Protein AF-A0A6M1LEH1-F1 (afdb_monomer_lite)

Secondary structure (DSSP, 8-state):
-HHHHHTT-HHHHHHHHTTS-GGG--HHHHHHHHHHHHHTT-HHHHHHTHHHHHTT--HHHHHHHHHHHHHHHHHHHHTT-HHHHHHHHHHHHHHHHHH--GGGS-HHHHHHHHHHHHHTT--HHHHHHHHHHHHTT--HHHHHHHHHHHHTSPP-BTTB-HHHHHHHHHHHHHH-TT--HHHHHHHHHHHHHTT-HHHHHHHHTTPPTTSHHHHHHHHHHHHHHHHHHHHHHHHHHHHHS-HHHHHSPPEEEE--S--HHHHHHHHHHHHHH-GGGEEEEE-GGGGGG-SSEEEEGGGG-HHHHHHGGG----SSS-HHHHHHHHHHHHHHHHHHHHTT---EEEE-TTEEESS-HHHHHHHSPTT-SEE--TTEEEES-HHHHHHHHHHHHHHHTS-HHHHHHHHHHHHHHHHSSTTPPP-HHHHHHHHHHHH-SSEEPTTS---TEEE-S-TT--TTB-B--TTTSTTTTTTPPPB-EEEETTEEEEEBSSSS--EEEEEEEE--GGGGGGHHHHHHHHHTTSS--HHHHHTS-------SPPPP----PPPPPP-PPP---EEPPSS-HHHHHHHHHHHHHHHHHT-S---EEEEE--TT-EEETTSEEEEEEEEE--SSS-B-S--SSS--EEEEEEEEEEETTEEEEEE--EEEPPTT-B-TT-EEEEEEEEE-TTPPSEEEEEEEEEEETT-TTT---GGGS-EEEEEEE---

Structure (mmCIF, N/CA/C/O backbone):
data_AF-A0A6M1LEH1-F1
#
_entry.id   AF-A0A6M1LEH1-F1
#
loop_
_atom_site.group_PDB
_atom_site.id
_atom_site.type_symbol
_atom_site.label_atom_id
_atom_site.label_alt_id
_atom_site.label_comp_id
_atom_site.label_asym_id
_atom_site.label_entity_id
_atom_site.label_seq_id
_atom_site.pdbx_PDB_ins_code
_atom_site.Cartn_x
_atom_site.Cartn_y
_atom_site.Cartn_z
_atom_site.occupancy
_atom_site.B_iso_or_equiv
_atom_site.auth_seq_id
_atom_site.auth_comp_id
_atom_site.auth_asym_id
_atom_site.auth_atom_id
_atom_site.pdbx_PDB_model_num
ATOM 1 N N . MET A 1 1 ? 38.362 2.342 -25.370 1.00 89.19 1 MET A N 1
ATOM 2 C CA . MET A 1 1 ? 36.996 2.752 -25.769 1.00 89.19 1 MET A CA 1
ATOM 3 C C . MET A 1 1 ? 36.025 2.695 -24.591 1.00 89.19 1 MET A C 1
ATOM 5 O O . MET A 1 1 ? 35.647 3.751 -24.108 1.00 89.19 1 MET A O 1
ATOM 9 N N . ASP A 1 2 ? 35.704 1.516 -24.044 1.00 86.00 2 ASP A N 1
ATOM 10 C CA . ASP A 1 2 ? 34.722 1.380 -22.945 1.00 86.00 2 ASP A CA 1
ATOM 11 C C . ASP A 1 2 ? 35.085 2.175 -21.672 1.00 86.00 2 ASP A C 1
ATOM 13 O O . ASP A 1 2 ? 34.202 2.706 -21.002 1.00 86.00 2 ASP A O 1
ATOM 17 N N . ASN A 1 3 ? 36.378 2.333 -21.356 1.00 91.12 3 ASN A N 1
ATOM 18 C CA . ASN A 1 3 ? 36.826 3.222 -20.272 1.00 91.12 3 ASN A CA 1
ATOM 19 C C . ASN A 1 3 ? 36.488 4.696 -20.530 1.00 91.12 3 ASN A C 1
ATOM 21 O O . ASN A 1 3 ? 36.038 5.367 -19.611 1.00 91.12 3 ASN A O 1
ATOM 25 N N . LEU A 1 4 ? 36.649 5.182 -21.764 1.00 92.38 4 LEU A N 1
ATOM 26 C CA . LEU A 1 4 ? 36.344 6.572 -22.117 1.00 92.38 4 LEU A CA 1
ATOM 27 C C . LEU A 1 4 ? 34.839 6.841 -22.009 1.00 92.38 4 LEU A C 1
ATOM 29 O O . LEU A 1 4 ? 34.441 7.832 -21.409 1.00 92.38 4 LEU A O 1
ATOM 33 N N . ILE A 1 5 ? 33.997 5.914 -22.481 1.00 87.19 5 ILE A N 1
ATOM 34 C CA . ILE A 1 5 ? 32.537 6.004 -22.311 1.00 87.19 5 ILE A CA 1
ATOM 35 C C . ILE A 1 5 ? 32.165 6.021 -20.821 1.00 87.19 5 ILE A C 1
ATOM 37 O O . ILE A 1 5 ? 31.367 6.852 -20.398 1.00 87.19 5 ILE A O 1
ATOM 41 N N . ARG A 1 6 ? 32.757 5.134 -20.005 1.00 84.56 6 ARG A N 1
ATOM 42 C CA . ARG A 1 6 ? 32.500 5.089 -18.552 1.00 84.56 6 ARG A CA 1
ATOM 43 C C . ARG A 1 6 ? 32.953 6.348 -17.814 1.00 84.56 6 ARG A C 1
ATOM 45 O O . ARG A 1 6 ? 32.324 6.711 -16.830 1.00 84.56 6 ARG A O 1
ATOM 52 N N . GLN A 1 7 ? 34.014 6.996 -18.283 1.00 89.88 7 GLN A N 1
ATOM 53 C CA . GLN A 1 7 ? 34.528 8.248 -17.725 1.00 89.88 7 GLN A CA 1
ATOM 54 C C . GLN A 1 7 ? 33.783 9.491 -18.237 1.00 89.88 7 GLN A C 1
ATOM 56 O O . GLN A 1 7 ? 34.169 10.598 -17.884 1.00 89.88 7 GLN A O 1
ATOM 61 N N . GLY A 1 8 ? 32.754 9.339 -19.082 1.00 89.06 8 GLY A N 1
ATOM 62 C CA . GLY A 1 8 ? 32.050 10.482 -19.671 1.00 89.06 8 GLY A CA 1
ATOM 63 C C . GLY A 1 8 ? 32.901 11.259 -20.680 1.00 89.06 8 GLY A C 1
ATOM 64 O O . GLY A 1 8 ? 32.720 12.459 -20.843 1.00 89.06 8 GLY A O 1
ATOM 65 N N . ARG A 1 9 ? 33.829 10.583 -21.371 1.00 95.38 9 ARG A N 1
ATOM 66 C CA . ARG A 1 9 ? 34.757 11.165 -22.361 1.00 95.38 9 ARG A CA 1
ATOM 67 C C . ARG A 1 9 ? 34.503 10.635 -23.786 1.00 95.38 9 ARG A C 1
ATOM 69 O O . ARG A 1 9 ? 35.427 10.123 -24.421 1.00 95.38 9 ARG A O 1
ATOM 76 N N . PRO A 1 10 ? 33.265 10.699 -24.320 1.00 92.62 10 PRO A N 1
ATOM 77 C CA . PRO A 1 10 ? 32.945 10.158 -25.644 1.00 92.62 10 PRO A CA 1
ATOM 78 C C . PRO A 1 10 ? 33.640 10.904 -26.799 1.00 92.62 10 PRO A C 1
ATOM 80 O O . PRO A 1 10 ? 33.946 10.280 -27.809 1.00 92.62 10 PRO A O 1
ATOM 83 N N . ALA A 1 11 ? 33.961 12.196 -26.652 1.00 95.25 11 ALA A N 1
ATOM 84 C CA . ALA A 1 11 ? 34.650 12.975 -27.693 1.00 95.25 11 ALA A CA 1
ATOM 85 C C . ALA A 1 11 ? 36.060 12.435 -27.995 1.00 95.25 11 ALA A C 1
ATOM 87 O O . ALA A 1 11 ? 36.447 12.291 -29.151 1.00 95.25 11 ALA A O 1
ATOM 88 N N . GLU A 1 12 ? 36.803 12.045 -26.960 1.00 96.56 12 GLU A N 1
ATOM 89 C CA . GLU A 1 12 ? 38.140 11.462 -27.119 1.00 96.56 12 GLU A CA 1
ATOM 90 C C . GLU A 1 12 ? 38.103 10.082 -27.769 1.00 96.56 12 GLU A C 1
ATOM 92 O O . GLU A 1 12 ? 39.029 9.691 -28.473 1.00 96.56 12 GLU A O 1
ATOM 97 N N . LEU A 1 13 ? 37.015 9.339 -27.564 1.00 96.38 13 LEU A N 1
ATOM 98 C CA . LEU A 1 13 ? 36.803 8.089 -28.277 1.00 96.38 13 LEU A CA 1
ATOM 99 C C . LEU A 1 13 ? 36.640 8.351 -29.775 1.00 96.38 13 LEU A C 1
ATOM 101 O O . LEU A 1 13 ? 37.252 7.640 -30.569 1.00 96.38 13 LEU A O 1
ATOM 105 N N . LEU A 1 14 ? 35.857 9.362 -30.163 1.00 95.94 14 LEU A N 1
ATOM 106 C CA . LEU A 1 14 ? 35.667 9.707 -31.574 1.00 95.94 14 LEU A CA 1
ATOM 107 C C . LEU A 1 14 ? 36.968 10.167 -32.231 1.00 95.94 14 LEU A C 1
ATOM 109 O O . LEU A 1 14 ? 37.277 9.687 -33.317 1.00 95.94 14 LEU A O 1
ATOM 113 N N . ALA A 1 15 ? 37.792 10.950 -31.529 1.00 95.62 15 ALA A N 1
ATOM 114 C CA . ALA A 1 15 ? 39.118 11.350 -32.010 1.00 95.62 15 ALA A CA 1
ATOM 115 C C . ALA A 1 15 ? 40.048 10.156 -32.314 1.00 95.62 15 ALA A C 1
ATOM 117 O O . ALA A 1 15 ? 40.932 10.261 -33.159 1.00 95.62 15 ALA A O 1
ATOM 118 N N . ILE A 1 16 ? 39.843 9.009 -31.652 1.00 95.38 16 ILE A N 1
ATOM 119 C CA . ILE A 1 16 ? 40.591 7.769 -31.911 1.00 95.38 16 ILE A CA 1
ATOM 120 C C . ILE A 1 16 ? 39.985 6.975 -33.079 1.00 95.38 16 ILE A C 1
ATOM 122 O O . ILE A 1 16 ? 40.718 6.334 -33.828 1.00 95.38 16 ILE A O 1
ATOM 126 N N . VAL A 1 17 ? 38.656 6.968 -33.225 1.00 95.06 17 VAL A N 1
ATOM 127 C CA . VAL A 1 17 ? 37.953 6.093 -34.183 1.00 95.06 17 VAL A CA 1
ATOM 128 C C . VAL A 1 17 ? 37.771 6.722 -35.558 1.00 95.06 17 VAL A C 1
ATOM 130 O O . VAL A 1 17 ? 37.909 6.024 -36.560 1.00 95.06 17 VAL A O 1
ATOM 133 N N . GLU A 1 18 ? 37.435 8.009 -35.628 1.00 93.44 18 GLU A N 1
ATOM 134 C CA . GLU A 1 18 ? 37.151 8.710 -36.887 1.00 93.44 18 GLU A CA 1
ATOM 135 C C . GLU A 1 18 ? 38.331 8.700 -37.882 1.00 93.44 18 GLU A C 1
ATOM 137 O O . GLU A 1 18 ? 38.067 8.592 -39.080 1.00 93.44 18 GLU A O 1
ATOM 142 N N . PRO A 1 19 ? 39.611 8.715 -37.458 1.00 96.19 19 PRO A N 1
ATOM 143 C CA . PRO A 1 19 ? 40.737 8.575 -38.385 1.00 96.19 19 PRO A CA 1
ATOM 144 C C . PRO A 1 19 ? 40.945 7.152 -38.921 1.00 96.19 19 PRO A C 1
ATOM 146 O O . PRO A 1 19 ? 41.679 6.971 -39.891 1.00 96.19 19 PRO A O 1
ATOM 149 N N . LEU A 1 20 ? 40.348 6.126 -38.299 1.00 94.38 20 LEU A N 1
ATOM 150 C CA . LEU A 1 20 ? 40.529 4.746 -38.752 1.00 94.38 20 LEU A CA 1
ATOM 151 C C . LEU A 1 20 ? 39.856 4.548 -40.116 1.00 94.38 20 LEU A C 1
ATOM 153 O O . LEU A 1 20 ? 38.707 4.980 -40.279 1.00 94.38 20 LEU A O 1
ATOM 157 N N . PRO A 1 21 ? 40.499 3.848 -41.066 1.00 93.69 21 PRO A N 1
ATOM 158 C CA . PRO A 1 21 ? 39.869 3.518 -42.337 1.00 93.69 21 PRO A CA 1
ATOM 159 C C . PRO A 1 21 ? 38.676 2.573 -42.121 1.00 93.69 21 PRO A C 1
ATOM 161 O O . PRO A 1 21 ? 38.602 1.858 -41.114 1.00 93.69 21 PRO A O 1
ATOM 164 N N . ASN A 1 22 ? 37.706 2.583 -43.038 1.00 87.94 22 ASN A N 1
ATOM 165 C CA . ASN A 1 22 ? 36.414 1.913 -42.840 1.00 87.94 22 ASN A CA 1
ATOM 166 C C . ASN A 1 22 ? 36.548 0.403 -42.596 1.00 87.94 22 ASN A C 1
ATOM 168 O O . ASN A 1 22 ? 35.813 -0.147 -41.771 1.00 87.94 22 ASN A O 1
ATOM 172 N N . GLU A 1 23 ? 37.496 -0.247 -43.262 1.00 90.88 23 GLU A N 1
ATOM 173 C CA . GLU A 1 23 ? 37.842 -1.660 -43.120 1.00 90.88 23 GLU A CA 1
ATOM 174 C C . GLU A 1 23 ? 38.413 -2.007 -41.736 1.00 90.88 23 GLU A C 1
ATOM 176 O O . GLU A 1 23 ? 38.180 -3.105 -41.233 1.00 90.88 23 GLU A O 1
ATOM 181 N N . ALA A 1 24 ? 39.083 -1.061 -41.069 1.00 91.25 24 ALA A N 1
ATOM 182 C CA . ALA A 1 24 ? 39.613 -1.251 -39.719 1.00 91.25 24 ALA A CA 1
ATOM 183 C C . ALA A 1 24 ? 38.538 -1.074 -38.630 1.00 91.25 24 ALA A C 1
ATOM 185 O O . ALA A 1 24 ? 38.724 -1.493 -37.484 1.00 91.25 24 ALA A O 1
ATOM 186 N N . ARG A 1 25 ? 37.385 -0.477 -38.964 1.00 92.12 25 ARG A N 1
ATOM 187 C CA . ARG A 1 25 ? 36.270 -0.277 -38.027 1.00 92.12 25 ARG A CA 1
ATOM 188 C C . ARG A 1 25 ? 35.418 -1.535 -37.934 1.00 92.12 25 ARG A C 1
ATOM 190 O O . ARG A 1 25 ? 34.340 -1.625 -38.513 1.00 92.12 25 ARG A O 1
ATOM 197 N N . THR A 1 26 ? 35.882 -2.510 -37.165 1.00 92.50 26 THR A N 1
ATOM 198 C CA . THR A 1 26 ? 35.087 -3.704 -36.840 1.00 92.50 26 THR A CA 1
ATOM 199 C C . THR A 1 26 ? 33.748 -3.330 -36.177 1.00 92.50 26 THR A C 1
ATOM 201 O O . THR A 1 26 ? 33.594 -2.243 -35.612 1.00 92.50 26 THR A O 1
ATOM 204 N N . ARG A 1 27 ? 32.754 -4.230 -36.199 1.00 90.94 27 ARG A N 1
ATOM 205 C CA . ARG A 1 27 ? 31.431 -3.991 -35.586 1.00 90.94 27 ARG A CA 1
ATOM 206 C C . ARG A 1 27 ? 31.507 -3.553 -34.108 1.00 90.94 27 ARG A C 1
ATOM 208 O O . ARG A 1 27 ? 30.817 -2.595 -33.759 1.00 90.94 27 ARG A O 1
ATOM 215 N N . PRO A 1 28 ? 32.371 -4.132 -33.243 1.00 90.69 28 PRO A N 1
ATOM 216 C CA . PRO A 1 28 ? 32.569 -3.620 -31.887 1.00 90.69 28 PRO A CA 1
ATOM 217 C C . PRO A 1 28 ? 33.029 -2.158 -31.844 1.00 90.69 28 PRO A C 1
ATOM 219 O O . PRO A 1 28 ? 32.515 -1.398 -31.025 1.00 90.69 28 PRO A O 1
ATOM 222 N N . ILE A 1 29 ? 33.945 -1.752 -32.731 1.00 92.50 29 ILE A N 1
ATOM 223 C CA . ILE A 1 29 ? 34.431 -0.367 -32.826 1.00 92.50 29 ILE A CA 1
ATOM 224 C C . ILE A 1 29 ? 33.296 0.557 -33.278 1.00 92.50 29 ILE A C 1
ATOM 226 O O . ILE A 1 29 ? 33.052 1.572 -32.625 1.00 92.50 29 ILE A O 1
ATOM 230 N N . ARG A 1 30 ? 32.542 0.169 -34.317 1.00 92.94 30 ARG A N 1
ATOM 231 C CA . ARG A 1 30 ? 31.368 0.923 -34.796 1.00 92.94 30 ARG A CA 1
ATOM 232 C C . ARG A 1 30 ? 30.300 1.078 -33.716 1.00 92.94 30 ARG A C 1
ATOM 234 O O . ARG A 1 30 ? 29.719 2.149 -33.592 1.00 92.94 30 ARG A O 1
ATOM 241 N N . LEU A 1 31 ? 30.078 0.056 -32.884 1.00 91.00 31 LEU A N 1
ATOM 242 C CA . LEU A 1 31 ? 29.106 0.142 -31.791 1.00 91.00 31 LEU A CA 1
ATOM 243 C C . LEU A 1 31 ? 29.523 1.214 -30.787 1.00 91.00 31 LEU A C 1
ATOM 245 O O . LEU A 1 31 ? 28.707 2.033 -30.379 1.00 91.00 31 LEU A O 1
ATOM 249 N N . ARG A 1 32 ? 30.804 1.242 -30.407 1.00 93.75 32 ARG A N 1
ATOM 250 C CA . ARG A 1 32 ? 31.310 2.263 -29.484 1.00 93.75 32 ARG A CA 1
ATOM 251 C C . ARG A 1 32 ? 31.356 3.652 -30.118 1.00 93.75 32 ARG A C 1
ATOM 253 O O . ARG A 1 32 ? 31.160 4.624 -29.396 1.00 93.75 32 ARG A O 1
ATOM 260 N N . GLN A 1 33 ? 31.567 3.743 -31.431 1.00 93.50 33 GLN A N 1
ATOM 261 C CA . GLN A 1 33 ? 31.421 4.990 -32.181 1.00 93.50 33 GLN A CA 1
ATOM 262 C C . GLN A 1 33 ? 29.985 5.513 -32.079 1.00 93.50 33 GLN A C 1
ATOM 264 O O . GLN A 1 33 ? 29.786 6.645 -31.657 1.00 93.50 33 GLN A O 1
ATOM 269 N N . VAL A 1 34 ? 28.986 4.670 -32.355 1.00 91.56 34 VAL A N 1
ATOM 270 C CA . VAL A 1 34 ? 27.570 5.039 -32.224 1.00 91.56 34 VAL A CA 1
ATOM 271 C C . VAL A 1 34 ? 27.200 5.391 -30.787 1.00 91.56 34 VAL A C 1
ATOM 273 O O . VAL A 1 34 ? 26.551 6.408 -30.579 1.00 91.56 34 VAL A O 1
ATOM 276 N N . ILE A 1 35 ? 27.669 4.640 -29.783 1.00 88.44 35 ILE A N 1
ATOM 277 C CA . ILE A 1 35 ? 27.476 5.006 -28.368 1.00 88.44 35 ILE A CA 1
ATOM 278 C C . ILE A 1 35 ? 28.002 6.420 -28.097 1.00 88.44 35 ILE A C 1
ATOM 280 O O . ILE A 1 35 ? 27.311 7.225 -27.480 1.00 88.44 35 ILE A O 1
ATOM 284 N N . ALA A 1 36 ? 29.223 6.725 -28.538 1.00 90.50 36 ALA A N 1
ATOM 285 C CA . ALA A 1 36 ? 29.832 8.027 -28.306 1.00 90.50 36 ALA A CA 1
ATOM 286 C C . ALA A 1 36 ? 29.095 9.157 -29.041 1.00 90.50 36 ALA A C 1
ATOM 288 O O . ALA A 1 36 ? 28.881 10.208 -28.442 1.00 90.50 36 ALA A O 1
ATOM 289 N N . LEU A 1 37 ? 28.666 8.930 -30.287 1.00 92.88 37 LEU A N 1
ATOM 290 C CA . LEU A 1 37 ? 27.872 9.888 -31.064 1.00 92.88 37 LEU A CA 1
ATOM 291 C C . LEU A 1 37 ? 26.531 10.190 -30.387 1.00 92.88 37 LEU A C 1
ATOM 293 O O . LEU A 1 37 ? 26.182 11.357 -30.236 1.00 92.88 37 LEU A O 1
ATOM 297 N N . LEU A 1 38 ? 25.819 9.163 -29.914 1.00 89.44 38 LEU A N 1
ATOM 298 C CA . LEU A 1 38 ? 24.542 9.335 -29.214 1.00 89.44 38 LEU A CA 1
ATOM 299 C C . LEU A 1 38 ? 24.718 10.098 -27.896 1.00 89.44 38 LEU A C 1
ATOM 301 O O . LEU A 1 38 ? 23.983 11.040 -27.638 1.00 89.44 38 LEU A O 1
ATOM 305 N N . LEU A 1 39 ? 25.740 9.774 -27.097 1.00 85.75 39 LEU A N 1
ATOM 306 C CA . LEU A 1 39 ? 26.014 10.503 -25.849 1.00 85.75 39 LEU A CA 1
ATOM 307 C C . LEU A 1 39 ? 26.402 11.976 -26.077 1.00 85.75 39 LEU A C 1
ATOM 309 O O . LEU A 1 39 ? 26.243 12.791 -25.170 1.00 85.75 39 LEU A O 1
ATOM 313 N N . LEU A 1 40 ? 26.897 12.317 -27.270 1.00 90.25 40 LEU A N 1
ATOM 314 C CA . LEU A 1 40 ? 27.233 13.679 -27.699 1.00 90.25 40 LEU A CA 1
ATOM 315 C C . LEU A 1 40 ? 26.101 14.378 -28.472 1.00 90.25 40 LEU A C 1
ATOM 317 O O . LEU A 1 40 ? 26.344 15.446 -29.028 1.00 90.25 40 LEU A O 1
ATOM 321 N N . ALA A 1 41 ? 24.901 13.789 -28.540 1.00 91.69 41 ALA A N 1
ATOM 322 C CA . ALA A 1 41 ? 23.766 14.300 -29.316 1.00 91.69 41 ALA A CA 1
ATOM 323 C C . ALA A 1 41 ? 24.067 14.511 -30.821 1.00 91.69 41 ALA A C 1
ATOM 325 O O . ALA A 1 41 ? 23.564 15.429 -31.466 1.00 91.69 41 ALA A O 1
ATOM 326 N N . ARG A 1 42 ? 24.912 13.649 -31.408 1.00 95.38 42 ARG A N 1
ATOM 327 C CA . ARG A 1 42 ? 25.267 13.643 -32.843 1.00 95.38 42 ARG A CA 1
ATOM 328 C C . ARG A 1 42 ? 24.456 12.585 -33.603 1.00 95.38 42 ARG A C 1
ATOM 330 O O . ARG A 1 42 ? 25.017 11.710 -34.264 1.00 95.38 42 ARG A O 1
ATOM 337 N N . LEU A 1 43 ? 23.126 12.633 -33.486 1.00 92.81 43 LEU A N 1
ATOM 338 C CA . LEU A 1 43 ? 22.223 11.615 -34.042 1.00 92.81 43 LEU A CA 1
ATOM 339 C C . LEU A 1 43 ? 22.385 11.362 -35.560 1.00 92.81 43 LEU A C 1
ATOM 341 O O . LEU A 1 43 ? 22.499 10.190 -35.920 1.00 92.81 43 LEU A O 1
ATOM 345 N N . PRO A 1 44 ? 22.468 12.374 -36.450 1.00 96.69 44 PRO A N 1
ATOM 346 C CA . PRO A 1 44 ? 22.567 12.125 -37.897 1.00 96.69 44 PRO A CA 1
ATOM 347 C C . PRO A 1 44 ? 23.774 11.260 -38.286 1.00 96.69 44 PRO A C 1
ATOM 349 O O . PRO A 1 44 ? 23.723 10.438 -39.200 1.00 96.69 44 PRO A O 1
ATOM 352 N N . GLU A 1 45 ? 24.873 11.405 -37.551 1.00 95.50 45 GLU A N 1
ATOM 353 C CA . GLU A 1 45 ? 26.087 10.625 -37.775 1.00 95.50 45 GLU A CA 1
ATOM 354 C C . GLU A 1 45 ? 25.954 9.196 -37.248 1.00 95.50 45 GLU A C 1
ATOM 356 O O . GLU A 1 45 ? 26.468 8.255 -37.854 1.00 95.50 45 GLU A O 1
ATOM 361 N N . ALA A 1 46 ? 25.237 9.012 -36.136 1.00 93.94 46 ALA A N 1
ATOM 362 C CA . ALA A 1 46 ? 24.898 7.686 -35.638 1.00 93.94 46 ALA A CA 1
ATOM 363 C C . ALA A 1 46 ? 23.966 6.946 -36.616 1.00 93.94 46 ALA A C 1
ATOM 365 O O . ALA A 1 46 ? 24.147 5.748 -36.849 1.00 93.94 46 ALA A O 1
ATOM 366 N N . GLU A 1 47 ? 23.017 7.656 -37.234 1.00 93.12 47 GLU A N 1
ATOM 367 C CA . GLU A 1 47 ? 22.097 7.110 -38.237 1.00 93.12 47 GLU A CA 1
ATOM 368 C C . GLU A 1 47 ? 22.823 6.599 -39.481 1.00 93.12 47 GLU A C 1
ATOM 370 O O . GLU A 1 47 ? 22.538 5.486 -39.931 1.00 93.12 47 GLU A O 1
ATOM 375 N N . ALA A 1 48 ? 23.824 7.333 -39.974 1.00 94.44 48 ALA A N 1
ATOM 376 C CA . ALA A 1 48 ? 24.650 6.907 -41.108 1.00 94.44 48 ALA A CA 1
ATOM 377 C C . ALA A 1 48 ? 25.391 5.574 -40.856 1.00 94.44 48 ALA A C 1
ATOM 379 O O . ALA A 1 48 ? 25.736 4.847 -41.791 1.00 94.44 48 ALA A O 1
ATOM 380 N N . LEU A 1 49 ? 25.620 5.215 -39.588 1.00 93.19 49 LEU A N 1
ATOM 381 C CA . LEU A 1 49 ? 26.283 3.970 -39.190 1.00 93.19 49 LEU A CA 1
ATOM 382 C C . LEU A 1 49 ? 25.310 2.816 -38.908 1.00 93.19 49 LEU A C 1
ATOM 384 O O . LEU A 1 49 ? 25.763 1.691 -38.678 1.00 93.19 49 LEU A O 1
ATOM 388 N N . ARG A 1 50 ? 23.991 3.057 -38.934 1.00 93.31 50 ARG A N 1
ATOM 389 C CA . ARG A 1 50 ? 22.968 2.068 -38.559 1.00 93.31 50 ARG A CA 1
ATOM 390 C C . ARG A 1 50 ? 23.071 0.790 -39.387 1.00 93.31 50 ARG A C 1
ATOM 392 O O . ARG A 1 50 ? 23.169 -0.293 -38.820 1.00 93.31 50 ARG A O 1
ATOM 399 N N . GLU A 1 51 ? 23.083 0.896 -40.712 1.00 91.81 51 GLU A N 1
ATOM 400 C CA . GLU A 1 51 ? 23.100 -0.281 -41.591 1.00 91.81 51 GLU A CA 1
ATOM 401 C C . GLU A 1 51 ? 24.345 -1.150 -41.360 1.00 91.81 51 GLU A C 1
ATOM 403 O O . GLU A 1 51 ? 24.240 -2.364 -41.208 1.00 91.81 51 GLU A O 1
ATOM 408 N N . HIS A 1 52 ? 25.510 -0.520 -41.199 1.00 89.81 52 HIS A N 1
ATOM 409 C CA . HIS A 1 52 ? 26.781 -1.193 -40.923 1.00 89.81 52 HIS A CA 1
ATOM 410 C C . HIS A 1 52 ? 26.813 -1.929 -39.575 1.00 89.81 52 HIS A C 1
ATOM 412 O O . HIS A 1 52 ? 27.633 -2.832 -39.379 1.00 89.81 52 HIS A O 1
ATOM 418 N N . LEU A 1 53 ? 25.975 -1.515 -38.623 1.00 89.94 53 LEU A N 1
ATOM 419 C CA . LEU A 1 53 ? 25.845 -2.161 -37.320 1.00 89.94 53 LEU A CA 1
ATOM 420 C C . LEU A 1 53 ? 24.884 -3.340 -37.350 1.00 89.94 53 LEU A C 1
ATOM 422 O O . LEU A 1 53 ? 25.180 -4.370 -36.744 1.00 89.94 53 LEU A O 1
ATOM 426 N N . LEU A 1 54 ? 23.748 -3.167 -38.024 1.00 91.62 54 LEU A N 1
ATOM 427 C CA . LEU A 1 54 ? 22.642 -4.118 -37.989 1.00 91.62 54 LEU A CA 1
ATOM 428 C C . LEU A 1 54 ? 22.784 -5.218 -39.047 1.00 91.62 54 LEU A C 1
ATOM 430 O O . LEU A 1 54 ? 22.459 -6.371 -38.777 1.00 91.62 54 LEU A O 1
ATOM 434 N N . SER A 1 55 ? 23.291 -4.882 -40.235 1.00 91.69 55 SER A N 1
ATOM 435 C CA . SER A 1 55 ? 23.424 -5.829 -41.341 1.00 91.69 55 SER A CA 1
ATOM 436 C C . SER A 1 55 ? 24.479 -6.896 -41.051 1.00 91.69 55 SER A C 1
ATOM 438 O O . SER A 1 55 ? 25.569 -6.606 -40.541 1.00 91.69 55 SER A O 1
ATOM 440 N N . GLY A 1 56 ? 24.142 -8.150 -41.369 1.00 88.56 56 GLY A N 1
ATOM 441 C CA . GLY A 1 56 ? 25.023 -9.309 -41.220 1.00 88.56 56 GLY A CA 1
ATOM 442 C C . GLY A 1 56 ? 25.441 -9.609 -39.778 1.00 88.56 56 GLY A C 1
ATOM 443 O O . GLY A 1 56 ? 26.517 -10.176 -39.572 1.00 88.56 56 GLY A O 1
ATOM 444 N N . ALA A 1 57 ? 24.687 -9.151 -38.772 1.00 90.25 57 ALA A N 1
ATOM 445 C CA . ALA A 1 57 ? 24.919 -9.556 -37.389 1.00 90.25 57 ALA A CA 1
ATOM 446 C C . ALA A 1 57 ? 24.631 -11.056 -37.237 1.00 90.25 57 ALA A C 1
ATOM 448 O O . ALA A 1 57 ? 23.703 -11.591 -37.837 1.00 90.25 57 ALA A O 1
ATOM 449 N N . THR A 1 58 ? 25.431 -11.761 -36.450 1.00 90.88 58 THR A N 1
ATOM 450 C CA . THR A 1 58 ? 25.068 -13.105 -35.983 1.00 90.88 58 THR A CA 1
ATOM 451 C C . THR A 1 58 ? 24.057 -13.003 -34.839 1.00 90.88 58 THR A C 1
ATOM 453 O O . THR A 1 58 ? 23.920 -11.947 -34.218 1.00 90.88 58 THR A O 1
ATOM 456 N N . THR A 1 59 ? 23.361 -14.093 -34.512 1.00 84.50 59 THR A N 1
ATOM 457 C CA . THR A 1 59 ? 22.421 -14.131 -33.375 1.00 84.50 59 THR A CA 1
ATOM 458 C C . THR A 1 59 ? 23.089 -13.726 -32.054 1.00 84.50 59 THR A C 1
ATOM 460 O O . THR A 1 59 ? 22.554 -12.894 -31.321 1.00 84.50 59 THR A O 1
ATOM 463 N N . ASP A 1 60 ? 24.301 -14.219 -31.788 1.00 83.50 60 ASP A N 1
ATOM 464 C CA . ASP A 1 60 ? 25.063 -13.877 -30.578 1.00 83.50 60 ASP A CA 1
ATOM 465 C C . ASP A 1 60 ? 25.444 -12.390 -30.524 1.00 83.50 60 ASP A C 1
ATOM 467 O O . ASP A 1 60 ? 25.401 -11.750 -29.467 1.00 83.50 60 ASP A O 1
ATOM 471 N N . GLU A 1 61 ? 25.819 -11.810 -31.666 1.00 86.50 61 GLU A N 1
ATOM 472 C CA . GLU A 1 61 ? 26.108 -10.379 -31.761 1.00 86.50 61 GLU A CA 1
ATOM 473 C C . GLU A 1 61 ? 24.847 -9.543 -31.577 1.00 86.50 61 GLU A C 1
ATOM 475 O O . GLU A 1 61 ? 24.882 -8.561 -30.835 1.00 86.50 61 GLU A O 1
ATOM 480 N N . ALA A 1 62 ? 23.736 -9.943 -32.196 1.00 85.44 62 ALA A N 1
ATOM 481 C CA . ALA A 1 62 ? 22.448 -9.284 -32.047 1.00 85.44 62 ALA A CA 1
ATOM 482 C C . ALA A 1 62 ? 22.006 -9.264 -30.578 1.00 85.44 62 ALA A C 1
ATOM 484 O O . ALA A 1 62 ? 21.616 -8.209 -30.079 1.00 85.44 62 ALA A O 1
ATOM 485 N N . GLN A 1 63 ? 22.170 -10.368 -29.842 1.00 82.25 63 GLN A N 1
ATOM 486 C CA . GLN A 1 63 ? 21.850 -10.425 -28.415 1.00 82.25 63 GLN A CA 1
ATOM 487 C C . GLN A 1 63 ? 22.664 -9.403 -27.605 1.00 82.25 63 GLN A C 1
ATOM 489 O O . GLN A 1 63 ? 22.112 -8.666 -26.783 1.00 82.25 63 GLN A O 1
ATOM 494 N N . ARG A 1 64 ? 23.979 -9.315 -27.846 1.00 83.31 64 ARG A N 1
ATOM 495 C CA . ARG A 1 64 ? 24.852 -8.337 -27.168 1.00 83.31 64 ARG A CA 1
ATOM 496 C C . ARG A 1 64 ? 24.491 -6.901 -27.542 1.00 83.31 64 ARG A C 1
ATOM 498 O O . ARG A 1 64 ? 24.449 -6.035 -26.671 1.00 83.31 64 ARG A O 1
ATOM 505 N N . LEU A 1 65 ? 24.222 -6.657 -28.822 1.00 85.19 65 LEU A N 1
ATOM 506 C CA . LEU A 1 65 ? 23.860 -5.343 -29.344 1.00 85.19 65 LEU A CA 1
ATOM 507 C C . LEU A 1 65 ? 22.535 -4.847 -28.766 1.00 85.19 65 LEU A C 1
ATOM 509 O O . LEU A 1 65 ? 22.465 -3.690 -28.370 1.00 85.19 65 LEU A O 1
ATOM 513 N N . VAL A 1 66 ? 21.517 -5.704 -28.647 1.00 83.19 66 VAL A N 1
ATOM 514 C CA . VAL A 1 66 ? 20.228 -5.346 -28.029 1.00 83.19 66 VAL A CA 1
ATOM 515 C C . VAL A 1 66 ? 20.428 -4.858 -26.592 1.00 83.19 66 VAL A C 1
ATOM 517 O O . VAL A 1 66 ? 19.914 -3.800 -26.230 1.00 83.19 66 VAL A O 1
ATOM 520 N N . ILE A 1 67 ? 21.226 -5.573 -25.789 1.00 81.75 67 ILE A N 1
ATOM 521 C CA . ILE A 1 67 ? 21.520 -5.183 -24.399 1.00 81.75 67 ILE A CA 1
ATOM 522 C C . ILE A 1 67 ? 22.215 -3.819 -24.348 1.00 81.75 67 ILE A C 1
ATOM 524 O O . ILE A 1 67 ? 21.854 -2.968 -23.531 1.00 81.75 67 ILE A O 1
ATOM 528 N N . GLU A 1 68 ? 23.212 -3.598 -25.205 1.00 83.94 68 GLU A N 1
ATOM 529 C CA . GLU A 1 68 ? 23.934 -2.326 -25.252 1.00 83.94 68 GLU A CA 1
ATOM 530 C C . GLU A 1 68 ? 23.032 -1.180 -25.720 1.00 83.94 68 GLU A C 1
ATOM 532 O O . GLU A 1 68 ? 22.990 -0.139 -25.067 1.00 83.94 68 GLU A O 1
ATOM 537 N N . PHE A 1 69 ? 22.228 -1.378 -26.766 1.00 85.44 69 PHE A N 1
ATOM 538 C CA . PHE A 1 69 ? 21.275 -0.375 -27.234 1.00 85.44 69 PHE A CA 1
ATOM 539 C C . PHE A 1 69 ? 20.234 -0.003 -26.175 1.00 85.44 69 PHE A C 1
ATOM 541 O O . PHE A 1 69 ? 19.939 1.179 -26.012 1.00 85.44 69 PHE A O 1
ATOM 548 N N . TRP A 1 70 ? 19.750 -0.951 -25.371 1.00 79.62 70 TRP A N 1
ATOM 549 C CA . TRP A 1 70 ? 18.881 -0.634 -24.232 1.00 79.62 70 TRP A CA 1
ATOM 550 C C . TRP A 1 70 ? 19.574 0.180 -23.144 1.00 79.62 70 TRP A C 1
ATOM 552 O O . TRP A 1 70 ? 18.992 1.128 -22.610 1.00 79.62 70 TRP A O 1
ATOM 562 N N . ARG A 1 71 ? 20.833 -0.139 -22.825 1.00 80.94 71 ARG A N 1
ATOM 563 C CA . ARG A 1 71 ? 21.624 0.649 -21.867 1.00 80.94 71 ARG A CA 1
ATOM 564 C C . ARG A 1 71 ? 21.827 2.080 -22.356 1.00 80.94 71 ARG A C 1
ATOM 566 O O . ARG A 1 71 ? 21.737 3.004 -21.549 1.00 80.94 71 ARG A O 1
ATOM 573 N N . ILE A 1 72 ? 22.088 2.260 -23.651 1.00 82.06 72 ILE A N 1
ATOM 574 C CA . ILE A 1 72 ? 22.229 3.582 -24.271 1.00 82.06 72 ILE A CA 1
ATOM 575 C C . ILE A 1 72 ? 20.901 4.325 -24.226 1.00 82.06 72 ILE A C 1
ATOM 577 O O . ILE A 1 72 ? 20.875 5.447 -23.733 1.00 82.06 72 ILE A O 1
ATOM 581 N N . ALA A 1 73 ? 19.806 3.686 -24.652 1.00 75.38 73 ALA A N 1
ATOM 582 C CA . ALA A 1 73 ? 18.479 4.290 -24.645 1.00 75.38 73 ALA A CA 1
ATOM 583 C C . ALA A 1 73 ? 18.125 4.836 -23.257 1.00 75.38 73 ALA A C 1
ATOM 585 O O . ALA A 1 73 ? 17.699 5.979 -23.129 1.00 75.38 73 ALA A O 1
ATOM 586 N N . ARG A 1 74 ? 18.418 4.063 -22.203 1.00 73.12 74 ARG A N 1
ATOM 587 C CA . ARG A 1 74 ? 18.234 4.489 -20.810 1.00 73.12 74 ARG A CA 1
ATOM 588 C C . ARG A 1 74 ? 19.085 5.694 -20.426 1.00 73.12 74 ARG A C 1
ATOM 590 O O . ARG A 1 74 ? 18.600 6.577 -19.726 1.00 73.12 74 ARG A O 1
ATOM 597 N N . ARG A 1 75 ? 20.360 5.706 -20.819 1.00 80.69 75 ARG A N 1
ATOM 598 C CA . ARG A 1 75 ? 21.278 6.812 -20.506 1.00 80.69 75 ARG A CA 1
ATOM 599 C C . ARG A 1 75 ? 20.866 8.092 -21.221 1.00 80.69 75 ARG A C 1
ATOM 601 O O . ARG A 1 75 ? 20.804 9.121 -20.566 1.00 80.69 75 ARG A O 1
ATOM 608 N N . CYS A 1 76 ? 20.546 8.006 -22.510 1.00 79.38 76 CYS A N 1
ATOM 609 C CA . CYS A 1 76 ? 20.055 9.134 -23.295 1.00 79.38 76 CYS A CA 1
ATOM 610 C C . CYS A 1 76 ? 18.726 9.655 -22.729 1.00 79.38 76 CYS A C 1
ATOM 612 O O . CYS A 1 76 ? 18.608 10.847 -22.485 1.00 79.38 76 CYS A O 1
ATOM 614 N N . ALA A 1 77 ? 17.776 8.773 -22.396 1.00 68.06 77 ALA A N 1
ATOM 615 C CA . ALA A 1 77 ? 16.519 9.168 -21.754 1.00 68.06 77 ALA A CA 1
ATOM 616 C C . ALA A 1 77 ? 16.745 9.878 -20.408 1.00 68.06 77 ALA A C 1
ATOM 618 O O . ALA A 1 77 ? 16.150 10.916 -20.148 1.00 68.06 77 ALA A O 1
ATOM 619 N N . GLY A 1 78 ? 17.650 9.362 -19.568 1.00 69.06 78 GLY A N 1
ATOM 620 C CA . GLY A 1 78 ? 18.012 10.003 -18.300 1.00 69.06 78 GLY A CA 1
ATOM 621 C C . GLY A 1 78 ? 18.764 11.332 -18.445 1.00 69.06 78 GLY A C 1
ATOM 622 O O . GLY A 1 78 ? 18.884 12.056 -17.463 1.00 69.06 78 GLY A O 1
ATOM 623 N N . ALA A 1 79 ? 19.269 11.641 -19.641 1.00 77.94 79 ALA A N 1
ATOM 624 C CA . ALA A 1 79 ? 19.944 12.890 -19.986 1.00 77.94 79 ALA A CA 1
ATOM 625 C C . ALA A 1 79 ? 19.074 13.814 -20.863 1.00 77.94 79 ALA A C 1
ATOM 627 O O . ALA A 1 79 ? 19.608 14.746 -21.455 1.00 77.94 79 ALA A O 1
ATOM 628 N N . ASP A 1 80 ? 17.769 13.537 -20.976 1.00 76.31 80 ASP A N 1
ATOM 629 C CA . ASP A 1 80 ? 16.809 14.280 -21.810 1.00 76.31 80 ASP A CA 1
ATOM 630 C C . ASP A 1 80 ? 17.133 14.284 -23.327 1.00 76.31 80 ASP A C 1
ATOM 632 O O . ASP A 1 80 ? 16.707 15.137 -24.100 1.00 76.31 80 ASP A O 1
ATOM 636 N N . GLN A 1 81 ? 17.879 13.278 -23.795 1.00 81.56 81 GLN A N 1
ATOM 637 C CA . GLN A 1 81 ? 18.234 13.055 -25.205 1.00 81.56 81 GLN A CA 1
ATOM 638 C C . GLN A 1 81 ? 17.218 12.115 -25.875 1.00 81.56 81 GLN A C 1
ATOM 640 O O . GLN A 1 81 ? 17.474 10.937 -26.156 1.00 81.56 81 GLN A O 1
ATOM 645 N N . VAL A 1 82 ? 15.997 12.616 -26.062 1.00 74.25 82 VAL A N 1
ATOM 646 C CA . VAL A 1 82 ? 14.824 11.818 -26.463 1.00 74.25 82 VAL A CA 1
ATOM 647 C C . VAL A 1 82 ? 14.939 11.237 -27.884 1.00 74.25 82 VAL A C 1
ATOM 649 O O . VAL A 1 82 ? 14.384 10.169 -28.178 1.00 74.25 82 VAL A O 1
ATOM 652 N N . ALA A 1 83 ? 15.621 11.918 -28.808 1.00 80.00 83 ALA A N 1
ATOM 653 C CA . ALA A 1 83 ? 15.786 11.446 -30.186 1.00 80.00 83 ALA A CA 1
ATOM 654 C C . ALA A 1 83 ? 16.781 10.275 -30.259 1.00 80.00 83 ALA A C 1
ATOM 656 O O . ALA A 1 83 ? 16.492 9.238 -30.859 1.00 80.00 83 ALA A O 1
ATOM 657 N N . GLU A 1 84 ? 17.893 10.395 -29.545 1.00 86.88 84 GLU A N 1
ATOM 658 C CA . GLU A 1 84 ? 18.959 9.407 -29.418 1.00 86.88 84 GLU A CA 1
ATOM 659 C C . GLU A 1 84 ? 18.474 8.150 -28.696 1.00 86.88 84 GLU A C 1
ATOM 661 O O . GLU A 1 84 ? 18.767 7.028 -29.120 1.00 86.88 84 GLU A O 1
ATOM 666 N N . ALA A 1 85 ? 17.672 8.329 -27.640 1.00 74.00 85 ALA A N 1
ATOM 667 C CA . ALA A 1 85 ? 17.042 7.220 -26.938 1.00 74.00 85 ALA A CA 1
ATOM 668 C C . ALA A 1 85 ? 16.151 6.389 -27.876 1.00 74.00 85 ALA A C 1
ATOM 670 O O . ALA A 1 85 ? 16.235 5.159 -27.889 1.00 74.00 85 ALA A O 1
ATOM 671 N N . ALA A 1 86 ? 15.354 7.059 -28.715 1.00 73.62 86 ALA A N 1
ATOM 672 C CA . ALA A 1 86 ? 14.487 6.398 -29.688 1.00 73.62 86 ALA A CA 1
ATOM 673 C C . ALA A 1 86 ? 15.270 5.687 -30.795 1.00 73.62 86 ALA A C 1
ATOM 675 O O . ALA A 1 86 ? 14.910 4.575 -31.180 1.00 73.62 86 ALA A O 1
ATOM 676 N N . PHE A 1 87 ? 16.359 6.288 -31.277 1.00 85.50 87 PHE A N 1
ATOM 677 C CA . PHE A 1 87 ? 17.248 5.641 -32.238 1.00 85.50 87 PHE A CA 1
ATOM 678 C C . PHE A 1 87 ? 17.834 4.339 -31.677 1.00 85.50 87 PHE A C 1
ATOM 680 O O . PHE A 1 87 ? 17.778 3.293 -32.333 1.00 85.50 87 PHE A O 1
ATOM 687 N N . ALA A 1 88 ? 18.351 4.379 -30.445 1.00 83.56 88 ALA A N 1
ATOM 688 C CA . ALA A 1 88 ? 18.912 3.204 -29.789 1.00 83.56 88 ALA A CA 1
ATOM 689 C C . ALA A 1 88 ? 17.844 2.112 -29.586 1.00 83.56 88 ALA A C 1
ATOM 691 O O . ALA A 1 88 ? 18.071 0.954 -29.945 1.00 83.56 88 ALA A O 1
ATOM 692 N N . ALA A 1 89 ? 16.649 2.479 -29.109 1.00 74.00 89 ALA A N 1
ATOM 693 C CA . ALA A 1 89 ? 15.523 1.554 -28.974 1.00 74.00 89 ALA A CA 1
ATOM 694 C C . ALA A 1 89 ? 15.105 0.938 -30.326 1.00 74.00 89 ALA A C 1
ATOM 696 O O . ALA A 1 89 ? 14.908 -0.274 -30.422 1.00 74.00 89 ALA A O 1
ATOM 697 N N . GLY A 1 90 ? 15.050 1.734 -31.397 1.00 77.19 90 GLY A N 1
ATOM 698 C CA . GLY A 1 90 ? 14.744 1.260 -32.750 1.00 77.19 90 GLY A CA 1
ATOM 699 C C . GLY A 1 90 ? 15.784 0.278 -33.303 1.00 77.19 90 GLY A C 1
ATOM 700 O O . GLY A 1 90 ? 15.424 -0.711 -33.950 1.00 77.19 90 GLY A O 1
ATOM 701 N N . CYS A 1 91 ? 17.071 0.490 -33.010 1.00 84.06 91 CYS A N 1
ATOM 702 C CA . CYS A 1 91 ? 18.133 -0.460 -33.356 1.00 84.06 91 CYS A CA 1
ATOM 703 C C . CYS A 1 91 ? 17.963 -1.792 -32.613 1.00 84.06 91 CYS A C 1
ATOM 705 O O . CYS A 1 91 ? 18.015 -2.850 -33.244 1.00 84.06 91 CYS A O 1
ATOM 707 N N . ALA A 1 92 ? 17.679 -1.749 -31.306 1.00 82.31 92 ALA A N 1
ATOM 708 C CA . ALA A 1 92 ? 17.362 -2.946 -30.527 1.00 82.31 92 ALA A CA 1
ATOM 709 C C . ALA A 1 92 ? 16.140 -3.688 -31.098 1.00 82.31 92 ALA A C 1
ATOM 711 O O . ALA A 1 92 ? 16.193 -4.902 -31.276 1.00 82.31 92 ALA A O 1
ATOM 712 N N . ALA A 1 93 ? 15.073 -2.966 -31.462 1.00 74.31 93 ALA A N 1
ATOM 713 C CA . ALA A 1 93 ? 13.872 -3.539 -32.080 1.00 74.31 93 ALA A CA 1
ATOM 714 C C . ALA A 1 93 ? 14.190 -4.301 -33.367 1.00 74.31 93 ALA A C 1
ATOM 716 O O . ALA A 1 93 ? 13.735 -5.426 -33.562 1.00 74.31 93 ALA A O 1
ATOM 717 N N . THR A 1 94 ? 15.002 -3.681 -34.226 1.00 81.94 94 THR A N 1
ATOM 718 C CA . THR A 1 94 ? 15.383 -4.244 -35.525 1.00 81.94 94 THR A CA 1
ATOM 719 C C . THR A 1 94 ? 16.134 -5.566 -35.338 1.00 81.94 94 THR A C 1
ATOM 721 O O . THR A 1 94 ? 15.832 -6.550 -36.008 1.00 81.94 94 THR A O 1
ATOM 724 N N . LEU A 1 95 ? 17.065 -5.621 -34.379 1.00 84.06 95 LEU A N 1
ATOM 725 C CA . LEU A 1 95 ? 17.835 -6.831 -34.069 1.00 84.06 95 LEU A CA 1
ATOM 726 C C . LEU A 1 95 ? 16.974 -7.938 -33.457 1.00 84.06 95 LEU A C 1
ATOM 728 O O . LEU A 1 95 ? 17.120 -9.101 -33.826 1.00 84.06 95 LEU A O 1
ATOM 732 N N . LEU A 1 96 ? 16.060 -7.583 -32.549 1.00 77.69 96 LEU A N 1
ATOM 733 C CA . LEU A 1 96 ? 15.112 -8.529 -31.951 1.00 77.69 96 LEU A CA 1
ATOM 734 C C . LEU A 1 96 ? 14.218 -9.175 -33.013 1.00 77.69 96 LEU A C 1
ATOM 736 O O . LEU A 1 96 ? 13.956 -10.376 -32.950 1.00 77.69 96 LEU A O 1
ATOM 740 N N . HIS A 1 97 ? 13.782 -8.386 -33.998 1.00 74.94 97 HIS A N 1
ATOM 741 C CA . HIS A 1 97 ? 12.971 -8.877 -35.105 1.00 74.94 97 HIS A CA 1
ATOM 742 C C . HIS A 1 97 ? 13.772 -9.797 -36.038 1.00 74.94 97 HIS A C 1
ATOM 744 O O . HIS A 1 97 ? 13.275 -10.855 -36.414 1.00 74.94 97 HIS A O 1
ATOM 750 N N . GLY A 1 98 ? 15.015 -9.428 -36.368 1.00 82.12 98 GLY A N 1
ATOM 751 C CA . GLY A 1 98 ? 15.837 -10.151 -37.343 1.00 82.12 98 GLY A CA 1
ATOM 752 C C . GLY A 1 98 ? 16.519 -11.432 -36.844 1.00 82.12 98 GLY A C 1
ATOM 753 O O . GLY A 1 98 ? 16.821 -12.292 -37.665 1.00 82.12 98 GLY A O 1
ATOM 754 N N . HIS A 1 99 ? 16.778 -11.578 -35.537 1.00 80.44 99 HIS A N 1
ATOM 755 C CA . HIS A 1 99 ? 17.679 -12.632 -35.027 1.00 80.44 99 HIS A CA 1
ATOM 756 C C . HIS A 1 99 ? 17.073 -13.611 -34.016 1.00 80.44 99 HIS A C 1
ATOM 758 O O . HIS A 1 99 ? 17.799 -14.445 -33.487 1.00 80.44 99 HIS A O 1
ATOM 764 N N . ASP A 1 100 ? 15.775 -13.513 -33.728 1.00 72.25 100 ASP A N 1
ATOM 765 C CA . ASP A 1 100 ? 15.088 -14.342 -32.725 1.00 72.25 100 ASP A CA 1
ATOM 766 C C . ASP A 1 100 ? 15.855 -14.495 -31.390 1.00 72.25 100 ASP A C 1
ATOM 768 O O . ASP A 1 100 ? 15.993 -15.570 -30.820 1.00 72.25 100 ASP A O 1
ATOM 772 N N . VAL A 1 101 ? 16.394 -13.386 -30.882 1.00 74.31 101 VAL A N 1
ATOM 773 C CA . VAL A 1 101 ? 17.261 -13.367 -29.686 1.00 74.31 101 VAL A CA 1
ATOM 774 C C . VAL A 1 101 ? 16.491 -13.352 -28.362 1.00 74.31 101 VAL A C 1
ATOM 776 O O . VAL A 1 101 ? 17.091 -13.438 -27.296 1.00 74.31 101 VAL A O 1
ATOM 779 N N . LEU A 1 102 ? 15.162 -13.232 -28.400 1.00 65.56 102 LEU A N 1
ATOM 780 C CA . LEU A 1 102 ? 14.321 -13.131 -27.203 1.00 65.56 102 LEU A CA 1
ATOM 781 C C . LEU A 1 102 ? 14.445 -14.323 -26.229 1.00 65.56 102 LEU A C 1
ATOM 783 O O . LEU A 1 102 ? 14.540 -14.059 -25.029 1.00 65.56 102 LEU A O 1
ATOM 787 N N . PRO A 1 103 ? 14.508 -15.595 -26.678 1.00 56.44 103 PRO A N 1
ATOM 788 C CA . PRO A 1 103 ? 14.596 -16.749 -25.777 1.00 56.44 103 PRO A CA 1
ATOM 789 C C . PRO A 1 103 ? 15.880 -16.810 -24.935 1.00 56.44 103 PRO A C 1
ATOM 791 O O . PRO A 1 103 ? 15.901 -17.477 -23.904 1.00 56.44 103 PRO A O 1
ATOM 794 N N . SER A 1 104 ? 16.956 -16.132 -25.353 1.00 65.94 104 SER A N 1
ATOM 795 C CA . SER A 1 104 ? 18.257 -16.161 -24.670 1.00 65.94 104 SER A CA 1
ATOM 796 C C . SER A 1 104 ? 18.508 -14.949 -23.763 1.00 65.94 104 SER A C 1
ATOM 798 O O . SER A 1 104 ? 19.535 -14.882 -23.078 1.00 65.94 104 SER A O 1
ATOM 800 N N . MET A 1 105 ? 17.594 -13.973 -23.727 1.00 67.88 105 MET A N 1
ATOM 801 C CA . MET A 1 105 ? 17.723 -12.791 -22.872 1.00 67.88 105 MET A CA 1
ATOM 802 C C . MET A 1 105 ? 17.188 -13.056 -21.465 1.00 67.88 105 MET A C 1
ATOM 804 O O . MET A 1 105 ? 16.112 -13.612 -21.285 1.00 67.88 105 MET A O 1
ATOM 808 N N . SER A 1 106 ? 17.910 -12.594 -20.440 1.00 71.69 106 SER A N 1
ATOM 809 C CA . SER A 1 106 ? 17.396 -12.650 -19.070 1.00 71.69 106 SER A CA 1
ATOM 810 C C . SER A 1 106 ? 16.271 -11.632 -18.856 1.00 71.69 106 SER A C 1
ATOM 812 O O . SER A 1 106 ? 16.359 -10.493 -19.327 1.00 71.69 106 SER A O 1
ATOM 814 N N . ASP A 1 107 ? 15.267 -12.010 -18.053 1.00 62.31 107 ASP A N 1
ATOM 815 C CA . ASP A 1 107 ? 14.151 -11.145 -17.636 1.00 62.31 107 ASP A CA 1
ATOM 816 C C . ASP A 1 107 ? 14.622 -9.750 -17.206 1.00 62.31 107 ASP A C 1
ATOM 818 O O . ASP A 1 107 ? 14.025 -8.735 -17.548 1.00 62.31 107 ASP A O 1
ATOM 822 N N . ARG A 1 108 ? 15.736 -9.681 -16.470 1.00 66.12 108 ARG A N 1
ATOM 823 C CA . ARG A 1 108 ? 16.288 -8.423 -15.958 1.00 66.12 108 ARG A CA 1
ATOM 824 C C . ARG A 1 108 ? 16.655 -7.442 -17.074 1.00 66.12 108 ARG A C 1
ATOM 826 O O . ARG A 1 108 ? 16.331 -6.265 -16.961 1.00 66.12 108 ARG A O 1
ATOM 833 N N . HIS A 1 109 ? 17.319 -7.905 -18.132 1.00 67.19 109 HIS A N 1
ATOM 834 C CA . HIS A 1 109 ? 17.740 -7.026 -19.225 1.00 67.19 109 HIS A CA 1
ATOM 835 C C . HIS A 1 109 ? 16.549 -6.542 -20.057 1.00 67.19 109 HIS A C 1
ATOM 837 O O . HIS A 1 109 ? 16.508 -5.370 -20.426 1.00 67.19 109 HIS A O 1
ATOM 843 N N . LEU A 1 110 ? 15.568 -7.418 -20.289 1.00 66.94 110 LEU A N 1
ATOM 844 C CA . LEU A 1 110 ? 14.298 -7.069 -20.929 1.00 66.94 110 LEU A CA 1
ATOM 845 C C . LEU A 1 110 ? 13.530 -6.008 -20.125 1.00 66.94 110 LEU A C 1
ATOM 847 O O . LEU A 1 110 ? 13.087 -5.008 -20.686 1.00 66.94 110 LEU A O 1
ATOM 851 N N . LEU A 1 111 ? 13.427 -6.189 -18.805 1.00 65.62 111 LEU A N 1
ATOM 852 C CA . LEU A 1 111 ? 12.793 -5.227 -17.899 1.00 65.62 111 LEU A CA 1
ATOM 853 C C . LEU A 1 111 ? 13.497 -3.865 -17.925 1.00 65.62 111 LEU A C 1
ATOM 855 O O . LEU A 1 111 ? 12.829 -2.842 -18.052 1.00 65.62 111 LEU A O 1
ATOM 859 N N . ASP A 1 112 ? 14.830 -3.846 -17.844 1.00 64.69 112 ASP A N 1
ATOM 860 C CA . ASP A 1 112 ? 15.622 -2.611 -17.872 1.00 64.69 112 ASP A CA 1
ATOM 861 C C . ASP A 1 112 ? 15.438 -1.830 -19.189 1.00 64.69 112 ASP A C 1
ATOM 863 O O . ASP A 1 112 ? 15.346 -0.601 -19.160 1.00 64.69 112 ASP A O 1
ATOM 867 N N . GLY A 1 113 ? 15.362 -2.524 -20.332 1.00 66.56 113 GLY A N 1
ATOM 868 C CA . GLY A 1 113 ? 15.150 -1.909 -21.648 1.00 66.56 113 GLY A CA 1
ATOM 869 C C . GLY A 1 113 ? 13.736 -1.365 -21.848 1.00 66.56 113 GLY A C 1
ATOM 870 O O . GLY A 1 113 ? 13.562 -0.253 -22.344 1.00 66.56 113 GLY A O 1
ATOM 871 N N . LEU A 1 114 ? 12.721 -2.109 -21.405 1.00 70.44 114 LEU A N 1
ATOM 872 C CA . LEU A 1 114 ? 11.329 -1.663 -21.469 1.00 70.44 114 LEU A CA 1
ATOM 873 C C . LEU A 1 114 ? 11.052 -0.484 -20.520 1.00 70.44 114 LEU A C 1
ATOM 875 O O . LEU A 1 114 ? 10.334 0.445 -20.885 1.00 70.44 114 LEU A O 1
ATOM 879 N N . LEU A 1 115 ? 11.642 -0.496 -19.318 1.00 65.88 115 LEU A N 1
ATOM 880 C CA . LEU A 1 115 ? 11.559 0.618 -18.368 1.00 65.88 115 LEU A CA 1
ATOM 881 C C . LEU A 1 115 ? 12.220 1.879 -18.929 1.00 65.88 115 LEU A C 1
ATOM 883 O O . LEU A 1 115 ? 11.679 2.968 -18.776 1.00 65.88 115 LEU A O 1
ATOM 887 N N . ALA A 1 116 ? 13.366 1.738 -19.596 1.00 65.12 116 ALA A N 1
ATOM 888 C CA . ALA A 1 116 ? 14.056 2.854 -20.233 1.00 65.12 116 ALA A CA 1
ATOM 889 C C . ALA A 1 116 ? 13.209 3.528 -21.320 1.00 65.12 116 ALA A C 1
ATOM 891 O O . ALA A 1 116 ? 13.133 4.753 -21.360 1.00 65.12 116 ALA A O 1
ATOM 892 N N . ASP A 1 117 ? 12.540 2.739 -22.164 1.00 69.12 117 ASP A N 1
ATOM 893 C CA . ASP A 1 117 ? 11.653 3.274 -23.198 1.00 69.12 117 ASP A CA 1
ATOM 894 C C . ASP A 1 117 ? 10.413 3.957 -22.607 1.00 69.12 117 ASP A C 1
ATOM 896 O O . ASP A 1 117 ? 10.060 5.063 -23.023 1.00 69.12 117 ASP A O 1
ATOM 900 N N . ALA A 1 118 ? 9.804 3.349 -21.584 1.00 66.38 118 ALA A N 1
ATOM 901 C CA . ALA A 1 118 ? 8.685 3.939 -20.854 1.00 66.38 118 ALA A CA 1
ATOM 902 C C . ALA A 1 118 ? 9.061 5.281 -20.204 1.00 66.38 118 ALA A C 1
ATOM 904 O O . ALA A 1 118 ? 8.262 6.216 -20.200 1.00 66.38 118 ALA A O 1
ATOM 905 N N . VAL A 1 119 ? 10.289 5.383 -19.684 1.00 60.88 119 VAL A N 1
ATOM 906 C CA . VAL A 1 119 ? 10.839 6.603 -19.077 1.00 60.88 119 VAL A CA 1
ATOM 907 C C . VAL A 1 119 ? 11.279 7.627 -20.133 1.00 60.88 119 VAL A C 1
ATOM 909 O O . VAL A 1 119 ? 11.355 8.802 -19.832 1.00 60.88 119 VAL A O 1
ATOM 912 N N . SER A 1 120 ? 11.507 7.251 -21.391 1.00 62.19 120 SER A N 1
ATOM 913 C CA . SER A 1 120 ? 11.894 8.210 -22.444 1.00 62.19 120 SER A CA 1
ATOM 914 C C . SER A 1 120 ? 10.737 9.061 -23.000 1.00 62.19 120 SER A C 1
ATOM 916 O O . SER A 1 120 ? 10.930 9.831 -23.938 1.00 62.19 120 SER A O 1
ATOM 918 N N . GLY A 1 121 ? 9.513 8.887 -22.484 1.00 56.38 121 GLY A N 1
ATOM 919 C CA . GLY A 1 121 ? 8.328 9.642 -22.909 1.00 56.38 121 GLY A CA 1
ATOM 920 C C . GLY A 1 121 ? 7.687 9.172 -24.222 1.00 56.38 121 GLY A C 1
ATOM 921 O O . GLY A 1 121 ? 6.586 9.608 -24.551 1.00 56.38 121 GLY A O 1
ATOM 922 N N . LYS A 1 122 ? 8.326 8.259 -24.967 1.00 64.44 122 LYS A N 1
ATOM 923 C CA . LYS A 1 122 ? 7.797 7.746 -26.243 1.00 64.44 122 LYS A CA 1
ATOM 924 C C . LYS A 1 122 ? 6.952 6.483 -26.076 1.00 64.44 122 LYS A C 1
ATOM 926 O O . LYS A 1 122 ? 5.888 6.401 -26.686 1.00 64.44 122 LYS A O 1
ATOM 931 N N . GLY A 1 123 ? 7.391 5.512 -25.267 1.00 64.00 123 GLY A N 1
ATOM 932 C CA . GLY A 1 123 ? 6.643 4.290 -24.914 1.00 64.00 123 GLY A CA 1
ATOM 933 C C . GLY A 1 123 ? 6.250 3.358 -26.078 1.00 64.00 123 GLY A C 1
ATOM 934 O O . GLY A 1 123 ? 5.656 2.302 -25.852 1.00 64.00 123 GLY A O 1
ATOM 935 N N . GLU A 1 124 ? 6.532 3.731 -27.330 1.00 64.31 124 GLU A N 1
ATOM 936 C CA . GLU A 1 124 ? 6.124 2.993 -28.530 1.00 64.31 124 GLU A CA 1
ATOM 937 C C . GLU A 1 124 ? 6.850 1.662 -28.674 1.00 64.31 124 GLU A C 1
ATOM 939 O O . GLU A 1 124 ? 6.271 0.676 -29.147 1.00 64.31 124 GLU A O 1
ATOM 944 N N . PHE A 1 125 ? 8.112 1.627 -28.254 1.00 64.81 125 PHE A N 1
ATOM 945 C CA . PHE A 1 125 ? 8.923 0.426 -28.296 1.00 64.81 125 PHE A CA 1
ATOM 946 C C . PHE A 1 125 ? 8.454 -0.560 -27.224 1.00 64.81 125 PHE A C 1
ATOM 948 O O . PHE A 1 125 ? 8.294 -1.739 -27.530 1.00 64.81 125 PHE A O 1
ATOM 955 N N . ALA A 1 126 ? 8.102 -0.095 -26.024 1.00 69.69 126 ALA A N 1
ATOM 956 C CA . ALA A 1 126 ? 7.535 -0.935 -24.979 1.00 69.69 126 ALA A CA 1
ATOM 957 C C . ALA A 1 126 ? 6.194 -1.550 -25.408 1.00 69.69 126 ALA A C 1
ATOM 959 O O . ALA A 1 126 ? 6.014 -2.757 -25.269 1.00 69.69 126 ALA A O 1
ATOM 960 N N . VAL A 1 127 ? 5.285 -0.774 -26.014 1.00 69.88 127 VAL A N 1
ATOM 961 C CA . VAL A 1 127 ? 4.022 -1.306 -26.569 1.00 69.88 127 VAL A CA 1
ATOM 962 C C . VAL A 1 127 ? 4.294 -2.393 -27.618 1.00 69.88 127 VAL A C 1
ATOM 964 O O . VAL A 1 127 ? 3.692 -3.465 -27.572 1.00 69.88 127 VAL A O 1
ATOM 967 N N . SER A 1 128 ? 5.223 -2.146 -28.541 1.00 66.12 128 SER A N 1
ATOM 968 C CA . SER A 1 128 ? 5.496 -3.054 -29.664 1.00 66.12 128 SER A CA 1
ATOM 969 C C . SER A 1 128 ? 6.222 -4.333 -29.230 1.00 66.12 128 SER A C 1
ATOM 971 O O . SER A 1 128 ? 5.886 -5.426 -29.681 1.00 66.12 128 SER A O 1
ATOM 973 N N . ILE A 1 129 ? 7.191 -4.215 -28.322 1.00 68.25 129 ILE A N 1
ATOM 974 C CA . ILE A 1 129 ? 7.978 -5.341 -27.803 1.00 68.25 129 ILE A CA 1
ATOM 975 C C . ILE A 1 129 ? 7.129 -6.227 -26.917 1.00 68.25 129 ILE A C 1
ATOM 977 O O . ILE A 1 129 ? 7.225 -7.442 -27.036 1.00 68.25 129 ILE A O 1
ATOM 981 N N . LEU A 1 130 ? 6.271 -5.649 -26.073 1.00 69.69 130 LEU A N 1
ATOM 982 C CA . LEU A 1 130 ? 5.334 -6.446 -25.290 1.00 69.69 130 LEU A CA 1
ATOM 983 C C . LEU A 1 130 ? 4.447 -7.266 -26.220 1.00 69.69 130 LEU A C 1
ATOM 985 O O . LEU A 1 130 ? 4.381 -8.469 -26.034 1.00 69.69 130 LEU A O 1
ATOM 989 N N . GLY A 1 131 ? 3.887 -6.674 -27.278 1.00 66.31 131 GLY A N 1
ATOM 990 C CA . GLY A 1 131 ? 3.163 -7.421 -28.311 1.00 66.31 131 GLY A CA 1
ATOM 991 C C . GLY A 1 131 ? 3.946 -8.602 -28.897 1.00 66.31 131 GLY A C 1
ATOM 992 O O . GLY A 1 131 ? 3.435 -9.714 -28.963 1.00 66.31 131 GLY A O 1
ATOM 993 N N . MET A 1 132 ? 5.212 -8.386 -29.262 1.00 65.25 132 MET A N 1
ATOM 994 C CA . MET A 1 132 ? 6.075 -9.440 -29.819 1.00 65.25 132 MET A CA 1
ATOM 995 C C . MET A 1 132 ? 6.466 -10.522 -28.798 1.00 65.25 132 MET A C 1
ATOM 997 O O . MET A 1 132 ? 6.588 -11.690 -29.157 1.00 65.25 132 MET A O 1
ATOM 1001 N N . LEU A 1 133 ? 6.667 -10.159 -27.528 1.00 65.00 133 LEU A N 1
ATOM 1002 C CA . LEU A 1 133 ? 6.967 -11.111 -26.452 1.00 65.00 133 LEU A CA 1
ATOM 1003 C C . LEU A 1 133 ? 5.783 -12.058 -26.203 1.00 65.00 133 LEU A C 1
ATOM 1005 O O . LEU A 1 133 ? 5.982 -13.235 -25.910 1.00 65.00 133 LEU A O 1
ATOM 1009 N N . LEU A 1 134 ? 4.554 -11.556 -26.338 1.00 62.88 134 LEU A N 1
ATOM 1010 C CA . LEU A 1 134 ? 3.330 -12.344 -26.163 1.00 62.88 134 LEU A CA 1
ATOM 1011 C C . LEU A 1 134 ? 3.105 -13.332 -27.299 1.00 62.88 134 LEU A C 1
ATOM 1013 O O . LEU A 1 134 ? 2.800 -14.491 -27.025 1.00 62.88 134 LEU A O 1
ATOM 1017 N N . ASP A 1 135 ? 3.286 -12.883 -28.543 1.00 62.53 135 ASP A N 1
ATOM 1018 C CA . ASP A 1 135 ? 3.174 -13.722 -29.743 1.00 62.53 135 ASP A CA 1
ATOM 1019 C C . ASP A 1 135 ? 4.125 -14.930 -29.667 1.00 62.53 135 ASP A C 1
ATOM 1021 O O . ASP A 1 135 ? 3.805 -16.039 -30.085 1.00 62.53 135 ASP A O 1
ATOM 1025 N N . ARG A 1 136 ? 5.273 -14.741 -29.006 1.00 62.19 136 ARG A N 1
ATOM 1026 C CA . ARG A 1 136 ? 6.293 -15.774 -28.785 1.00 62.19 136 ARG A CA 1
ATOM 1027 C C . ARG A 1 136 ? 6.115 -16.589 -27.501 1.00 62.19 136 ARG A C 1
ATOM 1029 O O . ARG A 1 136 ? 6.987 -17.385 -27.162 1.00 62.19 136 ARG A O 1
ATOM 1036 N N . GLY A 1 137 ? 5.010 -16.410 -26.777 1.00 55.81 137 GLY A N 1
ATOM 1037 C CA . GLY A 1 137 ? 4.662 -17.239 -25.621 1.00 55.81 137 GLY A CA 1
ATOM 1038 C C . GLY A 1 137 ? 5.478 -16.974 -24.351 1.00 55.81 137 GLY A C 1
ATOM 1039 O O . GLY A 1 137 ? 5.574 -17.862 -23.503 1.00 55.81 137 GLY A O 1
ATOM 1040 N N . VAL A 1 138 ? 6.056 -15.777 -24.186 1.00 63.03 138 VAL A N 1
ATOM 1041 C CA . VAL A 1 138 ? 6.759 -15.400 -22.946 1.00 63.03 138 VAL A CA 1
ATOM 1042 C C . VAL A 1 138 ? 5.810 -15.471 -21.742 1.00 63.03 138 VAL A C 1
ATOM 1044 O O . VAL A 1 138 ? 4.652 -15.051 -21.804 1.00 63.03 138 VAL A O 1
ATOM 1047 N N . ASP A 1 139 ? 6.314 -16.014 -20.629 1.00 57.97 139 ASP A N 1
ATOM 1048 C CA . ASP A 1 139 ? 5.528 -16.323 -19.435 1.00 57.97 139 ASP A CA 1
ATOM 1049 C C . ASP A 1 139 ? 4.811 -15.083 -18.862 1.00 57.97 139 ASP A C 1
ATOM 1051 O O . ASP A 1 139 ? 5.384 -14.007 -18.671 1.00 57.97 139 ASP A O 1
ATOM 1055 N N . ARG A 1 140 ? 3.531 -15.255 -18.515 1.00 55.69 140 ARG A N 1
ATOM 1056 C CA . ARG A 1 140 ? 2.653 -14.223 -17.937 1.00 55.69 140 ARG A CA 1
ATOM 1057 C C . ARG A 1 140 ? 3.240 -13.551 -16.684 1.00 55.69 140 ARG A C 1
ATOM 1059 O O . ARG A 1 140 ? 2.937 -12.389 -16.405 1.00 55.69 140 ARG A O 1
ATOM 1066 N N . SER A 1 141 ? 4.066 -14.257 -15.919 1.00 52.78 141 SER A N 1
ATOM 1067 C CA . SER A 1 141 ? 4.755 -13.752 -14.730 1.00 52.78 141 SER A CA 1
ATOM 1068 C C . SER A 1 141 ? 5.812 -12.690 -15.046 1.00 52.78 141 SER A C 1
ATOM 1070 O O . SER A 1 141 ? 5.990 -11.777 -14.237 1.00 52.78 141 SER A O 1
ATOM 1072 N N . PHE A 1 142 ? 6.457 -12.739 -16.218 1.00 63.97 142 PHE A N 1
ATOM 1073 C CA . PHE A 1 142 ? 7.367 -11.688 -16.687 1.00 63.97 142 PHE A CA 1
ATOM 1074 C C . PHE A 1 142 ? 6.609 -10.369 -16.865 1.00 63.97 142 PHE A C 1
ATOM 1076 O O . PHE A 1 142 ? 6.997 -9.333 -16.322 1.00 63.97 142 PHE A O 1
ATOM 1083 N N . PHE A 1 143 ? 5.467 -10.429 -17.552 1.00 64.19 143 PHE A N 1
ATOM 1084 C CA . PHE A 1 143 ? 4.626 -9.264 -17.815 1.00 64.19 143 PHE A CA 1
ATOM 1085 C C . PHE A 1 143 ? 4.099 -8.626 -16.523 1.00 64.19 143 PHE A C 1
ATOM 1087 O O . PHE A 1 143 ? 4.107 -7.408 -16.358 1.00 64.19 143 PHE A O 1
ATOM 1094 N N . ILE A 1 144 ? 3.690 -9.463 -15.570 1.00 56.91 144 ILE A N 1
ATOM 1095 C CA . ILE A 1 144 ? 3.264 -9.032 -14.237 1.00 56.91 144 ILE A CA 1
ATOM 1096 C C . ILE A 1 144 ? 4.387 -8.283 -13.508 1.00 56.91 144 ILE A C 1
ATOM 1098 O O . ILE A 1 144 ? 4.142 -7.207 -12.960 1.00 56.91 144 ILE A O 1
ATOM 1102 N N . LYS A 1 145 ? 5.617 -8.818 -13.511 1.00 59.56 145 LYS A N 1
ATOM 1103 C CA . LYS A 1 145 ? 6.781 -8.155 -12.896 1.00 59.56 145 LYS A CA 1
ATOM 1104 C C . LYS A 1 145 ? 7.079 -6.818 -13.578 1.00 59.56 145 LYS A C 1
ATOM 1106 O O . LYS A 1 145 ? 7.337 -5.832 -12.889 1.00 59.56 145 LYS A O 1
ATOM 1111 N N . PHE A 1 146 ? 6.990 -6.774 -14.907 1.00 68.00 146 PHE A N 1
ATOM 1112 C CA . PHE A 1 146 ? 7.192 -5.560 -15.694 1.00 68.00 146 PHE A CA 1
ATOM 1113 C C . PHE A 1 146 ? 6.183 -4.466 -15.339 1.00 68.00 146 PHE A C 1
ATOM 1115 O O . PHE A 1 146 ? 6.567 -3.384 -14.895 1.00 68.00 146 PHE A O 1
ATOM 1122 N N . VAL A 1 147 ? 4.890 -4.767 -15.426 1.00 64.12 147 VAL A N 1
ATOM 1123 C CA . VAL A 1 147 ? 3.819 -3.829 -15.070 1.00 64.12 147 VAL A CA 1
ATOM 1124 C C . VAL A 1 147 ? 3.906 -3.395 -13.608 1.00 64.12 147 VAL A C 1
ATOM 1126 O O . VAL A 1 147 ? 3.747 -2.212 -13.306 1.00 64.12 147 VAL A O 1
ATOM 1129 N N . GLY A 1 148 ? 4.203 -4.327 -12.699 1.00 57.81 148 GLY A N 1
ATOM 1130 C CA . GLY A 1 148 ? 4.401 -4.022 -11.283 1.00 57.81 148 GLY A CA 1
ATOM 1131 C C . GLY A 1 148 ? 5.532 -3.015 -11.055 1.00 57.81 148 GLY A C 1
ATOM 1132 O O . GLY A 1 148 ? 5.375 -2.084 -10.266 1.00 57.81 148 GLY A O 1
ATOM 1133 N N . SER A 1 149 ? 6.637 -3.140 -11.799 1.00 61.91 149 SER A N 1
ATOM 1134 C CA . SER A 1 149 ? 7.757 -2.192 -11.729 1.00 61.91 149 SER A CA 1
ATOM 1135 C C . SER A 1 149 ? 7.411 -0.797 -12.271 1.00 61.91 149 SER A C 1
ATOM 1137 O O . SER A 1 149 ? 7.901 0.203 -11.746 1.00 61.91 149 SER A O 1
ATOM 1139 N N . LEU A 1 150 ? 6.507 -0.707 -13.253 1.00 61.72 150 LEU A N 1
ATOM 1140 C CA . LEU A 1 150 ? 6.014 0.566 -13.789 1.00 61.72 150 LEU A CA 1
ATOM 1141 C C . LEU A 1 150 ? 5.034 1.273 -12.843 1.00 61.72 150 LEU A C 1
ATOM 1143 O O . LEU A 1 150 ? 5.041 2.498 -12.768 1.00 61.72 150 LEU A O 1
ATOM 1147 N N . GLY A 1 151 ? 4.192 0.520 -12.125 1.00 53.28 151 GLY A N 1
ATOM 1148 C CA . GLY A 1 151 ? 3.153 1.074 -11.247 1.00 53.28 151 GLY A CA 1
ATOM 1149 C C . GLY A 1 151 ? 3.656 1.609 -9.901 1.00 53.28 151 GLY A C 1
ATOM 1150 O O . GLY A 1 151 ? 2.995 2.462 -9.310 1.00 53.28 151 GLY A O 1
ATOM 1151 N N . GLY A 1 152 ? 4.807 1.120 -9.422 1.00 46.84 152 GLY A N 1
ATOM 1152 C CA . GLY A 1 152 ? 5.415 1.518 -8.145 1.00 46.84 152 GLY A CA 1
ATOM 1153 C C . GLY A 1 152 ? 6.529 2.569 -8.242 1.00 46.84 152 GLY A C 1
ATOM 1154 O O . GLY A 1 152 ? 7.119 2.913 -7.219 1.00 46.84 152 GLY A O 1
ATOM 1155 N N . SER A 1 153 ? 6.857 3.053 -9.443 1.00 45.25 153 SER A N 1
ATOM 1156 C CA . SER A 1 153 ? 7.904 4.066 -9.639 1.00 45.25 153 SER A CA 1
ATOM 1157 C C . SER A 1 153 ? 7.385 5.480 -9.345 1.00 45.25 153 SER A C 1
ATOM 1159 O O . SER A 1 153 ? 6.191 5.759 -9.477 1.00 45.25 153 SER A O 1
ATOM 1161 N N . ARG A 1 154 ? 8.280 6.369 -8.882 1.00 50.50 154 ARG A N 1
ATOM 1162 C CA . ARG A 1 154 ? 7.950 7.778 -8.601 1.00 50.50 154 ARG A CA 1
ATOM 1163 C C . ARG A 1 154 ? 7.441 8.453 -9.891 1.00 50.50 154 ARG A C 1
ATOM 1165 O O . ARG A 1 154 ? 7.754 7.982 -10.985 1.00 50.50 154 ARG A O 1
ATOM 1172 N N . PRO A 1 155 ? 6.684 9.558 -9.806 1.00 51.91 155 PRO A N 1
ATOM 1173 C CA . PRO A 1 155 ? 6.478 10.414 -10.969 1.00 51.91 155 PRO A CA 1
ATOM 1174 C C . PRO A 1 155 ? 7.855 10.857 -11.490 1.00 51.91 155 PRO A C 1
ATOM 1176 O O . PRO A 1 155 ? 8.629 11.446 -10.738 1.00 51.91 155 PRO A O 1
ATOM 1179 N N . HIS A 1 156 ? 8.195 10.499 -12.728 1.00 56.66 156 HIS A N 1
ATOM 1180 C CA . HIS A 1 156 ? 9.521 10.752 -13.318 1.00 56.66 156 HIS A CA 1
ATOM 1181 C C . HIS A 1 156 ? 9.452 11.631 -14.575 1.00 56.66 156 HIS A C 1
ATOM 1183 O O . HIS A 1 156 ? 10.481 12.158 -14.979 1.00 56.66 156 HIS A O 1
ATOM 1189 N N . LEU A 1 157 ? 8.267 11.796 -15.176 1.00 50.00 157 LEU A N 1
ATOM 1190 C CA . LEU A 1 157 ? 8.069 12.495 -16.450 1.00 50.00 157 LEU A CA 1
ATOM 1191 C C . LEU A 1 157 ? 6.963 13.533 -16.313 1.00 50.00 157 LEU A C 1
ATOM 1193 O O . LEU A 1 157 ? 5.789 13.172 -16.365 1.00 50.00 157 LEU A O 1
ATOM 1197 N N . ASP A 1 158 ? 7.321 14.792 -16.066 1.00 60.94 158 ASP A N 1
ATOM 1198 C CA . ASP A 1 158 ? 6.362 15.900 -15.914 1.00 60.94 158 ASP A CA 1
ATOM 1199 C C . ASP A 1 158 ? 5.236 15.600 -14.903 1.00 60.94 158 ASP A C 1
ATOM 1201 O O . ASP A 1 158 ? 4.068 15.940 -15.094 1.00 60.94 158 ASP A O 1
ATOM 1205 N N . GLY A 1 159 ? 5.565 14.874 -13.829 1.00 59.16 159 GLY A N 1
ATOM 1206 C CA . GLY A 1 159 ? 4.597 14.466 -12.807 1.00 59.16 159 GLY A CA 1
ATOM 1207 C C . GLY A 1 159 ? 3.722 13.253 -13.163 1.00 59.16 159 GLY A C 1
ATOM 1208 O O . GLY A 1 159 ? 2.858 12.886 -12.364 1.00 59.16 159 GLY A O 1
ATOM 1209 N N . LYS A 1 160 ? 3.950 12.579 -14.298 1.00 58.84 160 LYS A N 1
ATOM 1210 C CA . LYS A 1 160 ? 3.302 11.304 -14.657 1.00 58.84 160 LYS A CA 1
ATOM 1211 C C . LYS A 1 160 ? 4.162 10.093 -14.283 1.00 58.84 160 LYS A C 1
ATOM 1213 O O . LYS A 1 160 ? 5.398 10.143 -14.297 1.00 58.84 160 LYS A O 1
ATOM 1218 N N . ARG A 1 161 ? 3.506 8.971 -13.966 1.00 65.00 161 ARG A N 1
ATOM 1219 C CA . ARG A 1 161 ? 4.180 7.672 -13.798 1.00 65.00 161 ARG A CA 1
ATOM 1220 C C . ARG A 1 161 ? 4.466 7.056 -15.173 1.00 65.00 161 ARG A C 1
ATOM 1222 O O . ARG A 1 161 ? 3.665 7.248 -16.089 1.00 65.00 161 ARG A O 1
ATOM 1229 N N . PRO A 1 162 ? 5.516 6.232 -15.316 1.00 69.50 162 PRO A N 1
ATOM 1230 C CA . PRO A 1 162 ? 5.790 5.504 -16.557 1.00 69.50 162 PRO A CA 1
ATOM 1231 C C . PRO A 1 162 ? 4.588 4.703 -17.086 1.00 69.50 162 PRO A C 1
ATOM 1233 O O . PRO A 1 162 ? 4.328 4.705 -18.286 1.00 69.50 162 PRO A O 1
ATOM 1236 N N . LEU A 1 163 ? 3.798 4.076 -16.200 1.00 77.44 163 LEU A N 1
ATOM 1237 C CA . LEU A 1 163 ? 2.585 3.356 -16.606 1.00 77.44 163 LEU A CA 1
ATOM 1238 C C . LEU A 1 163 ? 1.520 4.280 -17.218 1.00 77.44 163 LEU A C 1
ATOM 1240 O O . LEU A 1 163 ? 0.845 3.871 -18.157 1.00 77.44 163 LEU A O 1
ATOM 1244 N N . ASP A 1 164 ? 1.377 5.509 -16.717 1.00 74.88 164 ASP A N 1
ATOM 1245 C CA . ASP A 1 164 ? 0.391 6.469 -17.227 1.00 74.88 164 ASP A CA 1
ATOM 1246 C C . ASP A 1 164 ? 0.794 6.971 -18.620 1.00 74.88 164 ASP A C 1
ATOM 1248 O O . ASP A 1 164 ? -0.038 7.032 -19.521 1.00 74.88 164 ASP A O 1
ATOM 1252 N N . VAL A 1 165 ? 2.088 7.237 -18.829 1.00 77.12 165 VAL A N 1
ATOM 1253 C CA . VAL A 1 165 ? 2.645 7.600 -20.145 1.00 77.12 165 VAL A CA 1
ATOM 1254 C C . VAL A 1 165 ? 2.427 6.475 -21.158 1.00 77.12 165 VAL A C 1
ATOM 1256 O O . VAL A 1 165 ? 1.966 6.708 -22.277 1.00 77.12 165 VAL A O 1
ATOM 1259 N N . MET A 1 166 ? 2.686 5.230 -20.753 1.00 79.94 166 MET A N 1
ATOM 1260 C CA . MET A 1 166 ? 2.418 4.068 -21.599 1.00 79.94 166 MET A CA 1
ATOM 1261 C C . MET A 1 166 ? 0.921 3.885 -21.870 1.00 79.94 166 MET A C 1
ATOM 1263 O O . MET A 1 166 ? 0.551 3.540 -22.990 1.00 79.94 166 MET A O 1
ATOM 1267 N N . ALA A 1 167 ? 0.055 4.136 -20.884 1.00 83.12 167 ALA A N 1
ATOM 1268 C CA . ALA A 1 167 ? -1.392 4.079 -21.059 1.00 83.12 167 ALA A CA 1
ATOM 1269 C C . ALA A 1 167 ? -1.878 5.124 -22.068 1.00 83.12 167 ALA A C 1
ATOM 1271 O O . ALA A 1 167 ? -2.637 4.776 -22.971 1.00 83.12 167 ALA A O 1
ATOM 1272 N N . ASP A 1 168 ? -1.400 6.368 -21.974 1.00 83.75 168 ASP A N 1
ATOM 1273 C CA . ASP A 1 168 ? -1.704 7.436 -22.933 1.00 83.75 168 ASP A CA 1
ATOM 1274 C C . ASP A 1 168 ? -1.326 7.008 -24.362 1.00 83.75 168 ASP A C 1
ATOM 1276 O O . ASP A 1 168 ? -2.126 7.147 -25.292 1.00 83.75 168 ASP A O 1
ATOM 1280 N N . ARG A 1 169 ? -0.151 6.389 -24.543 1.00 83.12 169 ARG A N 1
ATOM 1281 C CA . ARG A 1 169 ? 0.277 5.885 -25.857 1.00 83.12 169 ARG A CA 1
ATOM 1282 C C . ARG A 1 169 ? -0.536 4.683 -26.326 1.00 83.12 169 ARG A C 1
ATOM 1284 O O . ARG A 1 169 ? -0.905 4.609 -27.495 1.00 83.12 169 ARG A O 1
ATOM 1291 N N . ALA A 1 170 ? -0.868 3.764 -25.431 1.00 85.12 170 ALA A N 1
ATOM 1292 C CA . ALA A 1 170 ? -1.714 2.626 -25.758 1.00 85.12 170 ALA A CA 1
ATOM 1293 C C . ALA A 1 170 ? -3.141 3.064 -26.149 1.00 85.12 170 ALA A C 1
ATOM 1295 O O . ALA A 1 170 ? -3.742 2.448 -27.029 1.00 85.12 170 ALA A O 1
ATOM 1296 N N . ARG A 1 171 ? -3.661 4.170 -25.588 1.00 89.38 171 ARG A N 1
ATOM 1297 C CA . ARG A 1 171 ? -4.911 4.800 -26.060 1.00 89.38 171 ARG A CA 1
ATOM 1298 C C . ARG A 1 171 ? -4.770 5.391 -27.461 1.00 89.38 171 ARG A C 1
ATOM 1300 O O . ARG A 1 171 ? -5.725 5.322 -28.227 1.00 89.38 171 ARG A O 1
ATOM 1307 N N . ALA A 1 172 ? -3.606 5.934 -27.818 1.00 87.75 172 ALA A N 1
ATOM 1308 C CA . ALA A 1 172 ? -3.360 6.377 -29.191 1.00 87.75 172 ALA A CA 1
ATOM 1309 C C . ALA A 1 172 ? -3.415 5.190 -30.169 1.00 87.75 172 ALA A C 1
ATOM 1311 O O . ALA A 1 172 ? -4.139 5.254 -31.157 1.00 87.75 172 ALA A O 1
ATOM 1312 N N . VAL A 1 173 ? -2.785 4.059 -29.825 1.00 82.19 173 VAL A N 1
ATOM 1313 C CA . VAL A 1 173 ? -2.897 2.810 -30.608 1.00 82.19 173 VAL A CA 1
ATOM 1314 C C . VAL A 1 173 ? -4.351 2.325 -30.690 1.00 82.19 173 VAL A C 1
ATOM 1316 O O . VAL A 1 173 ? -4.782 1.852 -31.735 1.00 82.19 173 VAL A O 1
ATOM 1319 N N . ALA A 1 174 ? -5.141 2.498 -29.625 1.00 80.06 174 ALA A N 1
ATOM 1320 C CA . ALA A 1 174 ? -6.575 2.188 -29.616 1.00 80.06 174 ALA A CA 1
ATOM 1321 C C . ALA A 1 174 ? -7.410 3.001 -30.616 1.00 80.06 174 ALA A C 1
ATOM 1323 O O . ALA A 1 174 ? -8.538 2.616 -30.938 1.00 80.06 174 ALA A O 1
ATOM 1324 N N . ALA A 1 175 ? -6.906 4.162 -31.032 1.00 85.00 175 ALA A N 1
ATOM 1325 C CA . ALA A 1 175 ? -7.562 5.049 -31.979 1.00 85.00 175 ALA A CA 1
ATOM 1326 C C . ALA A 1 175 ? -7.132 4.789 -33.433 1.00 85.00 175 ALA A C 1
ATOM 1328 O O . ALA A 1 175 ? -7.787 5.301 -34.335 1.00 85.00 175 ALA A O 1
ATOM 1329 N N . GLU A 1 176 ? -6.086 3.988 -33.665 1.00 86.69 176 GLU A N 1
ATOM 1330 C CA . GLU A 1 176 ? -5.570 3.632 -34.990 1.00 86.69 176 GLU A CA 1
ATOM 1331 C C . GLU A 1 176 ? -6.276 2.366 -35.536 1.00 86.69 176 GLU A C 1
ATOM 1333 O O . GLU A 1 176 ? -6.022 1.260 -35.044 1.00 86.69 176 GLU A O 1
ATOM 1338 N N . PRO A 1 177 ? -7.141 2.469 -36.567 1.00 82.62 177 PRO A N 1
ATOM 1339 C CA . PRO A 1 177 ? -7.874 1.315 -37.103 1.00 82.62 177 PRO A CA 1
ATOM 1340 C C . PRO A 1 177 ? -6.942 0.237 -37.671 1.00 82.62 177 PRO A C 1
ATOM 1342 O O . PRO A 1 177 ? -7.165 -0.956 -37.452 1.00 82.62 177 PRO A O 1
ATOM 1345 N N . ASP A 1 178 ? -5.851 0.671 -38.302 1.00 84.94 178 ASP A N 1
ATOM 1346 C CA . ASP A 1 178 ? -4.923 -0.172 -39.063 1.00 84.94 178 ASP A CA 1
ATOM 1347 C C . ASP A 1 178 ? -3.644 -0.524 -38.287 1.00 84.94 178 ASP A C 1
ATOM 1349 O O . ASP A 1 178 ? -2.669 -1.006 -38.867 1.00 84.94 178 ASP A O 1
ATOM 1353 N N . ALA A 1 179 ? -3.616 -0.303 -36.965 1.00 79.62 179 ALA A N 1
ATOM 1354 C CA . ALA A 1 179 ? -2.454 -0.673 -36.163 1.00 79.62 179 ALA A CA 1
ATOM 1355 C C . ALA A 1 179 ? -2.160 -2.190 -36.277 1.00 79.62 179 ALA A C 1
ATOM 1357 O O . ALA A 1 179 ? -3.093 -3.000 -36.183 1.00 79.62 179 ALA A O 1
ATOM 1358 N N . PRO A 1 180 ? -0.882 -2.599 -36.428 1.00 79.81 180 PRO A N 1
ATOM 1359 C CA . PRO A 1 180 ? -0.503 -4.008 -36.514 1.00 79.81 180 PRO A CA 1
ATOM 1360 C C . PRO A 1 180 ? -0.999 -4.825 -35.315 1.00 79.81 180 PRO A C 1
ATOM 1362 O O . PRO A 1 180 ? -0.995 -4.326 -34.186 1.00 79.81 180 PRO A O 1
ATOM 1365 N N . SER A 1 181 ? -1.353 -6.099 -35.538 1.00 77.31 181 SER A N 1
ATOM 1366 C CA . SER A 1 181 ? -1.920 -6.982 -34.500 1.00 77.31 181 SER A CA 1
ATOM 1367 C C . SER A 1 181 ? -1.070 -7.005 -33.227 1.00 77.31 181 SER A C 1
ATOM 1369 O O . SER A 1 181 ? -1.585 -6.734 -32.149 1.00 77.31 181 SER A O 1
ATOM 1371 N N . ALA A 1 182 ? 0.249 -7.189 -33.346 1.00 72.75 182 ALA A N 1
ATOM 1372 C CA . ALA A 1 182 ? 1.160 -7.182 -32.197 1.00 72.75 182 ALA A CA 1
ATOM 1373 C C . ALA A 1 182 ? 1.110 -5.862 -31.400 1.00 72.75 182 ALA A C 1
ATOM 1375 O O . ALA A 1 182 ? 1.092 -5.869 -30.170 1.00 72.75 182 ALA A O 1
ATOM 1376 N N . ARG A 1 183 ? 1.019 -4.711 -32.082 1.00 77.94 183 ARG A N 1
ATOM 1377 C CA . ARG A 1 183 ? 0.925 -3.396 -31.424 1.00 77.94 183 ARG A CA 1
ATOM 1378 C C . ARG A 1 183 ? -0.404 -3.252 -30.681 1.00 77.94 183 ARG A C 1
ATOM 1380 O O . ARG A 1 183 ? -0.417 -2.735 -29.564 1.00 77.94 183 ARG A O 1
ATOM 1387 N N . LYS A 1 184 ? -1.500 -3.760 -31.256 1.00 82.44 184 LYS A N 1
ATOM 1388 C CA . LYS A 1 184 ? -2.807 -3.844 -30.585 1.00 82.44 184 LYS A CA 1
ATOM 1389 C C . LYS A 1 184 ? -2.754 -4.770 -29.367 1.00 82.44 184 LYS A C 1
ATOM 1391 O O . LYS A 1 184 ? -3.279 -4.403 -28.320 1.00 82.44 184 LYS A O 1
ATOM 1396 N N . GLU A 1 185 ? -2.066 -5.910 -29.438 1.00 81.75 185 GLU A N 1
ATOM 1397 C CA . GLU A 1 185 ? -1.932 -6.806 -28.282 1.00 81.75 185 GLU A CA 1
ATOM 1398 C C . GLU A 1 185 ? -1.169 -6.164 -27.121 1.00 81.75 185 GLU A C 1
ATOM 1400 O O . GLU A 1 185 ? -1.637 -6.182 -25.978 1.00 81.75 185 GLU A O 1
ATOM 1405 N N . GLY A 1 186 ? -0.031 -5.532 -27.417 1.00 81.69 186 GLY A N 1
ATOM 1406 C CA . GLY A 1 186 ? 0.739 -4.792 -26.423 1.00 81.69 186 GLY A CA 1
ATOM 1407 C C . GLY A 1 186 ? -0.052 -3.628 -25.823 1.00 81.69 186 GLY A C 1
ATOM 1408 O O . GLY A 1 186 ? -0.057 -3.445 -24.605 1.00 81.69 186 GLY A O 1
ATOM 1409 N N . ALA A 1 187 ? -0.785 -2.879 -26.652 1.00 85.44 187 ALA A N 1
ATOM 1410 C CA . ALA A 1 187 ? -1.620 -1.773 -26.194 1.00 85.44 187 ALA A CA 1
ATOM 1411 C C . ALA A 1 187 ? -2.785 -2.253 -25.314 1.00 85.44 187 ALA A C 1
ATOM 1413 O O . ALA A 1 187 ? -3.009 -1.687 -24.245 1.00 85.44 187 ALA A O 1
ATOM 1414 N N . ALA A 1 188 ? -3.480 -3.329 -25.697 1.00 85.38 188 ALA A N 1
ATOM 1415 C CA . ALA A 1 188 ? -4.541 -3.924 -24.887 1.00 85.38 188 ALA A CA 1
ATOM 1416 C C . ALA A 1 188 ? -4.023 -4.333 -23.501 1.00 85.38 188 ALA A C 1
ATOM 1418 O O . ALA A 1 188 ? -4.668 -4.061 -22.488 1.00 85.38 188 ALA A O 1
ATOM 1419 N N . LEU A 1 189 ? -2.830 -4.928 -23.440 1.00 81.81 189 LEU A N 1
ATOM 1420 C CA . LEU A 1 189 ? -2.199 -5.316 -22.184 1.00 81.81 189 LEU A CA 1
ATOM 1421 C C . LEU A 1 189 ? -1.779 -4.133 -21.310 1.00 81.81 189 LEU A C 1
ATOM 1423 O O . LEU A 1 189 ? -1.986 -4.173 -20.098 1.00 81.81 189 LEU A O 1
ATOM 1427 N N . ILE A 1 190 ? -1.203 -3.088 -21.901 1.00 82.94 190 ILE A N 1
ATOM 1428 C CA . ILE A 1 190 ? -0.818 -1.869 -21.178 1.00 82.94 190 ILE A CA 1
ATOM 1429 C C . ILE A 1 190 ? -2.054 -1.158 -20.631 1.00 82.94 190 ILE A C 1
ATOM 1431 O O . ILE A 1 190 ? -2.065 -0.764 -19.469 1.00 82.94 190 ILE A O 1
ATOM 1435 N N . LEU A 1 191 ? -3.118 -1.040 -21.427 1.00 83.81 191 LEU A N 1
ATOM 1436 C CA . LEU A 1 191 ? -4.383 -0.455 -20.977 1.00 83.81 191 LEU A CA 1
ATOM 1437 C C . LEU A 1 191 ? -5.006 -1.295 -19.866 1.00 83.81 191 LEU A C 1
ATOM 1439 O O . LEU A 1 191 ? -5.450 -0.761 -18.854 1.00 83.81 191 LEU A O 1
ATOM 1443 N N . TYR A 1 192 ? -4.967 -2.619 -20.000 1.00 80.38 192 TYR A N 1
ATOM 1444 C CA . TYR A 1 192 ? -5.430 -3.530 -18.962 1.00 80.38 192 TYR A CA 1
ATOM 1445 C C . TYR A 1 192 ? -4.611 -3.403 -17.664 1.00 80.38 192 TYR A C 1
ATOM 1447 O O . TYR A 1 192 ? -5.174 -3.446 -16.566 1.00 80.38 192 TYR A O 1
ATOM 1455 N N . ALA A 1 193 ? -3.294 -3.224 -17.774 1.00 75.75 193 ALA A N 1
ATOM 1456 C CA . ALA A 1 193 ? -2.373 -2.976 -16.667 1.00 75.75 193 ALA A CA 1
ATOM 1457 C C . ALA A 1 193 ? -2.621 -1.622 -15.986 1.00 75.75 193 ALA A C 1
ATOM 1459 O O . ALA A 1 193 ? -2.667 -1.546 -14.758 1.00 75.75 193 ALA A O 1
ATOM 1460 N N . ALA A 1 194 ? -2.860 -0.582 -16.783 1.00 73.19 194 ALA A N 1
ATOM 1461 C CA . ALA A 1 194 ? -3.257 0.753 -16.346 1.00 73.19 194 ALA A CA 1
ATOM 1462 C C . ALA A 1 194 ? -4.717 0.831 -15.863 1.00 73.19 194 ALA A C 1
ATOM 1464 O O . ALA A 1 194 ? -5.180 1.891 -15.457 1.00 73.19 194 ALA A O 1
ATOM 1465 N N . GLN A 1 195 ? -5.431 -0.299 -15.870 1.00 72.12 195 GLN A N 1
ATOM 1466 C CA . GLN A 1 195 ? -6.819 -0.444 -15.432 1.00 72.12 195 GLN A CA 1
ATOM 1467 C C . GLN A 1 195 ? -7.861 0.289 -16.294 1.00 72.12 195 GLN A C 1
ATOM 1469 O O . GLN A 1 195 ? -8.996 0.500 -15.867 1.00 72.12 195 GLN A O 1
ATOM 1474 N N . ASP A 1 196 ? -7.519 0.601 -17.540 1.00 78.38 196 ASP A N 1
ATOM 1475 C CA . ASP A 1 196 ? -8.415 1.172 -18.540 1.00 78.38 196 ASP A CA 1
ATOM 1476 C C . ASP A 1 196 ? -9.108 0.057 -19.348 1.00 78.38 196 ASP A C 1
ATOM 1478 O O . ASP A 1 196 ? -8.812 -0.185 -20.519 1.00 78.38 196 ASP A O 1
ATOM 1482 N N . PHE A 1 197 ? -10.014 -0.687 -18.699 1.00 79.88 197 PHE A N 1
ATOM 1483 C CA . PHE A 1 197 ? -10.654 -1.869 -19.307 1.00 79.88 197 PHE A CA 1
ATOM 1484 C C . PHE A 1 197 ? -11.513 -1.549 -20.523 1.00 79.88 197 PHE A C 1
ATOM 1486 O O . PHE A 1 197 ? -11.647 -2.398 -21.400 1.00 79.88 197 PHE A O 1
ATOM 1493 N N . GLN A 1 198 ? -12.100 -0.352 -20.583 1.00 82.31 198 GLN A N 1
ATOM 1494 C CA . GLN A 1 198 ? -12.915 0.040 -21.729 1.00 82.31 198 GLN A CA 1
ATOM 1495 C C . GLN A 1 198 ? -12.049 0.214 -22.971 1.00 82.31 198 GLN A C 1
ATOM 1497 O O . GLN A 1 198 ? -12.368 -0.361 -24.013 1.00 82.31 198 GLN A O 1
ATOM 1502 N N . ASN A 1 199 ? -10.929 0.934 -22.860 1.00 84.06 199 ASN A N 1
ATOM 1503 C CA . ASN A 1 199 ? -10.013 1.051 -23.986 1.00 84.06 199 ASN A CA 1
ATOM 1504 C C . ASN A 1 199 ? -9.294 -0.276 -24.254 1.00 84.06 199 ASN A C 1
ATOM 1506 O O . ASN A 1 199 ? -9.169 -0.642 -25.415 1.00 84.06 199 ASN A O 1
ATOM 1510 N N . ALA A 1 200 ? -8.910 -1.050 -23.231 1.00 85.19 200 ALA A N 1
ATOM 1511 C CA . ALA A 1 200 ? -8.322 -2.379 -23.428 1.00 85.19 200 ALA A CA 1
ATOM 1512 C C . ALA A 1 200 ? -9.248 -3.300 -24.242 1.00 85.19 200 ALA A C 1
ATOM 1514 O O . ALA A 1 200 ? -8.796 -3.941 -25.188 1.00 85.19 200 ALA A O 1
ATOM 1515 N N . LEU A 1 201 ? -10.549 -3.315 -23.921 1.00 87.12 201 LEU A N 1
ATOM 1516 C CA . LEU A 1 201 ? -11.563 -4.056 -24.673 1.00 87.12 201 LEU A CA 1
ATOM 1517 C C . LEU A 1 201 ? -11.689 -3.530 -26.108 1.00 87.12 201 LEU A C 1
ATOM 1519 O O . LEU A 1 201 ? -11.728 -4.324 -27.044 1.00 87.12 201 LEU A O 1
ATOM 1523 N N . LYS A 1 202 ? -11.707 -2.203 -26.290 1.00 88.38 202 LYS A N 1
ATOM 1524 C CA . LYS A 1 202 ? -11.755 -1.571 -27.616 1.00 88.38 202 LYS A CA 1
ATOM 1525 C C . LYS A 1 202 ? -10.567 -1.992 -28.487 1.00 88.38 202 LYS A C 1
ATOM 1527 O O . LYS A 1 202 ? -10.779 -2.357 -29.636 1.00 88.38 202 LYS A O 1
ATOM 1532 N N . VAL A 1 203 ? -9.348 -1.995 -27.942 1.00 87.38 203 VAL A N 1
ATOM 1533 C CA . VAL A 1 203 ? -8.134 -2.407 -28.676 1.00 87.38 203 VAL A CA 1
ATOM 1534 C C . VAL A 1 203 ? -8.124 -3.897 -28.970 1.00 87.38 203 VAL A C 1
ATOM 1536 O O . VAL A 1 203 ? -7.706 -4.314 -30.045 1.00 87.38 203 VAL A O 1
ATOM 1539 N N . ALA A 1 204 ? -8.579 -4.701 -28.014 1.00 86.38 204 ALA A N 1
ATOM 1540 C CA . ALA A 1 204 ? -8.585 -6.147 -28.147 1.00 86.38 204 ALA A CA 1
ATOM 1541 C C . ALA A 1 204 ? -9.740 -6.681 -29.015 1.00 86.38 204 ALA A C 1
ATOM 1543 O O . ALA A 1 204 ? -9.760 -7.865 -29.354 1.00 86.38 204 ALA A O 1
ATOM 1544 N N . THR A 1 205 ? -10.700 -5.832 -29.391 1.00 83.06 205 THR A N 1
ATOM 1545 C CA . THR A 1 205 ? -11.789 -6.207 -30.297 1.00 83.06 205 THR A CA 1
ATOM 1546 C C . THR A 1 205 ? -11.214 -6.499 -31.685 1.00 83.06 205 THR A C 1
ATOM 1548 O O . THR A 1 205 ? -10.594 -5.638 -32.302 1.00 83.06 205 THR A O 1
ATOM 1551 N N . GLY A 1 206 ? -11.415 -7.726 -32.174 1.00 75.06 206 GLY A N 1
ATOM 1552 C CA . GLY A 1 206 ? -10.829 -8.210 -33.431 1.00 75.06 206 GLY A CA 1
ATOM 1553 C C . GLY A 1 206 ? -9.477 -8.914 -33.277 1.00 75.06 206 GLY A C 1
ATOM 1554 O O . GLY A 1 206 ? -8.894 -9.309 -34.283 1.00 75.06 206 GLY A O 1
ATOM 1555 N N . ALA A 1 207 ? -8.982 -9.101 -32.046 1.00 79.38 207 ALA A N 1
ATOM 1556 C CA . ALA A 1 207 ? -7.807 -9.931 -31.803 1.00 79.38 207 ALA A CA 1
ATOM 1557 C C . ALA A 1 207 ? -8.059 -11.403 -32.198 1.00 79.38 207 ALA A C 1
ATOM 1559 O O . ALA A 1 207 ? -9.183 -11.894 -32.028 1.00 79.38 207 ALA A O 1
ATOM 1560 N N . PRO A 1 208 ? -7.030 -12.130 -32.676 1.00 75.69 208 PRO A N 1
ATOM 1561 C CA . PRO A 1 208 ? -7.154 -13.544 -33.007 1.00 75.69 208 PRO A CA 1
ATOM 1562 C C . PRO A 1 208 ? -7.659 -14.368 -31.807 1.00 75.69 208 PRO A C 1
ATOM 1564 O O . PRO A 1 208 ? -7.185 -14.169 -30.680 1.00 75.69 208 PRO A O 1
ATOM 1567 N N . PRO A 1 209 ? -8.590 -15.319 -32.012 1.00 80.88 209 PRO A N 1
ATOM 1568 C CA . PRO A 1 209 ? -9.021 -16.232 -30.959 1.00 80.88 209 PRO A CA 1
ATOM 1569 C C . PRO A 1 209 ? -7.832 -16.953 -30.309 1.00 80.88 209 PRO A C 1
ATOM 1571 O O . PRO A 1 209 ? -6.946 -17.451 -30.996 1.00 80.88 209 PRO A O 1
ATOM 1574 N N . GLY A 1 210 ? -7.810 -17.014 -28.975 1.00 78.25 210 GLY A N 1
ATOM 1575 C CA . GLY A 1 210 ? -6.742 -17.668 -28.204 1.00 78.25 210 GLY A CA 1
ATOM 1576 C C . GLY A 1 210 ? -5.528 -16.786 -27.879 1.00 78.25 210 GLY A C 1
ATOM 1577 O O . GLY A 1 210 ? -4.792 -17.118 -26.942 1.00 78.25 210 GLY A O 1
ATOM 1578 N N . GLY A 1 211 ? -5.370 -15.645 -28.561 1.00 75.38 211 GLY A N 1
ATOM 1579 C CA . GLY A 1 211 ? -4.334 -14.649 -28.278 1.00 75.38 211 GLY A CA 1
ATOM 1580 C C . GLY A 1 211 ? -4.494 -13.987 -26.905 1.00 75.38 211 GLY A C 1
ATOM 1581 O O . GLY A 1 211 ? -5.557 -14.032 -26.272 1.00 75.38 211 GLY A O 1
ATOM 1582 N N . ILE A 1 212 ? -3.431 -13.348 -26.411 1.00 73.62 212 ILE A N 1
ATOM 1583 C CA . ILE A 1 212 ? -3.463 -12.702 -25.090 1.00 73.62 212 ILE A CA 1
ATOM 1584 C C . ILE A 1 212 ? -4.407 -11.502 -25.096 1.00 73.62 212 ILE A C 1
ATOM 1586 O O . ILE A 1 212 ? -5.135 -11.319 -24.123 1.00 73.62 212 ILE A O 1
ATOM 1590 N N . ALA A 1 213 ? -4.492 -10.758 -26.199 1.00 78.88 213 ALA A N 1
ATOM 1591 C CA . ALA A 1 213 ? -5.486 -9.703 -26.354 1.00 78.88 213 ALA A CA 1
ATOM 1592 C C . ALA A 1 213 ? -6.923 -10.237 -26.234 1.00 78.88 213 ALA A C 1
ATOM 1594 O O . ALA A 1 213 ? -7.723 -9.642 -25.521 1.00 78.88 213 ALA A O 1
ATOM 1595 N N . ALA A 1 214 ? -7.243 -11.398 -26.815 1.00 81.00 214 ALA A N 1
ATOM 1596 C CA . ALA A 1 214 ? -8.564 -12.013 -26.662 1.00 81.00 214 ALA A CA 1
ATOM 1597 C C . ALA A 1 214 ? -8.856 -12.409 -25.200 1.00 81.00 214 ALA A C 1
ATOM 1599 O O . ALA A 1 214 ? -9.944 -12.145 -24.690 1.00 81.00 214 ALA A O 1
ATOM 1600 N N . LYS A 1 215 ? -7.866 -12.960 -24.480 1.00 79.88 215 LYS A N 1
ATOM 1601 C CA . LYS A 1 215 ? -7.990 -13.255 -23.036 1.00 79.88 215 LYS A CA 1
ATOM 1602 C C . LYS A 1 215 ? -8.146 -11.982 -22.199 1.00 79.88 215 LYS A C 1
ATOM 1604 O O . LYS A 1 215 ? -8.913 -11.958 -21.238 1.00 79.88 215 LYS A O 1
ATOM 1609 N N . VAL A 1 216 ? -7.427 -10.922 -22.568 1.00 79.38 216 VAL A N 1
ATOM 1610 C CA . VAL A 1 216 ? -7.554 -9.586 -21.976 1.00 79.38 216 VAL A CA 1
ATOM 1611 C C . VAL A 1 216 ? -8.941 -9.019 -22.239 1.00 79.38 216 VAL A C 1
ATOM 1613 O O . VAL A 1 216 ? -9.525 -8.481 -21.308 1.00 79.38 216 VAL A O 1
ATOM 1616 N N . ALA A 1 217 ? -9.491 -9.166 -23.447 1.00 82.25 217 ALA A N 1
ATOM 1617 C CA . ALA A 1 217 ? -10.840 -8.731 -23.795 1.00 82.25 217 ALA A CA 1
ATOM 1618 C C . ALA A 1 217 ? -11.893 -9.458 -22.960 1.00 82.25 217 ALA A C 1
ATOM 1620 O O . ALA A 1 217 ? -12.736 -8.805 -22.352 1.00 82.25 217 ALA A O 1
ATOM 1621 N N . GLU A 1 218 ? -11.821 -10.789 -22.886 1.00 80.75 218 GLU A N 1
ATOM 1622 C CA . GLU A 1 218 ? -12.764 -11.605 -22.116 1.00 80.75 218 GLU A CA 1
ATOM 1623 C C . GLU A 1 218 ? -12.773 -11.187 -20.638 1.00 80.75 218 GLU A C 1
ATOM 1625 O O . GLU A 1 218 ? -13.825 -10.950 -20.038 1.00 80.75 218 GLU A O 1
ATOM 1630 N N . ASP A 1 219 ? -11.588 -11.044 -20.046 1.00 75.31 219 ASP A N 1
ATOM 1631 C CA . ASP A 1 219 ? -11.454 -10.645 -18.651 1.00 75.31 219 ASP A CA 1
ATOM 1632 C C . ASP A 1 219 ? -11.821 -9.165 -18.428 1.00 75.31 219 ASP A C 1
ATOM 1634 O O . ASP A 1 219 ? -12.530 -8.837 -17.475 1.00 75.31 219 ASP A O 1
ATOM 1638 N N . ALA A 1 220 ? -11.423 -8.260 -19.329 1.00 75.62 220 ALA A N 1
ATOM 1639 C CA . ALA A 1 220 ? -11.825 -6.853 -19.309 1.00 75.62 220 ALA A CA 1
ATOM 1640 C C . ALA A 1 220 ? -13.349 -6.707 -19.413 1.00 75.62 220 ALA A C 1
ATOM 1642 O O . ALA A 1 220 ? -13.928 -5.907 -18.682 1.00 75.62 220 ALA A O 1
ATOM 1643 N N . GLN A 1 221 ? -14.017 -7.509 -20.243 1.00 81.62 221 GLN A N 1
ATOM 1644 C CA . GLN A 1 221 ? -15.471 -7.512 -20.383 1.00 81.62 221 GLN A CA 1
ATOM 1645 C C . GLN A 1 221 ? -16.158 -7.951 -19.085 1.00 81.62 221 GLN A C 1
ATOM 1647 O O . GLN A 1 221 ? -17.067 -7.259 -18.619 1.00 81.62 221 GLN A O 1
ATOM 1652 N N . LYS A 1 222 ? -15.692 -9.041 -18.454 1.00 73.50 222 LYS A N 1
ATOM 1653 C CA . LYS A 1 222 ? -16.186 -9.479 -17.132 1.00 73.50 222 LYS A CA 1
ATOM 1654 C C . LYS A 1 222 ? -16.041 -8.361 -16.096 1.00 73.50 222 LYS A C 1
ATOM 1656 O O . LYS A 1 222 ? -16.980 -8.071 -15.357 1.00 73.50 222 LYS A O 1
ATOM 1661 N N . ARG A 1 223 ? -14.894 -7.678 -16.083 1.00 68.06 223 ARG A N 1
ATOM 1662 C CA . ARG A 1 223 ? -14.609 -6.572 -15.153 1.00 68.06 223 ARG A CA 1
ATOM 1663 C C . ARG A 1 223 ? -15.462 -5.338 -15.408 1.00 68.06 223 ARG A C 1
ATOM 1665 O O . ARG A 1 223 ? -15.989 -4.768 -14.458 1.00 68.06 223 ARG A O 1
ATOM 1672 N N . VAL A 1 224 ? -15.641 -4.947 -16.669 1.00 72.81 224 VAL A N 1
ATOM 1673 C CA . VAL A 1 224 ? -16.535 -3.846 -17.050 1.00 72.81 224 VAL A CA 1
ATOM 1674 C C . VAL A 1 224 ? -17.965 -4.161 -16.614 1.00 72.81 224 VAL A C 1
ATOM 1676 O O . VAL A 1 224 ? -18.617 -3.286 -16.050 1.00 72.81 224 VAL A O 1
ATOM 1679 N N . ALA A 1 225 ? -18.436 -5.399 -16.790 1.00 75.00 225 ALA A N 1
ATOM 1680 C CA . ALA A 1 225 ? -19.768 -5.810 -16.353 1.00 75.00 225 ALA A CA 1
ATOM 1681 C C . ALA A 1 225 ? -19.938 -5.725 -14.825 1.00 75.00 225 ALA A C 1
ATOM 1683 O O . ALA A 1 225 ? -20.910 -5.129 -14.357 1.00 75.00 225 ALA A O 1
ATOM 1684 N N . VAL A 1 226 ? -18.976 -6.242 -14.047 1.00 65.44 226 VAL A N 1
ATOM 1685 C CA . VAL A 1 226 ? -18.977 -6.138 -12.573 1.00 65.44 226 VAL A CA 1
ATOM 1686 C C . VAL A 1 226 ? -18.950 -4.675 -12.132 1.00 65.44 226 VAL A C 1
ATOM 1688 O O . VAL A 1 226 ? -19.790 -4.261 -11.334 1.00 65.44 226 VAL A O 1
ATOM 1691 N N . SER A 1 227 ? -18.050 -3.864 -12.696 1.00 65.06 227 SER A N 1
ATOM 1692 C CA . SER A 1 227 ? -17.953 -2.434 -12.387 1.00 65.06 227 SER A CA 1
ATOM 1693 C C . SER A 1 227 ? -19.247 -1.692 -12.731 1.00 65.06 227 SER A C 1
ATOM 1695 O O . SER A 1 227 ? -19.742 -0.916 -11.919 1.00 65.06 227 SER A O 1
ATOM 1697 N N . GLN A 1 228 ? -19.868 -1.962 -13.883 1.00 72.62 228 GLN A N 1
ATOM 1698 C CA . GLN A 1 228 ? -21.154 -1.367 -14.261 1.00 72.62 228 GLN A CA 1
ATOM 1699 C C . GLN A 1 228 ? -22.294 -1.809 -13.342 1.00 72.62 228 GLN A C 1
ATOM 1701 O O . GLN A 1 228 ? -23.130 -0.985 -12.968 1.00 72.62 228 GLN A O 1
ATOM 1706 N N . GLN A 1 229 ? -22.344 -3.086 -12.961 1.00 73.44 229 GLN A N 1
ATOM 1707 C CA . GLN A 1 229 ? -23.333 -3.596 -12.014 1.00 73.44 229 GLN A CA 1
ATOM 1708 C C . GLN A 1 229 ? -23.173 -2.921 -10.650 1.00 73.44 229 GLN A C 1
ATOM 1710 O O . GLN A 1 229 ? -24.163 -2.456 -10.079 1.00 73.44 229 GLN A O 1
ATOM 1715 N N . MET A 1 230 ? -21.940 -2.815 -10.153 1.00 62.84 230 MET A N 1
ATOM 1716 C CA . MET A 1 230 ? -21.645 -2.121 -8.905 1.00 62.84 230 MET A CA 1
ATOM 1717 C C . MET A 1 230 ? -21.962 -0.631 -9.008 1.00 62.84 230 MET A C 1
ATOM 1719 O O . MET A 1 230 ? -22.669 -0.131 -8.150 1.00 62.84 230 MET A O 1
ATOM 1723 N N . ARG A 1 231 ? -21.598 0.064 -10.094 1.00 64.88 231 ARG A N 1
ATOM 1724 C CA . ARG A 1 231 ? -21.970 1.474 -10.326 1.00 64.88 231 ARG A CA 1
ATOM 1725 C C . ARG A 1 231 ? -23.481 1.688 -10.373 1.00 64.88 231 ARG A C 1
ATOM 1727 O O . ARG A 1 231 ? -23.976 2.653 -9.794 1.00 64.88 231 ARG A O 1
ATOM 1734 N N . LYS A 1 232 ? -24.236 0.797 -11.026 1.00 70.12 232 LYS A N 1
ATOM 1735 C CA . LYS A 1 232 ? -25.709 0.850 -11.038 1.00 70.12 232 LYS A CA 1
ATOM 1736 C C . LYS A 1 232 ? -26.272 0.720 -9.622 1.00 70.12 232 LYS A C 1
ATOM 1738 O O . LYS A 1 232 ? -27.157 1.488 -9.248 1.00 70.12 232 LYS A O 1
ATOM 1743 N N . ARG A 1 233 ? -25.735 -0.209 -8.825 1.00 64.56 233 ARG A N 1
ATOM 1744 C CA . ARG A 1 233 ? -26.124 -0.392 -7.420 1.00 64.56 233 ARG A CA 1
ATOM 1745 C C . ARG A 1 233 ? -25.706 0.793 -6.545 1.00 64.56 233 ARG A C 1
ATOM 1747 O O . ARG A 1 233 ? -26.541 1.276 -5.791 1.00 64.56 233 ARG A O 1
ATOM 1754 N N . ALA A 1 234 ? -24.495 1.313 -6.723 1.00 55.03 234 ALA A N 1
ATOM 1755 C CA . ALA A 1 234 ? -23.962 2.489 -6.043 1.00 55.03 234 ALA A CA 1
ATOM 1756 C C . ALA A 1 234 ? -24.826 3.718 -6.307 1.00 55.03 234 ALA A C 1
ATOM 1758 O O . ALA A 1 234 ? -25.239 4.402 -5.383 1.00 55.03 234 ALA A O 1
ATOM 1759 N N . THR A 1 235 ? -25.190 3.963 -7.568 1.00 59.47 235 THR A N 1
ATOM 1760 C CA . THR A 1 235 ? -26.052 5.091 -7.952 1.00 59.47 235 THR A CA 1
ATOM 1761 C C . THR A 1 235 ? -27.455 4.945 -7.357 1.00 59.47 235 THR A C 1
ATOM 1763 O O . THR A 1 235 ? -28.053 5.925 -6.915 1.00 59.47 235 THR A O 1
ATOM 1766 N N . ALA A 1 236 ? -27.992 3.722 -7.309 1.00 65.00 236 ALA A N 1
ATOM 1767 C CA . ALA A 1 236 ? -29.284 3.445 -6.686 1.00 65.00 236 ALA A CA 1
ATOM 1768 C C . ALA A 1 236 ? -29.246 3.590 -5.153 1.00 65.00 236 ALA A C 1
ATOM 1770 O O . ALA A 1 236 ? -30.186 4.137 -4.579 1.00 65.00 236 ALA A O 1
ATOM 1771 N N . SER A 1 237 ? -28.169 3.136 -4.508 1.00 55.28 237 SER A N 1
ATOM 1772 C CA . SER A 1 237 ? -27.916 3.272 -3.068 1.00 55.28 237 SER A CA 1
ATOM 1773 C C . SER A 1 237 ? -27.729 4.738 -2.688 1.00 55.28 237 SER A C 1
ATOM 1775 O O . SER A 1 237 ? -28.449 5.257 -1.839 1.00 55.28 237 SER A O 1
ATOM 1777 N N . ALA A 1 238 ? -26.878 5.445 -3.437 1.00 53.28 238 ALA A N 1
ATOM 1778 C CA . ALA A 1 238 ? -26.671 6.875 -3.313 1.00 53.28 238 ALA A CA 1
ATOM 1779 C C . ALA A 1 238 ? -28.000 7.611 -3.398 1.00 53.28 238 ALA A C 1
ATOM 1781 O O . ALA A 1 238 ? -28.252 8.413 -2.527 1.00 53.28 238 ALA A O 1
ATOM 1782 N N . ARG A 1 239 ? -28.902 7.299 -4.341 1.00 61.41 239 ARG A N 1
ATOM 1783 C CA . ARG A 1 239 ? -30.240 7.927 -4.402 1.00 61.41 239 ARG A CA 1
ATOM 1784 C C . ARG A 1 239 ? -31.113 7.676 -3.165 1.00 61.41 239 ARG A C 1
ATOM 1786 O O . ARG A 1 239 ? -31.947 8.528 -2.872 1.00 61.41 239 ARG A O 1
ATOM 1793 N N . ARG A 1 240 ? -30.939 6.551 -2.465 1.00 61.28 240 ARG A N 1
ATOM 1794 C CA . ARG A 1 240 ? -31.733 6.155 -1.285 1.00 61.28 240 ARG A CA 1
ATOM 1795 C C . ARG A 1 240 ? -31.174 6.668 0.042 1.00 61.28 240 ARG A C 1
ATOM 1797 O O . ARG A 1 240 ? -31.935 6.728 1.003 1.00 61.28 240 ARG A O 1
ATOM 1804 N N . SER A 1 241 ? -29.894 7.035 0.111 1.00 58.00 241 SER A N 1
ATOM 1805 C CA . SER A 1 241 ? -29.308 7.577 1.339 1.00 58.00 241 SER A CA 1
ATOM 1806 C C . SER A 1 241 ? -29.916 8.943 1.671 1.00 58.00 241 SER A C 1
ATOM 1808 O O . SER A 1 241 ? -30.186 9.745 0.767 1.00 58.00 241 SER A O 1
ATOM 1810 N N . SER A 1 242 ? -30.162 9.222 2.953 1.00 56.84 242 SER A N 1
ATOM 1811 C CA . SER A 1 242 ? -30.695 10.519 3.383 1.00 56.84 242 SER A CA 1
ATOM 1812 C C . SER A 1 242 ? -29.736 11.650 3.013 1.00 56.84 242 SER A C 1
ATOM 1814 O O . SER A 1 242 ? -28.526 11.531 3.201 1.00 56.84 242 SER A O 1
ATOM 1816 N N . ALA A 1 243 ? -30.279 12.771 2.528 1.00 58.31 243 ALA A N 1
ATOM 1817 C CA . ALA A 1 243 ? -29.494 13.946 2.141 1.00 58.31 243 ALA A CA 1
ATOM 1818 C C . ALA A 1 243 ? -28.547 14.425 3.261 1.00 58.31 243 ALA A C 1
ATOM 1820 O O . ALA A 1 243 ? -27.418 14.810 2.977 1.00 58.31 243 ALA A O 1
ATOM 1821 N N . ALA A 1 244 ? -28.962 14.311 4.529 1.00 55.97 244 ALA A N 1
ATOM 1822 C CA . ALA A 1 244 ? -28.152 14.674 5.693 1.00 55.97 244 ALA A CA 1
ATOM 1823 C C . ALA A 1 244 ? -26.837 13.873 5.801 1.00 55.97 244 ALA A C 1
ATOM 1825 O O . ALA A 1 244 ? -25.781 14.456 6.030 1.00 55.97 244 ALA A O 1
ATOM 1826 N N . THR A 1 245 ? -26.867 12.557 5.565 1.00 57.88 245 THR A N 1
ATOM 1827 C CA . THR A 1 245 ? -25.675 11.690 5.654 1.00 57.88 245 THR A CA 1
ATOM 1828 C C . THR A 1 245 ? -24.711 11.907 4.488 1.00 57.88 245 THR A C 1
ATOM 1830 O O . THR A 1 245 ? -23.520 11.658 4.630 1.00 57.88 245 THR A O 1
ATOM 1833 N N . ARG A 1 246 ? -25.204 12.399 3.339 1.00 61.97 246 ARG A N 1
ATOM 1834 C CA . ARG A 1 246 ? -24.346 12.788 2.204 1.00 61.97 246 ARG A CA 1
ATOM 1835 C C . ARG A 1 246 ? -23.607 14.101 2.446 1.00 61.97 246 ARG A C 1
ATOM 1837 O O . ARG A 1 246 ? -22.554 14.309 1.858 1.00 61.97 246 ARG A O 1
ATOM 1844 N N . LEU A 1 247 ? -24.171 14.993 3.262 1.00 71.88 247 LEU A N 1
ATOM 1845 C CA . LEU A 1 247 ? -23.579 16.304 3.534 1.00 71.88 247 LEU A CA 1
ATOM 1846 C C . LEU A 1 247 ? -22.492 16.240 4.617 1.00 71.88 247 LEU A C 1
ATOM 1848 O O . LEU A 1 247 ? -21.562 17.045 4.580 1.00 71.88 247 LEU A O 1
ATOM 1852 N N . ASN A 1 248 ? -22.584 15.284 5.551 1.00 87.62 248 ASN A N 1
ATOM 1853 C CA . ASN A 1 248 ? -21.610 15.118 6.631 1.00 87.62 248 ASN A CA 1
ATOM 1854 C C . ASN A 1 248 ? -21.410 13.627 7.007 1.00 87.62 248 ASN A C 1
ATOM 1856 O O . ASN A 1 248 ? -21.975 13.161 7.998 1.00 87.62 248 ASN A O 1
ATOM 1860 N N . PRO A 1 249 ? -20.647 12.844 6.227 1.00 94.50 249 PRO A N 1
ATOM 1861 C CA . PRO A 1 249 ? -20.371 11.438 6.514 1.00 94.50 249 PRO A CA 1
ATOM 1862 C C . PRO A 1 249 ? -19.495 11.287 7.774 1.00 94.50 249 PRO A C 1
ATOM 1864 O O . PRO A 1 249 ? -18.634 12.135 8.017 1.00 94.50 249 PRO A O 1
ATOM 1867 N N . PRO A 1 250 ? -19.679 10.238 8.597 1.00 97.31 250 PRO A N 1
ATOM 1868 C CA . PRO A 1 250 ? -18.909 10.074 9.823 1.00 97.31 250 PRO A CA 1
ATOM 1869 C C . PRO A 1 250 ? -17.476 9.605 9.565 1.00 97.31 250 PRO A C 1
ATOM 1871 O O . PRO A 1 250 ? -17.197 8.875 8.606 1.00 97.31 250 PRO A O 1
ATOM 1874 N N . PHE A 1 251 ? -16.592 9.941 10.503 1.00 98.19 251 PHE A N 1
ATOM 1875 C CA . PHE A 1 251 ? -15.394 9.141 10.736 1.00 98.19 251 PHE A CA 1
ATOM 1876 C C . PHE A 1 251 ? -15.742 7.931 11.598 1.00 98.19 251 PHE A C 1
ATOM 1878 O O . PHE A 1 251 ? -16.518 8.049 12.546 1.00 98.19 251 PHE A O 1
ATOM 1885 N N . ILE A 1 252 ? -15.151 6.781 11.288 1.00 98.31 252 ILE A N 1
ATOM 1886 C CA . ILE A 1 252 ? -15.275 5.556 12.077 1.00 98.31 252 ILE A CA 1
ATOM 1887 C C . ILE A 1 252 ? -13.868 5.085 12.441 1.00 98.31 252 ILE A C 1
ATOM 1889 O O . ILE A 1 252 ? -13.045 4.870 11.554 1.00 98.31 252 ILE A O 1
ATOM 1893 N N . VAL A 1 253 ? -13.603 4.893 13.731 1.00 97.25 253 VAL A N 1
ATOM 1894 C CA . VAL A 1 253 ? -12.367 4.265 14.217 1.00 97.25 253 VAL A CA 1
ATOM 1895 C C . VAL A 1 253 ? -12.722 2.970 14.913 1.00 97.25 253 VAL A C 1
ATOM 1897 O O . VAL A 1 253 ? -13.641 2.954 15.731 1.00 97.25 253 VAL A O 1
ATOM 1900 N N . VAL A 1 254 ? -11.994 1.898 14.606 1.00 96.81 254 VAL A N 1
ATOM 1901 C CA . VAL A 1 254 ? -12.108 0.625 15.325 1.00 96.81 254 VAL A CA 1
ATOM 1902 C C . VAL A 1 254 ? -10.851 0.404 16.140 1.00 96.81 254 VAL A C 1
ATOM 1904 O O . VAL A 1 254 ? -9.756 0.370 15.579 1.00 96.81 254 VAL A O 1
ATOM 1907 N N . HIS A 1 255 ? -10.996 0.226 17.449 1.00 94.50 255 HIS A N 1
ATOM 1908 C CA . HIS A 1 255 ? -9.847 0.096 18.335 1.00 94.50 255 HIS A CA 1
ATOM 1909 C C . HIS A 1 255 ? -10.134 -0.797 19.543 1.00 94.50 255 HIS A C 1
ATOM 1911 O O . HIS A 1 255 ? -11.260 -0.867 20.022 1.00 94.50 255 HIS A O 1
ATOM 1917 N N . ARG A 1 256 ? -9.113 -1.500 20.032 1.00 90.06 256 ARG A N 1
ATOM 1918 C CA . ARG A 1 256 ? -9.174 -2.306 21.259 1.00 90.06 256 ARG A CA 1
ATOM 1919 C C . ARG A 1 256 ? -7.998 -1.955 22.158 1.00 90.06 256 ARG A C 1
ATOM 1921 O O . ARG A 1 256 ? -6.886 -1.759 21.660 1.00 90.06 256 ARG A O 1
ATOM 1928 N N . GLY A 1 257 ? -8.243 -1.944 23.461 1.00 84.38 257 GLY A N 1
ATOM 1929 C CA . GLY A 1 257 ? -7.293 -1.460 24.458 1.00 84.38 257 GLY A CA 1
ATOM 1930 C C . GLY A 1 257 ? -7.349 0.059 24.674 1.00 84.38 257 GLY A C 1
ATOM 1931 O O . GLY A 1 257 ? -7.820 0.824 23.831 1.00 84.38 257 GLY A O 1
ATOM 1932 N N . GLY A 1 258 ? -6.842 0.495 25.827 1.00 75.25 258 GLY A N 1
ATOM 1933 C CA . GLY A 1 258 ? -6.815 1.896 26.254 1.00 75.25 258 GLY A CA 1
ATOM 1934 C C . GLY A 1 258 ? -5.504 2.599 25.910 1.00 75.25 258 GLY A C 1
ATOM 1935 O O . GLY A 1 258 ? -4.812 3.064 26.806 1.00 75.25 258 GLY A O 1
ATOM 1936 N N . GLN A 1 259 ? -5.104 2.624 24.638 1.00 78.88 259 GLN A N 1
ATOM 1937 C CA . GLN A 1 259 ? -3.857 3.279 24.235 1.00 78.88 259 GLN A CA 1
ATOM 1938 C C . GLN A 1 259 ? -4.032 4.802 24.095 1.00 78.88 259 GLN A C 1
ATOM 1940 O O . GLN A 1 259 ? -4.910 5.254 23.362 1.00 78.88 259 GLN A O 1
ATOM 1945 N N . ASP A 1 260 ? -3.139 5.590 24.705 1.00 75.75 260 ASP A N 1
ATOM 1946 C CA . ASP A 1 260 ? -3.203 7.067 24.741 1.00 75.75 260 ASP A CA 1
ATOM 1947 C C . ASP A 1 260 ? -3.348 7.722 23.361 1.00 75.75 260 ASP A C 1
ATOM 1949 O O . ASP A 1 260 ? -4.070 8.705 23.181 1.00 75.75 260 ASP A O 1
ATOM 1953 N N . TYR A 1 261 ? -2.680 7.165 22.347 1.00 83.62 261 TYR A N 1
ATOM 1954 C CA . TYR A 1 261 ? -2.734 7.714 20.995 1.00 83.62 261 TYR A CA 1
ATOM 1955 C C . TYR A 1 261 ? -4.131 7.621 20.364 1.00 83.62 261 TYR A C 1
ATOM 1957 O O . TYR A 1 261 ? -4.434 8.385 19.447 1.00 83.62 261 TYR A O 1
ATOM 1965 N N . PHE A 1 262 ? -5.004 6.737 20.860 1.00 88.31 262 PHE A N 1
ATOM 1966 C CA . PHE A 1 262 ? -6.373 6.636 20.369 1.00 88.31 262 PHE A CA 1
ATOM 1967 C C . PHE A 1 262 ? -7.194 7.888 20.721 1.00 88.31 262 PHE A C 1
ATOM 1969 O O . PHE A 1 262 ? -7.972 8.357 19.890 1.00 88.31 262 PHE A O 1
ATOM 1976 N N . ALA A 1 263 ? -6.954 8.504 21.885 1.00 86.31 263 ALA A N 1
ATOM 1977 C CA . ALA A 1 263 ? -7.574 9.780 22.244 1.00 86.31 263 ALA A CA 1
ATOM 1978 C C . ALA A 1 263 ? -7.123 10.916 21.307 1.00 86.31 263 ALA A C 1
ATOM 1980 O O . ALA A 1 263 ? -7.944 11.734 20.893 1.00 86.31 263 ALA A O 1
ATOM 1981 N N . LEU A 1 264 ? -5.846 10.928 20.900 1.00 89.31 264 LEU A N 1
ATOM 1982 C CA . LEU A 1 264 ? -5.336 11.887 19.909 1.00 89.31 264 LEU A CA 1
ATOM 1983 C C . LEU A 1 264 ? -6.013 11.715 18.548 1.00 89.31 264 LEU A C 1
ATOM 1985 O O . LEU A 1 264 ? -6.399 12.704 17.922 1.00 89.31 264 LEU A O 1
ATOM 1989 N N . CYS A 1 265 ? -6.177 10.467 18.102 1.00 93.88 265 CYS A N 1
ATOM 1990 C CA . CYS A 1 265 ? -6.926 10.152 16.892 1.00 93.88 265 CYS A CA 1
ATOM 1991 C C . CYS A 1 265 ? -8.363 10.677 17.007 1.00 93.88 265 CYS A C 1
ATOM 1993 O O . CYS A 1 265 ? -8.756 11.529 16.210 1.00 93.88 265 CYS A O 1
ATOM 1995 N N . ALA A 1 266 ? -9.109 10.283 18.045 1.00 92.19 266 ALA A N 1
ATOM 1996 C CA . ALA A 1 266 ? -10.488 10.719 18.266 1.00 92.19 266 ALA A CA 1
ATOM 1997 C C . ALA A 1 266 ? -10.633 12.252 18.307 1.00 92.19 266 ALA A C 1
ATOM 1999 O O . ALA A 1 266 ? -11.531 12.802 17.664 1.00 92.19 266 ALA A O 1
ATOM 2000 N N . ALA A 1 267 ? -9.722 12.947 18.996 1.00 89.19 267 ALA A N 1
ATOM 2001 C CA . ALA A 1 267 ? -9.683 14.406 19.045 1.00 89.19 267 ALA A CA 1
ATOM 2002 C C . ALA A 1 267 ? -9.467 15.015 17.654 1.00 89.19 267 ALA A C 1
ATOM 2004 O O . ALA A 1 267 ? -10.222 15.903 17.254 1.00 89.19 267 ALA A O 1
ATOM 2005 N N . SER A 1 268 ? -8.501 14.496 16.883 1.00 92.81 268 SER A N 1
ATOM 2006 C CA . SER A 1 268 ? -8.243 14.979 15.522 1.00 92.81 268 SER A CA 1
ATOM 2007 C C . SER A 1 268 ? -9.489 14.872 14.639 1.00 92.81 268 SER A C 1
ATOM 2009 O O . SER A 1 268 ? -9.845 15.820 13.943 1.00 92.81 268 SER A O 1
ATOM 2011 N N . LEU A 1 269 ? -10.228 13.766 14.739 1.00 94.81 269 LEU A N 1
ATOM 2012 C CA . LEU A 1 269 ? -11.447 13.541 13.965 1.00 94.81 269 LEU A CA 1
ATOM 2013 C C . LEU A 1 269 ? -12.576 14.470 14.407 1.00 94.81 269 LEU A C 1
ATOM 2015 O O . LEU A 1 269 ? -13.276 15.034 13.566 1.00 94.81 269 LEU A O 1
ATOM 2019 N N . ALA A 1 270 ? -12.733 14.671 15.717 1.00 91.75 270 ALA A N 1
ATOM 2020 C CA . ALA A 1 270 ? -13.756 15.551 16.269 1.00 91.75 270 ALA A CA 1
ATOM 2021 C C . ALA A 1 270 ? -13.516 17.014 15.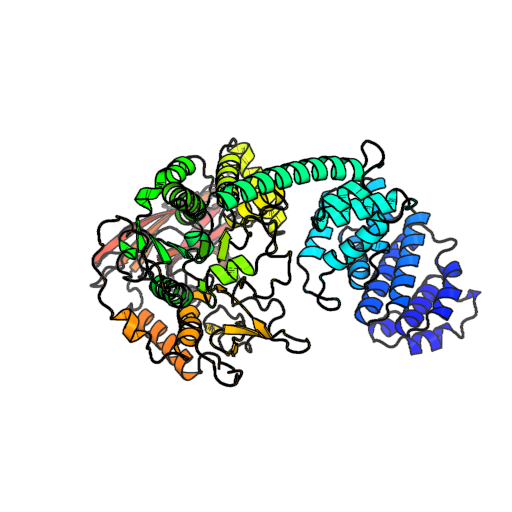878 1.00 91.75 270 ALA A C 1
ATOM 2023 O O . ALA A 1 270 ? -14.476 17.726 15.588 1.00 91.75 270 ALA A O 1
ATOM 2024 N N . MET A 1 271 ? -12.255 17.449 15.804 1.00 89.56 271 MET A N 1
ATOM 2025 C CA . MET A 1 271 ? -11.894 18.782 15.314 1.00 89.56 271 MET A CA 1
ATOM 2026 C C . MET A 1 271 ? -12.271 18.980 13.843 1.00 89.56 271 MET A C 1
ATOM 2028 O O . MET A 1 271 ? -12.725 20.058 13.472 1.00 89.56 271 MET A O 1
ATOM 2032 N N . GLN A 1 272 ? -12.097 17.952 13.007 1.00 92.25 272 GLN A N 1
ATOM 2033 C CA . GLN A 1 272 ? -12.350 18.059 11.567 1.00 92.25 272 GLN A CA 1
ATOM 2034 C C . GLN A 1 272 ? -13.812 17.814 11.168 1.00 92.25 272 GLN A C 1
ATOM 2036 O O . GLN A 1 272 ? -14.243 18.300 10.125 1.00 92.25 272 GLN A O 1
ATOM 2041 N N . ASN A 1 273 ? -14.568 17.044 11.953 1.00 93.00 273 ASN A N 1
ATOM 2042 C CA . ASN A 1 273 ? -15.893 16.540 11.559 1.00 93.00 273 ASN A CA 1
ATOM 2043 C C . ASN A 1 273 ? -17.008 16.855 12.571 1.00 93.00 273 ASN A C 1
ATOM 2045 O O . ASN A 1 273 ? -18.177 16.572 12.306 1.00 93.00 273 ASN A O 1
ATOM 2049 N N . GLY A 1 274 ? -16.657 17.426 13.729 1.00 91.50 274 GLY A N 1
ATOM 2050 C CA . GLY A 1 274 ? -17.530 17.559 14.894 1.00 91.50 274 GLY A CA 1
ATOM 2051 C C . GLY A 1 274 ? -17.635 16.252 15.685 1.00 91.50 274 GLY A C 1
ATOM 2052 O O . GLY A 1 274 ? -17.781 15.173 15.114 1.00 91.50 274 GLY A O 1
ATOM 2053 N N . ALA A 1 275 ? -17.600 16.332 17.020 1.00 89.50 275 ALA A N 1
ATOM 2054 C CA . ALA A 1 275 ? -17.621 15.150 17.890 1.00 89.50 275 ALA A CA 1
ATOM 2055 C C . ALA A 1 275 ? -18.853 14.251 17.663 1.00 89.50 275 ALA A C 1
ATOM 2057 O O . ALA A 1 275 ? -18.737 13.032 17.658 1.00 89.50 275 ALA A O 1
ATOM 2058 N N . SER A 1 276 ? -20.033 14.818 17.394 1.00 89.06 276 SER A N 1
ATOM 2059 C CA . SER A 1 276 ? -21.248 14.033 17.118 1.00 89.06 276 SER A CA 1
ATOM 2060 C C . SER A 1 276 ? -21.173 13.193 15.834 1.00 89.06 276 SER A C 1
ATOM 2062 O O . SER A 1 276 ? -21.991 12.285 15.660 1.00 89.06 276 SER A O 1
ATOM 2064 N N . ASN A 1 277 ? -20.195 13.462 14.961 1.00 94.00 277 ASN A N 1
ATOM 2065 C CA . ASN A 1 277 ? -19.982 12.769 13.693 1.00 94.00 277 ASN A CA 1
ATOM 2066 C C . ASN A 1 277 ? -18.680 11.948 13.653 1.00 94.00 277 ASN A C 1
ATOM 2068 O O . ASN A 1 277 ? -18.128 11.664 12.585 1.00 94.00 277 ASN A O 1
ATOM 2072 N N . VAL A 1 278 ? -18.181 11.574 14.829 1.00 96.19 278 VAL A N 1
ATOM 2073 C CA . VAL A 1 278 ? -17.108 10.594 15.008 1.00 96.19 278 VAL A CA 1
ATOM 2074 C C . VAL A 1 278 ? -17.702 9.387 15.712 1.00 96.19 278 VAL A C 1
ATOM 2076 O O . VAL A 1 278 ? -18.389 9.538 16.718 1.00 96.19 278 VAL A O 1
ATOM 2079 N N . VAL A 1 279 ? -17.449 8.193 15.191 1.00 97.94 279 VAL A N 1
ATOM 2080 C CA . VAL A 1 279 ? -17.865 6.925 15.790 1.00 97.94 279 VAL A CA 1
ATOM 2081 C C . VAL A 1 279 ? -16.627 6.197 16.292 1.00 97.94 279 VAL A C 1
ATOM 2083 O O . VAL A 1 279 ? -15.719 5.905 15.512 1.00 97.94 279 VAL A O 1
ATOM 2086 N N . LEU A 1 280 ? -16.616 5.878 17.582 1.00 97.00 280 LEU A N 1
ATOM 2087 C CA . LEU A 1 280 ? -15.586 5.070 18.220 1.00 97.00 280 LEU A CA 1
ATOM 2088 C C . LEU A 1 280 ? -16.137 3.662 18.453 1.00 97.00 280 LEU A C 1
ATOM 2090 O O . LEU A 1 280 ? -16.909 3.438 19.385 1.00 97.00 280 LEU A O 1
ATOM 2094 N N . LEU A 1 281 ? -15.754 2.724 17.587 1.00 97.75 281 LEU A N 1
ATOM 2095 C CA . LEU A 1 281 ? -16.046 1.306 17.755 1.00 97.75 281 LEU A CA 1
ATOM 2096 C C . LEU A 1 281 ? -14.947 0.682 18.606 1.00 97.75 281 LEU A C 1
ATOM 2098 O O . LEU A 1 281 ? -13.843 0.448 18.113 1.00 97.75 281 LEU A O 1
ATOM 2102 N N . GLY A 1 282 ? -15.238 0.398 19.873 1.00 95.38 282 GLY A N 1
ATOM 2103 C CA . GLY A 1 282 ? -14.228 -0.173 20.757 1.00 95.38 282 GLY A CA 1
ATOM 2104 C C . GLY A 1 282 ? -14.737 -1.127 21.825 1.00 95.38 282 GLY A C 1
ATOM 2105 O O . GLY A 1 282 ? -15.896 -1.535 21.821 1.00 95.38 282 GLY A O 1
ATOM 2106 N N . ASP A 1 283 ? -13.838 -1.553 22.705 1.00 92.75 283 ASP A N 1
ATOM 2107 C CA . ASP A 1 283 ? -14.157 -2.363 23.886 1.00 92.75 283 ASP A CA 1
ATOM 2108 C C . ASP A 1 283 ? -14.353 -1.477 25.132 1.00 92.75 283 ASP A C 1
ATOM 2110 O O . ASP A 1 283 ? -14.329 -0.246 25.042 1.00 92.75 283 ASP A O 1
ATOM 2114 N N . ALA A 1 284 ? -14.566 -2.080 26.303 1.00 88.69 284 ALA A N 1
ATOM 2115 C CA . ALA A 1 284 ? -14.809 -1.337 27.540 1.00 88.69 284 ALA A CA 1
ATOM 2116 C C . ALA A 1 284 ? -13.662 -0.377 27.916 1.00 88.69 284 ALA A C 1
ATOM 2118 O O . ALA A 1 284 ? -13.922 0.689 28.469 1.00 88.69 284 ALA A O 1
ATOM 2119 N N . SER A 1 285 ? -12.411 -0.706 27.574 1.00 85.19 285 SER A N 1
ATOM 2120 C CA . SER A 1 285 ? -11.251 0.138 27.900 1.00 85.19 285 SER A CA 1
ATOM 2121 C C . SER A 1 285 ? -11.213 1.441 27.099 1.00 85.19 285 SER A C 1
ATOM 2123 O O . SER A 1 285 ? -10.628 2.426 27.535 1.00 85.19 285 SER A O 1
ATOM 2125 N N . THR A 1 286 ? -11.887 1.466 25.949 1.00 86.25 286 THR A N 1
ATOM 2126 C CA . THR A 1 286 ? -11.988 2.648 25.082 1.00 86.25 286 THR A CA 1
ATOM 2127 C C . THR A 1 286 ? -13.201 3.536 25.358 1.00 86.25 286 THR A C 1
ATOM 2129 O O . THR A 1 286 ? -13.269 4.659 24.855 1.00 86.25 286 THR A O 1
ATOM 2132 N N . ALA A 1 287 ? -14.161 3.066 26.160 1.00 88.31 287 ALA A N 1
ATOM 2133 C CA . ALA A 1 287 ? -15.396 3.797 26.453 1.00 88.31 287 ALA A CA 1
ATOM 2134 C C . ALA A 1 287 ? -15.155 5.109 27.228 1.00 88.31 287 ALA A C 1
ATOM 2136 O O . ALA A 1 287 ? -16.012 5.990 27.256 1.00 88.31 287 ALA A O 1
ATOM 2137 N N . THR A 1 288 ? -13.979 5.255 27.840 1.00 81.00 288 THR A N 1
ATOM 2138 C CA . THR A 1 288 ? -13.588 6.383 28.694 1.00 81.00 288 THR A CA 1
ATOM 2139 C C . THR A 1 288 ? -13.139 7.627 27.928 1.00 81.00 288 THR A C 1
ATOM 2141 O O . THR A 1 288 ? -12.972 8.676 28.540 1.00 81.00 288 THR A O 1
ATOM 2144 N N . ILE A 1 289 ? -12.959 7.556 26.606 1.00 78.62 289 ILE A N 1
ATOM 2145 C CA . ILE A 1 289 ? -12.337 8.638 25.822 1.00 78.62 289 ILE A CA 1
ATOM 2146 C C . ILE A 1 289 ? -13.189 9.913 25.758 1.00 78.62 289 ILE A C 1
ATOM 2148 O O . ILE A 1 289 ? -12.655 10.983 25.486 1.00 78.62 289 ILE A O 1
ATOM 2152 N N . GLY A 1 290 ? -14.500 9.840 26.017 1.00 78.94 290 GLY A N 1
ATOM 2153 C CA . GLY A 1 290 ? -15.382 11.015 26.137 1.00 78.94 290 GLY A CA 1
ATOM 2154 C C . GLY A 1 290 ? -15.535 11.879 24.876 1.00 78.94 290 GLY A C 1
ATOM 2155 O O . GLY A 1 290 ? -16.266 12.867 24.894 1.00 78.94 290 GLY A O 1
ATOM 2156 N N . ILE A 1 291 ? -14.883 11.504 23.775 1.00 83.50 291 ILE A N 1
ATOM 2157 C CA . ILE A 1 291 ? -14.925 12.166 22.473 1.00 83.50 291 ILE A CA 1
ATOM 2158 C C . ILE A 1 291 ? -15.646 11.236 21.504 1.00 83.50 291 ILE A C 1
ATOM 2160 O O . ILE A 1 291 ? -15.347 10.049 21.444 1.00 83.50 291 ILE A O 1
ATOM 2164 N N . GLY A 1 292 ? -16.557 11.764 20.693 1.00 89.19 292 GLY A N 1
ATOM 2165 C CA . GLY A 1 292 ? -17.257 10.943 19.710 1.00 89.19 292 GLY A CA 1
ATOM 2166 C C . GLY A 1 292 ? -18.457 10.180 20.268 1.00 89.19 292 GLY A C 1
ATOM 2167 O O . GLY A 1 292 ? -18.819 10.271 21.440 1.00 89.19 292 GLY A O 1
ATOM 2168 N N . ARG A 1 293 ? -19.095 9.413 19.387 1.00 94.19 293 ARG A N 1
ATOM 2169 C CA . ARG A 1 293 ? -20.141 8.445 19.709 1.00 94.19 293 ARG A CA 1
ATOM 2170 C C . ARG A 1 293 ? -19.494 7.087 19.921 1.00 94.19 293 ARG A C 1
ATOM 2172 O O . ARG A 1 293 ? -19.036 6.470 18.961 1.00 94.19 293 ARG A O 1
ATOM 2179 N N . TYR A 1 294 ? -19.472 6.623 21.162 1.00 95.81 294 TYR A N 1
ATOM 2180 C CA . TYR A 1 294 ? -19.027 5.272 21.469 1.00 95.81 294 TYR A CA 1
ATOM 2181 C C . TYR A 1 294 ? -20.068 4.238 21.028 1.00 95.81 294 TYR A C 1
ATOM 2183 O O . TYR A 1 294 ? -21.271 4.432 21.218 1.00 95.81 294 TYR A O 1
ATOM 2191 N N . ALA A 1 295 ? -19.597 3.134 20.459 1.00 96.62 295 ALA A N 1
ATOM 2192 C CA . ALA A 1 295 ? -20.392 1.946 20.206 1.00 96.62 295 ALA A CA 1
ATOM 2193 C C . ALA A 1 295 ? -19.534 0.703 20.481 1.00 96.62 295 ALA A C 1
ATOM 2195 O O . ALA A 1 295 ? -18.399 0.603 20.012 1.00 96.62 295 ALA A O 1
ATOM 2196 N N . ALA A 1 296 ? -20.061 -0.242 21.259 1.00 97.38 296 ALA A N 1
ATOM 2197 C CA . ALA A 1 296 ? -19.300 -1.423 21.638 1.00 97.38 296 ALA A CA 1
ATOM 2198 C C . ALA A 1 296 ? -19.106 -2.339 20.422 1.00 97.38 296 ALA A C 1
ATOM 2200 O O . ALA A 1 296 ? -20.063 -2.672 19.723 1.00 97.38 296 ALA A O 1
ATOM 2201 N N . ILE A 1 297 ? -17.871 -2.791 20.178 1.00 97.56 297 ILE A N 1
ATOM 2202 C CA . ILE A 1 297 ? -17.564 -3.741 19.093 1.00 97.56 297 ILE A CA 1
ATOM 2203 C C . ILE A 1 297 ? -18.430 -5.004 19.209 1.00 97.56 297 ILE A C 1
ATOM 2205 O O . ILE A 1 297 ? -18.831 -5.554 18.185 1.00 97.56 297 ILE A O 1
ATOM 2209 N N . SER A 1 298 ? -18.731 -5.448 20.435 1.00 96.94 298 SER A N 1
ATOM 2210 C CA . SER A 1 298 ? -19.560 -6.628 20.717 1.00 96.94 298 SER A CA 1
ATOM 2211 C C . SER A 1 298 ? -20.937 -6.578 20.057 1.00 96.94 298 SER A C 1
ATOM 2213 O O . SER A 1 298 ? -21.441 -7.621 19.654 1.00 96.94 298 SER A O 1
ATOM 2215 N N . ASP A 1 299 ? -21.513 -5.389 19.873 1.00 97.75 299 ASP A N 1
ATOM 2216 C CA . ASP A 1 299 ? -22.865 -5.215 19.321 1.00 97.75 299 ASP A CA 1
ATOM 2217 C C . ASP A 1 299 ? -22.909 -5.397 17.788 1.00 97.75 299 ASP A C 1
ATOM 2219 O O . ASP A 1 299 ? -23.979 -5.432 17.163 1.00 97.75 299 ASP A O 1
ATOM 2223 N N . TYR A 1 300 ? -21.731 -5.502 17.167 1.00 98.12 300 TYR A N 1
ATOM 2224 C CA . TYR A 1 300 ? -21.521 -5.591 15.722 1.00 98.12 300 TYR A CA 1
ATOM 2225 C C . TYR A 1 300 ? -20.523 -6.705 15.367 1.00 98.12 300 TYR A C 1
ATOM 2227 O O . TYR A 1 300 ? -19.817 -6.610 14.364 1.00 98.12 300 TYR A O 1
ATOM 2235 N N . PHE A 1 301 ? -20.404 -7.733 16.217 1.00 97.50 301 PHE A N 1
ATOM 2236 C CA . PHE A 1 301 ? -19.365 -8.759 16.101 1.00 97.50 301 PHE A CA 1
ATOM 2237 C C . PHE A 1 301 ? -19.839 -10.076 15.469 1.00 97.50 301 PHE A C 1
ATOM 2239 O O . PHE A 1 301 ? -19.035 -11.000 15.354 1.00 97.50 301 PHE A O 1
ATOM 2246 N N . ASP A 1 302 ? -21.095 -10.187 15.029 1.00 97.94 302 ASP A N 1
ATOM 2247 C CA . ASP A 1 302 ? -21.670 -11.455 14.554 1.00 97.94 302 ASP A CA 1
ATOM 2248 C C . ASP A 1 302 ? -20.906 -11.999 13.337 1.00 97.94 302 ASP A C 1
ATOM 2250 O O . ASP A 1 302 ? -20.432 -13.141 13.331 1.00 97.94 302 ASP A O 1
ATOM 2254 N N . ALA A 1 303 ? -20.708 -11.160 12.312 1.00 96.38 303 ALA A N 1
ATOM 2255 C CA . ALA A 1 303 ? -19.952 -11.551 11.121 1.00 96.38 303 ALA A CA 1
ATOM 2256 C C . ALA A 1 303 ? -18.470 -11.829 11.434 1.00 96.38 303 ALA A C 1
ATOM 2258 O O . ALA A 1 303 ? -17.866 -12.741 10.862 1.00 96.38 303 ALA A O 1
ATOM 2259 N N . ALA A 1 304 ? -17.887 -11.064 12.358 1.00 97.25 304 ALA A N 1
ATOM 2260 C CA . ALA A 1 304 ? -16.504 -11.221 12.798 1.00 97.25 304 ALA A CA 1
ATOM 2261 C C . ALA A 1 304 ? -16.270 -12.526 13.575 1.00 97.25 304 ALA A C 1
ATOM 2263 O O . ALA A 1 304 ? -15.248 -13.191 13.371 1.00 97.25 304 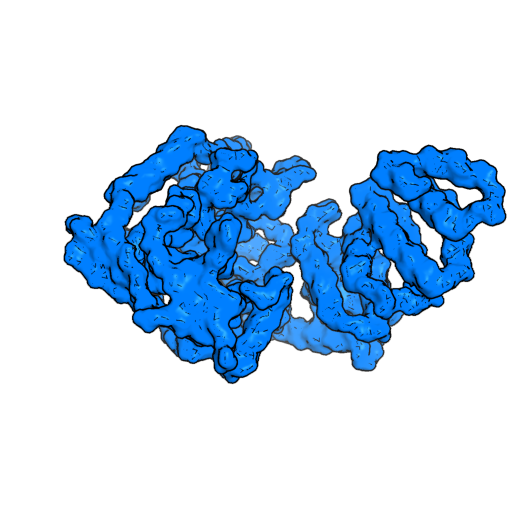ALA A O 1
ATOM 2264 N N . ALA A 1 305 ? -17.215 -12.913 14.431 1.00 97.31 305 ALA A N 1
ATOM 2265 C CA . ALA A 1 305 ? -17.198 -14.177 15.154 1.00 97.31 305 ALA A CA 1
ATOM 2266 C C . ALA A 1 305 ? -17.334 -15.360 14.189 1.00 97.31 305 ALA A C 1
ATOM 2268 O O . ALA A 1 305 ? -16.543 -16.299 14.261 1.00 97.31 305 ALA A O 1
ATOM 2269 N N . ALA A 1 306 ? -18.260 -15.279 13.227 1.00 97.19 306 ALA A N 1
ATOM 2270 C CA . ALA A 1 306 ? -18.453 -16.314 12.209 1.00 97.19 306 ALA A CA 1
ATOM 2271 C C . ALA A 1 306 ? -17.230 -16.504 11.290 1.00 97.19 306 ALA A C 1
ATOM 2273 O O . ALA A 1 306 ? -17.010 -17.595 10.769 1.00 97.19 306 ALA A O 1
ATOM 2274 N N . PHE A 1 307 ? -16.419 -15.461 11.093 1.00 96.94 307 PHE A N 1
ATOM 2275 C CA . PHE A 1 307 ? -15.193 -15.530 10.294 1.00 96.94 307 PHE A CA 1
ATOM 2276 C C . PHE A 1 307 ? -14.035 -16.243 11.011 1.00 96.94 307 PHE A C 1
ATOM 2278 O O . PHE A 1 307 ? -13.222 -16.895 10.354 1.00 96.94 307 PHE A O 1
ATOM 2285 N N . ALA A 1 308 ? -13.951 -16.150 12.343 1.00 96.56 308 ALA A N 1
ATOM 2286 C CA . ALA A 1 308 ? -12.793 -16.613 13.112 1.00 96.56 308 ALA A CA 1
ATOM 2287 C C . ALA A 1 308 ? -12.400 -18.088 12.868 1.00 96.56 308 ALA A C 1
ATOM 2289 O O . ALA A 1 308 ? -11.210 -18.334 12.670 1.00 96.56 308 ALA A O 1
ATOM 2290 N N . PRO A 1 309 ? -13.333 -19.061 12.789 1.00 95.06 309 PRO A N 1
ATOM 2291 C CA . PRO A 1 309 ? -12.980 -20.462 12.538 1.00 95.06 309 PRO A CA 1
ATOM 2292 C C . PRO A 1 309 ? -12.361 -20.723 11.157 1.00 95.06 309 PRO A C 1
ATOM 2294 O O . PRO A 1 309 ? -11.652 -21.709 10.982 1.00 95.06 309 PRO A O 1
ATOM 2297 N N . SER A 1 310 ? -12.632 -19.859 10.171 1.00 94.06 310 SER A N 1
ATOM 2298 C CA . SER A 1 310 ? -12.105 -19.993 8.802 1.00 94.06 310 SER A CA 1
ATOM 2299 C C . SER A 1 310 ? -10.737 -19.328 8.627 1.00 94.06 310 SER A C 1
ATOM 2301 O O . SER A 1 310 ? -10.059 -19.532 7.621 1.00 94.06 310 SER A O 1
ATOM 2303 N N . TYR A 1 311 ? -10.319 -18.498 9.584 1.00 94.75 311 TYR A N 1
ATOM 2304 C CA . TYR A 1 311 ? -9.088 -17.735 9.471 1.00 94.75 311 TYR A CA 1
ATOM 2305 C C . TYR A 1 311 ? -7.855 -18.630 9.622 1.00 94.75 311 TYR A C 1
ATOM 2307 O O . TYR A 1 311 ? -7.639 -19.286 10.640 1.00 94.75 311 TYR A O 1
ATOM 2315 N N . VAL A 1 312 ? -6.993 -18.591 8.608 1.00 90.25 312 VAL A N 1
ATOM 2316 C CA . VAL A 1 312 ? -5.667 -19.210 8.645 1.00 90.25 312 VAL A CA 1
ATOM 2317 C C . VAL A 1 312 ? -4.623 -18.119 8.801 1.00 90.25 312 VAL A C 1
ATOM 2319 O O . VAL A 1 312 ? -4.454 -17.260 7.930 1.00 90.25 312 VAL A O 1
ATOM 2322 N N . HIS A 1 313 ? -3.918 -18.161 9.926 1.00 89.69 313 HIS A N 1
ATOM 2323 C CA . HIS A 1 313 ? -2.890 -17.187 10.228 1.00 89.69 313 HIS A CA 1
ATOM 2324 C C . HIS A 1 313 ? -1.654 -17.388 9.347 1.00 89.69 313 HIS A C 1
ATOM 2326 O O . HIS A 1 313 ? -1.050 -18.460 9.329 1.00 89.69 313 HIS A O 1
ATOM 2332 N N . HIS A 1 314 ? -1.271 -16.332 8.633 1.00 85.31 314 HIS A N 1
ATOM 2333 C CA . HIS A 1 314 ? -0.072 -16.309 7.802 1.00 85.31 314 HIS A CA 1
ATOM 2334 C C . HIS A 1 314 ? 0.638 -14.954 7.915 1.00 85.31 314 HIS A C 1
ATOM 2336 O O . HIS A 1 314 ? 1.003 -14.347 6.917 1.00 85.31 314 HIS A O 1
ATOM 2342 N N . SER A 1 315 ? 0.790 -14.428 9.131 1.00 83.44 315 SER A N 1
ATOM 2343 C CA . SER A 1 315 ? 1.508 -13.178 9.396 1.00 83.44 315 SER A CA 1
ATOM 2344 C C . SER A 1 315 ? 2.680 -13.431 10.342 1.00 83.44 315 SER A C 1
ATOM 2346 O O . SER A 1 315 ? 2.776 -14.482 10.959 1.00 83.44 315 SER A O 1
ATOM 2348 N N . VAL A 1 316 ? 3.589 -12.461 10.437 1.00 77.38 316 VAL A N 1
ATOM 2349 C CA . VAL A 1 316 ? 4.629 -12.432 11.481 1.00 77.38 316 VAL A CA 1
ATOM 2350 C C . VAL A 1 316 ? 4.124 -11.782 12.773 1.00 77.38 316 VAL A C 1
ATOM 2352 O O . VAL A 1 316 ? 4.798 -11.842 13.794 1.00 77.38 316 VAL A O 1
ATOM 2355 N N . SER A 1 317 ? 2.971 -11.109 12.706 1.00 78.94 317 SER A N 1
ATOM 2356 C CA . SER A 1 317 ? 2.257 -10.595 13.876 1.00 78.94 317 SER A CA 1
ATOM 2357 C C . SER A 1 317 ? 1.600 -11.740 14.634 1.00 78.94 317 SER A C 1
ATOM 2359 O O . SER A 1 317 ? 1.387 -12.799 14.062 1.00 78.94 317 SER A O 1
ATOM 2361 N N . GLU A 1 318 ? 1.166 -11.515 15.867 1.00 80.69 318 GLU A N 1
ATOM 2362 C CA . GLU A 1 318 ? 0.440 -12.549 16.605 1.00 80.69 318 GLU A CA 1
ATOM 2363 C C . GLU A 1 318 ? -0.877 -12.957 15.912 1.00 80.69 318 GLU A C 1
ATOM 2365 O O . GLU A 1 318 ? -1.518 -12.118 15.257 1.00 80.69 318 GLU A O 1
ATOM 2370 N N . PRO A 1 319 ? -1.321 -14.224 16.059 1.00 85.19 319 PRO A N 1
ATOM 2371 C CA . PRO A 1 319 ? -2.562 -14.713 15.463 1.00 85.19 319 PRO A CA 1
ATOM 2372 C C . PRO A 1 319 ? -3.789 -13.877 15.812 1.00 85.19 319 PRO A C 1
ATOM 2374 O O . PRO A 1 319 ? -4.568 -13.553 14.916 1.00 85.19 319 PRO A O 1
ATOM 2377 N N . VAL A 1 320 ? -3.927 -13.486 17.082 1.00 86.50 320 VAL A N 1
ATOM 2378 C CA . VAL A 1 320 ? -5.056 -12.685 17.578 1.00 86.50 320 VAL A CA 1
ATOM 2379 C C . VAL A 1 320 ? -5.061 -11.298 16.942 1.00 86.50 320 VAL A C 1
ATOM 2381 O O . VAL A 1 320 ? -6.095 -10.860 16.439 1.00 86.50 320 VAL A O 1
ATOM 2384 N N . TYR A 1 321 ? -3.899 -10.641 16.888 1.00 86.81 321 TYR A N 1
ATOM 2385 C CA . TYR A 1 321 ? -3.751 -9.349 16.220 1.00 86.81 321 TYR A CA 1
ATOM 2386 C C . TYR A 1 321 ? -4.110 -9.452 14.735 1.00 86.81 321 TYR A C 1
ATOM 2388 O O . TYR A 1 321 ? -4.942 -8.697 14.237 1.00 86.81 321 TYR A O 1
ATOM 2396 N N . GLY A 1 322 ? -3.532 -10.440 14.043 1.00 89.44 322 GLY A N 1
ATOM 2397 C CA . GLY A 1 322 ? -3.781 -10.652 12.623 1.00 89.44 322 GLY A CA 1
ATOM 2398 C C . GLY A 1 322 ? -5.251 -10.949 12.329 1.00 89.44 322 GLY A C 1
ATOM 2399 O O . GLY A 1 322 ? -5.792 -10.380 11.392 1.00 89.44 322 GLY A O 1
ATOM 2400 N N . LEU A 1 323 ? -5.909 -11.793 13.133 1.00 94.50 323 LEU A N 1
ATOM 2401 C CA . LEU A 1 323 ? -7.341 -12.084 13.007 1.00 94.50 323 LEU A CA 1
ATOM 2402 C C . LEU A 1 323 ? -8.180 -10.811 13.183 1.00 94.50 323 LEU A C 1
ATOM 2404 O O . LEU A 1 323 ? -9.075 -10.542 12.375 1.00 94.50 323 LEU A O 1
ATOM 2408 N N . PHE A 1 324 ? -7.867 -10.005 14.201 1.00 95.00 324 PHE A N 1
ATOM 2409 C CA . PHE A 1 324 ? -8.597 -8.772 14.471 1.00 95.00 324 PHE A CA 1
ATOM 2410 C C . PHE A 1 324 ? -8.492 -7.764 13.315 1.00 95.00 324 PHE A C 1
ATOM 2412 O O . PHE A 1 324 ? -9.480 -7.095 13.003 1.00 95.00 324 PHE A O 1
ATOM 2419 N N . SER A 1 325 ? -7.358 -7.718 12.603 1.00 93.19 325 SER A N 1
ATOM 2420 C CA . SER A 1 325 ? -7.201 -6.892 11.395 1.00 93.19 325 SER A CA 1
ATOM 2421 C C . SER A 1 325 ? -8.221 -7.218 10.294 1.00 93.19 325 SER A C 1
ATOM 2423 O O . SER A 1 325 ? -8.580 -6.325 9.535 1.00 93.19 325 SER A O 1
ATOM 2425 N N . PHE A 1 326 ? -8.732 -8.452 10.204 1.00 96.25 326 PHE A N 1
ATOM 2426 C CA . PHE A 1 326 ? -9.837 -8.797 9.292 1.00 96.25 326 PHE A CA 1
ATOM 2427 C C . PHE A 1 326 ? -11.196 -8.533 9.937 1.00 96.25 326 PHE A C 1
ATOM 2429 O O . PHE A 1 326 ? -12.077 -7.936 9.319 1.00 96.25 326 PHE A O 1
ATOM 2436 N N . GLN A 1 327 ? -11.362 -8.949 11.196 1.00 97.25 327 GLN A N 1
ATOM 2437 C CA . GLN A 1 327 ? -12.619 -8.802 11.930 1.00 97.25 327 GLN A CA 1
ATOM 2438 C C . GLN A 1 327 ? -13.078 -7.348 12.019 1.00 97.25 327 GLN A C 1
ATOM 2440 O O . GLN A 1 327 ? -14.274 -7.098 11.900 1.00 97.25 327 GLN A O 1
ATOM 2445 N N . ARG A 1 328 ? -12.158 -6.384 12.151 1.00 96.81 328 ARG A N 1
ATOM 2446 C CA . ARG A 1 328 ? -12.505 -4.956 12.181 1.00 96.81 328 ARG A CA 1
ATOM 2447 C C . ARG A 1 328 ? -13.319 -4.526 10.960 1.00 96.81 328 ARG A C 1
ATOM 2449 O O . ARG A 1 328 ? -14.285 -3.795 11.118 1.00 96.81 328 ARG A O 1
ATOM 2456 N N . TRP A 1 329 ? -13.007 -5.022 9.763 1.00 97.88 329 TRP A N 1
ATOM 2457 C CA . TRP A 1 329 ? -13.741 -4.654 8.548 1.00 97.88 329 TRP A CA 1
ATOM 2458 C C . TRP A 1 329 ? -15.142 -5.257 8.516 1.00 97.88 329 TRP A C 1
ATOM 2460 O O . TRP A 1 329 ? -16.073 -4.610 8.043 1.00 97.88 329 TRP A O 1
ATOM 2470 N N . LEU A 1 330 ? -15.304 -6.456 9.080 1.00 98.25 330 LEU A N 1
ATOM 2471 C CA . LEU A 1 330 ? -16.608 -7.094 9.258 1.00 98.25 330 LEU A CA 1
ATOM 2472 C C . LEU A 1 330 ? -17.460 -6.329 10.283 1.00 98.25 330 LEU A C 1
ATOM 2474 O O . LEU A 1 330 ? -18.643 -6.109 10.047 1.00 98.25 330 LEU A O 1
ATOM 2478 N N . VAL A 1 331 ? -16.840 -5.841 11.361 1.00 98.38 331 VAL A N 1
ATOM 2479 C CA . VAL A 1 331 ? -17.482 -4.982 12.371 1.00 98.38 331 VAL A CA 1
ATOM 2480 C C . VAL A 1 331 ? -17.922 -3.644 11.770 1.00 98.38 331 VAL A C 1
ATOM 2482 O O . VAL A 1 331 ? -19.054 -3.216 11.990 1.00 98.38 331 VAL A O 1
ATOM 2485 N N . VAL A 1 332 ? -17.066 -2.982 10.980 1.00 98.38 332 VAL A N 1
ATOM 2486 C CA . VAL A 1 332 ? -17.423 -1.714 10.314 1.00 98.38 332 VAL A CA 1
ATOM 2487 C C . VAL A 1 332 ? -18.560 -1.918 9.318 1.00 98.38 332 VAL A C 1
ATOM 2489 O O . VAL A 1 332 ? -19.484 -1.104 9.285 1.00 98.38 332 VAL A O 1
ATOM 2492 N N . GLU A 1 333 ? -18.513 -2.982 8.513 1.00 98.06 333 GLU A N 1
ATOM 2493 C CA . GLU A 1 333 ? -19.589 -3.325 7.576 1.00 98.06 333 GLU A CA 1
ATOM 2494 C C . GLU A 1 333 ? -20.915 -3.488 8.316 1.00 98.06 333 GLU A C 1
ATOM 2496 O O . GLU A 1 333 ? -21.906 -2.841 7.962 1.00 98.06 333 GLU A O 1
ATOM 2501 N N . GLU A 1 334 ? -20.907 -4.275 9.392 1.00 98.19 334 GLU A N 1
ATOM 2502 C CA . GLU A 1 334 ? -22.095 -4.569 10.176 1.00 98.19 334 GLU A CA 1
ATOM 2503 C C . GLU A 1 334 ? -22.651 -3.308 10.852 1.00 98.19 334 GLU A C 1
ATOM 2505 O O . GLU A 1 334 ? -23.862 -3.061 10.801 1.00 98.19 334 GLU A O 1
ATOM 2510 N N . TYR A 1 335 ? -21.773 -2.463 11.402 1.00 98.06 335 TYR A N 1
ATOM 2511 C CA . TYR A 1 335 ? -22.129 -1.159 11.956 1.00 98.06 335 TYR A CA 1
ATOM 2512 C C . TYR A 1 335 ? -22.775 -0.251 10.908 1.00 98.06 335 TYR A C 1
ATOM 2514 O O . TYR A 1 335 ? -23.876 0.266 11.131 1.00 98.06 335 TYR A O 1
ATOM 2522 N N . CYS A 1 336 ? -22.138 -0.090 9.745 1.00 97.00 336 CYS A N 1
ATOM 2523 C CA . CYS A 1 336 ? -22.659 0.741 8.662 1.00 97.00 336 CYS A CA 1
ATOM 2524 C C . CYS A 1 336 ? -24.002 0.210 8.155 1.00 97.00 336 CYS A C 1
ATOM 2526 O O . CYS A 1 336 ? -24.915 0.982 7.855 1.00 97.00 336 CYS A O 1
ATOM 2528 N N . ARG A 1 337 ? -24.160 -1.116 8.098 1.00 95.19 337 ARG A N 1
ATOM 2529 C CA . ARG A 1 337 ? -25.395 -1.766 7.668 1.00 95.19 337 ARG A CA 1
ATOM 2530 C C . ARG A 1 337 ? -26.539 -1.564 8.655 1.00 95.19 337 ARG A C 1
ATOM 2532 O O . ARG A 1 337 ? -27.618 -1.162 8.212 1.00 95.19 337 ARG A O 1
ATOM 2539 N N . LYS A 1 338 ? -26.324 -1.812 9.952 1.00 96.00 338 LYS A N 1
ATOM 2540 C CA . LYS A 1 338 ? -27.346 -1.628 11.002 1.00 96.00 338 LYS A CA 1
ATOM 2541 C C . LYS A 1 338 ? -27.756 -0.153 11.135 1.00 96.00 338 LYS A C 1
ATOM 2543 O O . LYS A 1 338 ? -28.940 0.131 11.287 1.00 96.00 338 LYS A O 1
ATOM 2548 N N . ASN A 1 339 ? -26.811 0.776 10.968 1.00 95.00 339 ASN A N 1
ATOM 2549 C CA . ASN A 1 339 ? -27.041 2.220 11.119 1.00 95.00 339 ASN A CA 1
ATOM 2550 C C . ASN A 1 339 ? -27.340 2.971 9.806 1.00 95.00 339 ASN A C 1
ATOM 2552 O O . ASN A 1 339 ? -27.463 4.193 9.821 1.00 95.00 339 ASN A O 1
ATOM 2556 N N . ARG A 1 340 ? -27.480 2.266 8.669 1.00 92.38 340 ARG A N 1
ATOM 2557 C CA . ARG A 1 340 ? -27.766 2.853 7.339 1.00 92.38 340 ARG A CA 1
ATOM 2558 C C . ARG A 1 340 ? -26.768 3.952 6.930 1.00 92.38 340 ARG A C 1
ATOM 2560 O O . ARG A 1 340 ? -27.149 4.980 6.374 1.00 92.38 340 ARG A O 1
ATOM 2567 N N . ILE A 1 341 ? -25.488 3.726 7.210 1.00 93.50 341 ILE A N 1
ATOM 2568 C CA . ILE A 1 341 ? -24.393 4.618 6.826 1.00 93.50 341 ILE A CA 1
ATOM 2569 C C . ILE A 1 341 ? -23.893 4.174 5.457 1.00 93.50 341 ILE A C 1
ATOM 2571 O O . ILE A 1 341 ? -23.299 3.108 5.321 1.00 93.50 341 ILE A O 1
ATOM 2575 N N . ASP A 1 342 ? -24.156 4.982 4.434 1.00 90.50 342 ASP A N 1
ATOM 2576 C CA . ASP A 1 342 ? -23.739 4.662 3.065 1.00 90.50 342 ASP A CA 1
ATOM 2577 C C . ASP A 1 342 ? -22.366 5.245 2.702 1.00 90.50 342 ASP A C 1
ATOM 2579 O O . ASP A 1 342 ? -21.719 4.747 1.781 1.00 90.50 342 ASP A O 1
ATOM 2583 N N . GLN A 1 343 ? -21.924 6.276 3.4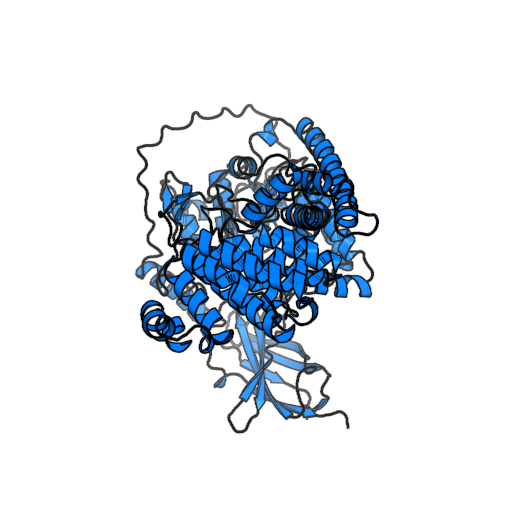30 1.00 94.38 343 GLN A N 1
ATOM 2584 C CA . GLN A 1 343 ? -20.642 6.951 3.245 1.00 94.38 343 GLN A CA 1
ATOM 2585 C C . GLN A 1 343 ? -19.962 7.170 4.590 1.00 94.38 343 GLN A C 1
ATOM 2587 O O . GLN A 1 343 ? -20.616 7.612 5.530 1.00 94.38 343 GLN A O 1
ATOM 2592 N N . CYS A 1 344 ? -18.667 6.892 4.678 1.00 97.38 344 CYS A N 1
ATOM 2593 C CA . CYS A 1 344 ? -17.853 7.150 5.862 1.00 97.38 344 CYS A CA 1
ATOM 2594 C C . CYS A 1 344 ? -16.368 7.178 5.496 1.00 97.38 344 CYS A C 1
ATOM 2596 O O . CYS A 1 344 ? -15.967 6.730 4.418 1.00 97.38 344 CYS A O 1
ATOM 2598 N N . VAL A 1 345 ? -15.537 7.651 6.418 1.00 97.50 345 VAL A N 1
ATOM 2599 C CA . VAL A 1 345 ? -14.091 7.420 6.369 1.00 97.50 345 VAL A CA 1
ATOM 2600 C C . VAL A 1 345 ? -13.712 6.565 7.567 1.00 97.50 345 VAL A C 1
ATOM 2602 O O . VAL A 1 345 ? -13.917 6.963 8.711 1.00 97.50 345 VAL A O 1
ATOM 2605 N N . VAL A 1 346 ? -13.192 5.374 7.297 1.00 97.81 346 VAL A N 1
ATOM 2606 C CA . VAL A 1 346 ? -12.653 4.477 8.318 1.00 97.81 346 VAL A CA 1
ATOM 2607 C C . VAL A 1 346 ? -11.184 4.824 8.491 1.00 97.81 346 VAL A C 1
ATOM 2609 O O . VAL A 1 346 ? -10.456 4.846 7.502 1.00 97.81 346 VAL A O 1
ATOM 2612 N N . ILE A 1 347 ? -10.746 5.124 9.704 1.00 96.00 347 ILE A N 1
ATOM 2613 C CA . ILE A 1 347 ? -9.363 5.528 9.967 1.00 96.00 347 ILE A CA 1
ATOM 2614 C C . ILE A 1 347 ? -8.777 4.685 11.098 1.00 96.00 347 ILE A C 1
ATOM 2616 O O . ILE A 1 347 ? -9.475 4.361 12.061 1.00 96.00 347 ILE A O 1
ATOM 2620 N N . ASP A 1 348 ? -7.511 4.305 10.961 1.00 94.88 348 ASP A N 1
ATOM 2621 C CA . ASP A 1 348 ? -6.786 3.578 11.997 1.00 94.88 348 ASP A CA 1
ATOM 2622 C C . ASP A 1 348 ? -6.489 4.499 13.182 1.00 94.88 348 ASP A C 1
ATOM 2624 O O . ASP A 1 348 ? -6.275 5.705 13.035 1.00 94.88 348 ASP A O 1
ATOM 2628 N N . SER A 1 349 ? -6.451 3.922 14.382 1.00 93.62 349 SER A N 1
ATOM 2629 C CA . SER A 1 349 ? -6.207 4.674 15.615 1.00 93.62 349 SER A CA 1
ATOM 2630 C C . SER A 1 349 ? -4.808 5.294 15.686 1.00 93.62 349 SER A C 1
ATOM 2632 O O . SER A 1 349 ? -4.581 6.180 16.503 1.00 93.62 349 SER A O 1
ATOM 2634 N N . ASP A 1 350 ? -3.873 4.878 14.826 1.00 92.81 350 ASP A N 1
ATOM 2635 C CA . ASP A 1 350 ? -2.537 5.461 14.669 1.00 92.81 350 ASP A CA 1
ATOM 2636 C C . ASP A 1 350 ? -2.405 6.413 13.466 1.00 92.81 350 ASP A C 1
ATOM 2638 O O . ASP A 1 350 ? -1.291 6.711 13.016 1.00 92.81 350 ASP A O 1
ATOM 2642 N N . ALA A 1 351 ? -3.527 6.946 12.982 1.00 93.69 351 ALA A N 1
ATOM 2643 C CA . ALA A 1 351 ? -3.575 8.032 12.014 1.00 93.69 351 ALA A CA 1
ATOM 2644 C C . ALA A 1 351 ? -4.335 9.257 12.559 1.00 93.69 351 ALA A C 1
ATOM 2646 O O . ALA A 1 351 ? -5.229 9.140 13.396 1.00 93.69 351 ALA A O 1
ATOM 2647 N N . LEU A 1 352 ? -3.968 10.453 12.084 1.00 93.81 352 LEU A N 1
ATOM 2648 C CA . LEU A 1 352 ? -4.656 11.714 12.405 1.00 93.81 352 LEU A CA 1
ATOM 2649 C C . LEU A 1 352 ? -5.246 12.338 11.145 1.00 93.81 352 LEU A C 1
ATOM 2651 O O . LEU A 1 352 ? -4.635 12.262 10.073 1.00 93.81 352 LEU A O 1
ATOM 2655 N N . ALA A 1 353 ? -6.389 13.009 11.289 1.00 93.81 353 ALA A N 1
ATOM 2656 C CA . ALA A 1 353 ? -7.053 13.720 10.201 1.00 93.81 353 ALA A CA 1
ATOM 2657 C C . ALA A 1 353 ? -6.818 15.238 10.252 1.00 93.81 353 ALA A C 1
ATOM 2659 O O . ALA A 1 353 ? -6.971 15.873 11.287 1.00 93.81 353 ALA A O 1
ATOM 2660 N N . PHE A 1 354 ? -6.527 15.823 9.092 1.00 93.25 354 PHE A N 1
ATOM 2661 C CA . PHE A 1 354 ? -6.370 17.266 8.836 1.00 93.25 354 PHE A CA 1
ATOM 2662 C C . PHE A 1 354 ? -7.418 17.783 7.835 1.00 93.25 354 PHE A C 1
ATOM 2664 O O . PHE A 1 354 ? -7.303 18.858 7.236 1.00 93.25 354 PHE A O 1
ATOM 2671 N N . SER A 1 355 ? -8.424 16.964 7.549 1.00 93.00 355 SER A N 1
ATOM 2672 C CA . SER A 1 355 ? -9.570 17.311 6.716 1.00 93.00 355 SER A CA 1
ATOM 2673 C C . SER A 1 355 ? -10.799 16.560 7.196 1.00 93.00 355 SER A C 1
ATOM 2675 O O . SER A 1 355 ? -10.680 15.498 7.807 1.00 93.00 355 SER A O 1
ATOM 2677 N N . SER A 1 356 ? -11.974 17.117 6.914 1.00 94.31 356 SER A N 1
ATOM 2678 C CA . SER A 1 356 ? -13.250 16.465 7.218 1.00 94.31 356 SER A CA 1
ATOM 2679 C C . SER A 1 356 ? -13.438 15.195 6.385 1.00 94.31 356 SER A C 1
ATOM 2681 O O . SER A 1 356 ? -12.833 15.031 5.318 1.00 94.31 356 SER A O 1
ATOM 2683 N N . ALA A 1 357 ? -14.330 14.309 6.829 1.00 95.12 357 ALA A N 1
ATOM 2684 C CA . ALA A 1 357 ? -14.681 13.120 6.059 1.00 95.12 357 ALA A CA 1
ATOM 2685 C C . ALA A 1 357 ? -15.310 13.498 4.704 1.00 95.12 357 ALA A C 1
ATOM 2687 O O . ALA A 1 357 ? -15.011 12.861 3.692 1.00 95.12 357 ALA A O 1
ATOM 2688 N N . SER A 1 358 ? -16.105 14.578 4.658 1.00 93.88 358 SER A N 1
ATOM 2689 C CA . SER A 1 358 ? -16.661 15.134 3.415 1.00 93.88 358 SER A CA 1
ATOM 2690 C C . SER A 1 358 ? -15.573 15.498 2.408 1.00 93.88 358 SER A C 1
ATOM 2692 O O . SER A 1 358 ? -15.668 15.125 1.242 1.00 93.88 358 SER A O 1
ATOM 2694 N N . GLU A 1 359 ? -14.518 16.193 2.843 1.00 91.75 359 GLU A N 1
ATOM 2695 C CA . GLU A 1 359 ? -13.409 16.583 1.963 1.00 91.75 359 GLU A CA 1
ATOM 2696 C C . GLU A 1 359 ? -12.623 15.372 1.455 1.00 91.75 359 GLU A C 1
ATOM 2698 O O . GLU A 1 359 ? -12.310 15.302 0.268 1.00 91.75 359 GLU A O 1
ATOM 2703 N N . ILE A 1 360 ? -12.353 14.395 2.326 1.00 92.38 360 ILE A N 1
ATOM 2704 C CA . ILE A 1 360 ? -11.660 13.153 1.954 1.00 92.38 360 ILE A CA 1
ATOM 2705 C C . ILE A 1 360 ? -12.476 12.359 0.924 1.00 92.38 360 ILE A C 1
ATOM 2707 O O . ILE A 1 360 ? -11.928 11.849 -0.056 1.00 92.38 360 ILE A O 1
ATOM 2711 N N . ILE A 1 361 ? -13.796 12.262 1.119 1.00 91.31 361 ILE A N 1
ATOM 2712 C CA . ILE A 1 361 ? -14.699 11.600 0.171 1.00 91.31 361 ILE A CA 1
ATOM 2713 C C . ILE A 1 361 ? -14.789 12.382 -1.139 1.00 91.31 361 ILE A C 1
ATOM 2715 O O . ILE A 1 361 ? -14.813 11.756 -2.200 1.00 91.31 361 ILE A O 1
ATOM 2719 N N . ALA A 1 362 ? -14.822 13.714 -1.098 1.00 88.25 362 ALA A N 1
ATOM 2720 C CA . ALA A 1 362 ? -14.882 14.562 -2.289 1.00 88.25 362 ALA A CA 1
ATOM 2721 C C . ALA A 1 362 ? -13.601 14.487 -3.135 1.00 88.25 362 ALA A C 1
ATOM 2723 O O . ALA A 1 362 ? -13.681 14.536 -4.358 1.00 88.25 362 ALA A O 1
ATOM 2724 N N . ALA A 1 363 ? -12.438 14.305 -2.504 1.00 85.81 363 ALA A N 1
ATOM 2725 C CA . ALA A 1 363 ? -11.158 14.172 -3.197 1.00 85.81 363 ALA A CA 1
ATOM 2726 C C . ALA A 1 363 ? -11.012 12.849 -3.977 1.00 85.81 363 ALA A C 1
ATOM 2728 O O . ALA A 1 363 ? -10.177 12.739 -4.876 1.00 85.81 363 ALA A O 1
ATOM 2729 N N . MET A 1 364 ? -11.831 11.836 -3.673 1.00 85.81 364 MET A N 1
ATOM 2730 C CA . MET A 1 364 ? -11.829 10.583 -4.425 1.00 85.81 364 MET A CA 1
ATOM 2731 C C . MET A 1 364 ? -12.411 10.791 -5.841 1.00 85.81 364 MET A C 1
ATOM 2733 O O . MET A 1 364 ? -13.452 11.429 -5.976 1.00 85.81 364 MET A O 1
ATOM 2737 N N . PRO A 1 365 ? -11.821 10.252 -6.925 1.00 82.31 365 PRO A N 1
ATOM 2738 C CA . PRO A 1 365 ? -12.400 10.393 -8.261 1.00 82.31 365 PRO A CA 1
ATOM 2739 C C . PRO A 1 365 ? -13.792 9.767 -8.341 1.00 82.31 365 PRO A C 1
ATOM 2741 O O . PRO A 1 365 ? -14.084 8.787 -7.646 1.00 82.31 365 PRO A O 1
ATOM 2744 N N . GLU A 1 366 ? -14.668 10.314 -9.177 1.00 79.19 366 GLU A N 1
ATOM 2745 C CA . GLU A 1 366 ? -15.998 9.747 -9.402 1.00 79.19 366 GLU A CA 1
ATOM 2746 C C . GLU A 1 366 ? -15.934 8.299 -9.917 1.00 79.19 366 GLU A C 1
ATOM 2748 O O . GLU A 1 366 ? -14.960 7.858 -10.525 1.00 79.19 366 GLU A O 1
ATOM 2753 N N . GLY A 1 367 ? -16.995 7.530 -9.663 1.00 77.94 367 GLY A N 1
ATOM 2754 C CA . GLY A 1 367 ? -17.117 6.150 -10.143 1.00 77.94 367 GLY A CA 1
ATOM 2755 C C . GLY A 1 367 ? -16.456 5.078 -9.269 1.00 77.94 367 GLY A C 1
ATOM 2756 O O . GLY A 1 367 ? -16.727 3.901 -9.505 1.00 77.94 367 GLY A O 1
ATOM 2757 N N . TYR A 1 368 ? -15.673 5.462 -8.256 1.00 85.25 368 TYR A N 1
ATOM 2758 C CA . TYR A 1 368 ? -15.152 4.561 -7.222 1.00 85.25 368 TYR A CA 1
ATOM 2759 C C . TYR A 1 368 ? -16.060 4.549 -5.986 1.00 85.25 368 TYR A C 1
ATOM 2761 O O . TYR A 1 368 ? -16.540 5.599 -5.544 1.00 85.25 368 TYR A O 1
ATOM 2769 N N . GLY A 1 369 ? -16.296 3.353 -5.443 1.00 89.31 369 GLY A N 1
ATOM 2770 C CA . GLY A 1 369 ? -17.090 3.115 -4.235 1.00 89.31 369 GLY A CA 1
ATOM 2771 C C . GLY A 1 369 ? -16.256 3.104 -2.955 1.00 89.31 369 GLY A C 1
ATOM 2772 O O . GLY A 1 369 ? -16.772 3.450 -1.896 1.00 89.31 369 GLY A O 1
ATOM 2773 N N . MET A 1 370 ? -14.969 2.763 -3.044 1.00 93.50 370 MET A N 1
ATOM 2774 C CA . MET A 1 370 ? -14.025 2.869 -1.929 1.00 93.50 370 MET A CA 1
ATOM 2775 C C . MET A 1 370 ? -12.580 3.008 -2.423 1.00 93.50 370 MET A C 1
ATOM 2777 O O . MET A 1 370 ? -12.344 2.980 -3.629 1.00 93.50 370 MET A O 1
ATOM 2781 N N . ASN A 1 371 ? -11.612 3.109 -1.516 1.00 91.94 371 ASN A N 1
ATOM 2782 C CA . ASN A 1 371 ? -10.181 3.029 -1.818 1.00 91.94 371 ASN A CA 1
ATOM 2783 C C . ASN A 1 371 ? -9.503 1.868 -1.052 1.00 91.94 371 ASN A C 1
ATOM 2785 O O . ASN A 1 371 ? -10.149 1.209 -0.239 1.00 91.94 371 ASN A O 1
ATOM 2789 N N . ASP A 1 372 ? -8.234 1.572 -1.352 1.00 88.75 372 ASP A N 1
ATOM 2790 C CA . ASP A 1 372 ? -7.450 0.497 -0.711 1.00 88.75 372 ASP A CA 1
ATOM 2791 C C . ASP A 1 372 ? -6.387 0.982 0.294 1.00 88.75 372 ASP A C 1
ATOM 2793 O O . ASP A 1 372 ? -5.475 0.229 0.646 1.00 88.75 372 ASP A O 1
ATOM 2797 N N . TRP A 1 373 ? -6.512 2.217 0.791 1.00 86.62 373 TRP A N 1
ATOM 2798 C CA . TRP A 1 373 ? -5.679 2.738 1.878 1.00 86.62 373 TRP A CA 1
ATOM 2799 C C . TRP A 1 373 ? -6.227 2.266 3.225 1.00 86.62 373 TRP A C 1
ATOM 2801 O O . TRP A 1 373 ? -7.136 2.871 3.789 1.00 86.62 373 TRP A O 1
ATOM 2811 N N . THR A 1 374 ? -5.682 1.183 3.765 1.00 83.75 374 THR A N 1
ATOM 2812 C CA . THR A 1 374 ? -6.267 0.508 4.937 1.00 83.75 374 THR A CA 1
ATOM 2813 C C . THR A 1 374 ? -6.235 1.300 6.238 1.00 83.75 374 THR A C 1
ATOM 2815 O O . THR A 1 374 ? -7.010 0.986 7.129 1.00 83.75 374 THR A O 1
ATOM 2818 N N . TRP A 1 375 ? -5.369 2.307 6.356 1.00 88.94 375 TRP A N 1
ATOM 2819 C CA . TRP A 1 375 ? -5.298 3.195 7.525 1.00 88.94 375 TRP A CA 1
ATOM 2820 C C . TRP A 1 375 ? -6.182 4.439 7.402 1.00 88.94 375 TRP A C 1
ATOM 2822 O O . TRP A 1 375 ? -6.475 5.066 8.412 1.00 88.94 375 TRP A O 1
ATOM 2832 N N . THR A 1 376 ? -6.616 4.793 6.187 1.00 93.25 376 THR A N 1
ATOM 2833 C CA . THR A 1 376 ? -7.616 5.838 5.919 1.00 93.25 376 THR A CA 1
ATOM 2834 C C . THR A 1 376 ? -8.475 5.390 4.738 1.00 93.25 376 THR A C 1
ATOM 2836 O O . THR A 1 376 ? -8.275 5.803 3.592 1.00 93.25 376 THR A O 1
ATOM 2839 N N . THR A 1 377 ? -9.426 4.502 5.005 1.00 95.06 377 THR A N 1
ATOM 2840 C CA . THR A 1 377 ? -10.303 3.946 3.980 1.00 95.06 377 THR A CA 1
ATOM 2841 C C . THR A 1 377 ? -11.518 4.834 3.767 1.00 95.06 377 THR A C 1
ATOM 2843 O O . THR A 1 377 ? -12.396 4.959 4.621 1.00 95.06 377 THR A O 1
ATOM 2846 N N . THR A 1 378 ? -11.606 5.420 2.581 1.00 94.62 378 THR A N 1
ATOM 2847 C CA . THR A 1 378 ? -12.768 6.191 2.142 1.00 94.62 378 THR A CA 1
ATOM 2848 C C . THR A 1 378 ? -13.822 5.231 1.618 1.00 94.62 378 THR A C 1
ATOM 2850 O O . THR A 1 378 ? -13.560 4.491 0.671 1.00 94.62 378 THR A O 1
ATOM 2853 N N . VAL A 1 379 ? -15.028 5.272 2.178 1.00 95.38 379 VAL A N 1
ATOM 2854 C CA . VAL A 1 379 ? -16.193 4.519 1.705 1.00 95.38 379 VAL A CA 1
ATOM 2855 C C . VAL A 1 379 ? -17.213 5.520 1.176 1.00 95.38 379 VAL A C 1
ATOM 2857 O O . VAL A 1 379 ? -17.789 6.299 1.929 1.00 95.38 379 VAL A O 1
ATOM 2860 N N . ARG A 1 380 ? -17.436 5.517 -0.139 1.00 91.62 380 ARG A N 1
ATOM 2861 C CA . ARG A 1 380 ? -18.481 6.311 -0.811 1.00 91.62 380 ARG A CA 1
ATOM 2862 C C . ARG A 1 380 ? -19.739 5.492 -1.103 1.00 91.62 380 ARG A C 1
ATOM 2864 O O . ARG A 1 380 ? -20.807 6.059 -1.336 1.00 91.62 380 ARG A O 1
ATOM 2871 N N . ASP A 1 381 ? -19.596 4.174 -1.127 1.00 88.75 381 ASP A N 1
ATOM 2872 C CA . ASP A 1 381 ? -20.693 3.234 -1.277 1.00 88.75 381 ASP A CA 1
ATOM 2873 C C . ASP A 1 381 ? -20.501 2.066 -0.312 1.00 88.75 381 ASP A C 1
ATOM 2875 O O . ASP A 1 381 ? -19.569 1.271 -0.457 1.00 88.75 381 ASP A O 1
ATOM 2879 N N . ARG A 1 382 ? -21.417 1.927 0.650 1.00 91.56 382 ARG A N 1
ATOM 2880 C CA . ARG A 1 382 ? -21.452 0.795 1.583 1.00 91.56 382 ARG A CA 1
ATOM 2881 C C . ARG A 1 382 ? -21.426 -0.563 0.880 1.00 91.56 382 ARG A C 1
ATOM 2883 O O . ARG A 1 382 ? -20.878 -1.502 1.441 1.00 91.56 382 ARG A O 1
ATOM 2890 N N . LEU A 1 383 ? -21.931 -0.690 -0.349 1.00 88.88 383 LEU A N 1
ATOM 2891 C CA . LEU A 1 383 ? -21.843 -1.958 -1.082 1.00 88.88 383 LEU A CA 1
ATOM 2892 C C . LEU A 1 383 ? -20.408 -2.330 -1.467 1.00 88.88 383 LEU A C 1
ATOM 2894 O O . LEU A 1 383 ? -20.102 -3.518 -1.563 1.00 88.88 383 LEU A O 1
ATOM 2898 N N . ALA A 1 384 ? -19.521 -1.350 -1.659 1.00 91.38 384 ALA A N 1
ATOM 2899 C CA . ALA A 1 384 ? -18.102 -1.622 -1.860 1.00 91.38 384 ALA A CA 1
ATOM 2900 C C . ALA A 1 384 ? -17.486 -2.231 -0.591 1.00 91.38 384 ALA A C 1
ATOM 2902 O O . ALA A 1 384 ? -16.747 -3.208 -0.695 1.00 91.38 384 ALA A O 1
ATOM 2903 N N . LEU A 1 385 ? -17.864 -1.722 0.589 1.00 95.62 385 LEU A N 1
ATOM 2904 C CA . LEU A 1 385 ? -17.467 -2.275 1.887 1.00 95.62 385 LEU A CA 1
ATOM 2905 C C . LEU A 1 385 ? -18.048 -3.680 2.124 1.00 95.62 385 LEU A C 1
ATOM 2907 O O . LEU A 1 385 ? -17.304 -4.580 2.510 1.00 95.62 385 LEU A O 1
ATOM 2911 N N . SER A 1 386 ? -19.332 -3.909 1.825 1.00 94.62 386 SER A N 1
ATOM 2912 C CA . SER A 1 386 ? -19.926 -5.253 1.893 1.00 94.62 386 SER A CA 1
ATOM 2913 C C . SER A 1 386 ? -19.223 -6.229 0.946 1.00 94.62 386 SER A C 1
ATOM 2915 O O . SER A 1 386 ? -18.930 -7.356 1.330 1.00 94.62 386 SER A O 1
ATOM 2917 N N . GLY A 1 387 ? -18.863 -5.793 -0.264 1.00 92.00 387 GLY A N 1
ATOM 2918 C CA . GLY A 1 387 ? -18.109 -6.631 -1.194 1.00 92.00 387 GLY A CA 1
ATOM 2919 C C . GLY A 1 387 ? -16.689 -6.948 -0.710 1.00 92.00 387 GLY A C 1
ATOM 2920 O O . GLY A 1 387 ? -16.214 -8.058 -0.945 1.00 92.00 387 GLY A O 1
ATOM 2921 N N . LEU A 1 388 ? -16.027 -6.042 0.023 1.00 95.62 388 LEU A N 1
ATOM 2922 C CA . LEU A 1 388 ? -14.753 -6.340 0.690 1.00 95.62 388 LEU A CA 1
ATOM 2923 C C . LEU A 1 388 ? -14.938 -7.421 1.766 1.00 95.62 388 LEU A C 1
ATOM 2925 O O . LEU A 1 388 ? -14.166 -8.381 1.808 1.00 95.62 388 LEU A O 1
ATOM 2929 N N . ALA A 1 389 ? -15.974 -7.297 2.601 1.00 96.31 389 ALA A N 1
ATOM 2930 C CA . ALA A 1 389 ? -16.314 -8.290 3.619 1.00 96.31 389 ALA A CA 1
ATOM 2931 C C . ALA A 1 389 ? -16.625 -9.667 2.998 1.00 96.31 389 ALA A C 1
ATOM 2933 O O . ALA A 1 389 ? -16.122 -10.695 3.459 1.00 96.31 389 ALA A O 1
ATOM 2934 N N . ASP A 1 390 ? -17.395 -9.699 1.908 1.00 93.88 390 ASP A N 1
ATOM 2935 C CA . ASP A 1 390 ? -17.671 -10.911 1.128 1.00 93.88 390 ASP A CA 1
ATOM 2936 C C . ASP A 1 390 ? -16.391 -11.502 0.538 1.00 93.88 390 ASP A C 1
ATOM 2938 O O . ASP A 1 390 ? -16.166 -12.711 0.609 1.00 93.88 390 ASP A O 1
ATOM 2942 N N . CYS A 1 391 ? -15.512 -10.651 0.007 1.00 92.75 391 CYS A N 1
ATOM 2943 C CA . CYS A 1 391 ? -14.225 -11.057 -0.535 1.00 92.75 391 CYS A CA 1
ATOM 2944 C C . CYS A 1 391 ? -13.367 -11.745 0.537 1.00 92.75 391 CYS A C 1
ATOM 2946 O O . CYS A 1 391 ? -12.858 -12.838 0.288 1.00 92.75 391 CYS A O 1
ATOM 2948 N N . MET A 1 392 ? -13.250 -11.164 1.737 1.00 95.06 392 MET A N 1
ATOM 2949 C CA . MET A 1 392 ? -12.526 -11.768 2.867 1.00 95.06 392 MET A CA 1
ATOM 2950 C C . MET A 1 392 ? -13.102 -13.136 3.239 1.00 95.06 392 MET A C 1
ATOM 2952 O O . MET A 1 392 ? -12.359 -14.116 3.300 1.00 95.06 392 MET A O 1
ATOM 2956 N N . ARG A 1 393 ? -14.425 -13.229 3.410 1.00 95.19 393 ARG A N 1
ATOM 2957 C CA . ARG A 1 393 ? -15.098 -14.495 3.740 1.00 95.19 393 ARG A CA 1
ATOM 2958 C C . ARG A 1 393 ? -14.902 -15.548 2.652 1.00 95.19 393 ARG A C 1
ATOM 2960 O O . ARG A 1 393 ? -14.565 -16.681 2.964 1.00 95.19 393 ARG A O 1
ATOM 2967 N N . SER A 1 394 ? -15.042 -15.177 1.380 1.00 90.88 394 SER A N 1
ATOM 2968 C CA . SER A 1 394 ? -14.918 -16.110 0.251 1.00 90.88 394 SER A CA 1
ATOM 2969 C C . SER A 1 394 ? -13.508 -16.678 0.075 1.00 90.88 394 SER A C 1
ATOM 2971 O O . SER A 1 394 ? -13.356 -17.833 -0.319 1.00 90.88 394 SER A O 1
ATOM 2973 N N . VAL A 1 395 ? -12.467 -15.891 0.371 1.00 89.88 395 VAL A N 1
ATOM 2974 C CA . VAL A 1 395 ? -11.078 -16.362 0.296 1.00 89.88 395 VAL A CA 1
ATOM 2975 C C . VAL A 1 395 ? -10.804 -17.398 1.380 1.00 89.88 395 VAL A C 1
ATOM 2977 O O . VAL A 1 395 ? -10.199 -18.426 1.083 1.00 89.88 395 VAL A O 1
ATOM 2980 N N . TYR A 1 396 ? -11.270 -17.148 2.604 1.00 92.88 396 TYR A N 1
ATOM 2981 C CA . TYR A 1 396 ? -11.031 -18.028 3.749 1.00 92.88 396 TYR A CA 1
ATOM 2982 C C . TYR A 1 396 ? -12.029 -19.184 3.882 1.00 92.88 396 TYR A C 1
ATOM 2984 O O . TYR A 1 396 ? -11.738 -20.141 4.584 1.00 92.88 396 TYR A O 1
ATOM 2992 N N . ALA A 1 397 ? -13.157 -19.153 3.170 1.00 90.31 397 ALA A N 1
ATOM 2993 C CA . ALA A 1 397 ? -14.080 -20.287 3.078 1.00 90.31 397 ALA A CA 1
ATOM 2994 C C . ALA A 1 397 ? -13.532 -21.459 2.239 1.00 90.31 397 ALA A C 1
ATOM 2996 O O . ALA A 1 397 ? -14.160 -22.515 2.169 1.00 90.31 397 ALA A O 1
ATOM 2997 N N . ARG A 1 398 ? -12.391 -21.276 1.560 1.00 88.50 398 ARG A N 1
ATOM 2998 C CA . ARG A 1 398 ? -11.734 -22.335 0.784 1.00 88.50 398 ARG A CA 1
ATOM 2999 C C . ARG A 1 398 ? -11.133 -23.399 1.707 1.00 88.50 398 ARG A C 1
ATOM 3001 O O . ARG A 1 398 ? -10.744 -23.065 2.828 1.00 88.50 398 ARG A O 1
ATOM 3008 N N . PRO A 1 399 ? -10.968 -24.644 1.226 1.00 89.75 399 PRO A N 1
ATOM 3009 C CA . PRO A 1 399 ? -10.214 -25.661 1.949 1.00 89.75 399 PRO A CA 1
ATOM 3010 C C . PRO A 1 399 ? -8.826 -25.152 2.364 1.00 89.75 399 PRO A C 1
ATOM 3012 O O . PRO A 1 399 ? -8.201 -24.338 1.669 1.00 89.75 399 PRO A O 1
ATOM 3015 N N . ARG A 1 400 ? -8.326 -25.615 3.513 1.00 83.62 400 ARG A N 1
ATOM 3016 C CA . ARG A 1 400 ? -7.080 -25.105 4.116 1.00 83.62 400 ARG A CA 1
ATOM 3017 C C . ARG A 1 400 ? -5.874 -25.309 3.190 1.00 83.62 400 ARG A C 1
ATOM 3019 O O . ARG A 1 400 ? -4.998 -24.447 3.092 1.00 83.62 400 ARG A O 1
ATOM 3026 N N . GLU A 1 401 ? -5.863 -26.428 2.483 1.00 85.62 401 GLU A N 1
ATOM 3027 C CA . GLU A 1 401 ? -4.899 -26.816 1.460 1.00 85.62 401 GLU A CA 1
ATOM 3028 C C . GLU A 1 401 ? -4.897 -25.884 0.237 1.00 85.62 401 GLU A C 1
ATOM 3030 O O . GLU A 1 401 ? -3.886 -25.790 -0.454 1.00 85.62 401 GLU A O 1
ATOM 3035 N N . GLU A 1 402 ? -5.973 -25.130 -0.004 1.00 86.00 402 GLU A N 1
ATOM 3036 C CA . GLU A 1 402 ? -6.064 -24.145 -1.086 1.00 86.00 402 GLU A CA 1
ATOM 3037 C C . GLU A 1 402 ? -5.766 -22.719 -0.614 1.00 86.00 402 GLU A C 1
ATOM 3039 O O . GLU A 1 402 ? -5.110 -21.947 -1.331 1.00 86.00 402 GLU A O 1
ATOM 3044 N N . VAL A 1 403 ? -6.237 -22.353 0.586 1.00 84.44 403 VAL A N 1
ATOM 3045 C CA . VAL A 1 403 ? -6.099 -20.985 1.103 1.00 84.44 403 VAL A CA 1
ATOM 3046 C C . VAL A 1 403 ? -4.640 -20.640 1.371 1.00 84.44 403 VAL A C 1
ATOM 3048 O O . VAL A 1 403 ? -4.211 -19.553 0.995 1.00 84.44 403 VAL A O 1
ATOM 3051 N N . VAL A 1 404 ? -3.845 -21.565 1.925 1.00 81.19 404 VAL A N 1
ATOM 3052 C CA . VAL A 1 404 ? -2.430 -21.305 2.238 1.00 81.19 404 VAL A CA 1
ATOM 3053 C C . VAL A 1 404 ? -1.618 -21.047 0.962 1.00 81.19 404 VAL A C 1
ATOM 3055 O O . VAL A 1 404 ? -1.010 -19.980 0.863 1.00 81.19 404 VAL A O 1
ATOM 3058 N N . PRO A 1 405 ? -1.637 -21.910 -0.077 1.00 81.19 405 PRO A N 1
ATOM 3059 C CA . PRO A 1 405 ? -0.963 -21.600 -1.335 1.00 81.19 405 PRO A CA 1
ATOM 3060 C C . PRO A 1 405 ? -1.469 -20.317 -1.989 1.00 81.19 405 PRO A C 1
ATOM 3062 O O . PRO A 1 405 ? -0.677 -19.579 -2.577 1.00 81.19 405 PRO A O 1
ATOM 3065 N N . PHE A 1 406 ? -2.772 -20.034 -1.908 1.00 81.69 406 PHE A N 1
ATOM 3066 C CA . PHE A 1 406 ? -3.343 -18.810 -2.457 1.00 81.69 406 PHE A CA 1
ATOM 3067 C C . PHE A 1 406 ? -2.816 -17.561 -1.743 1.00 81.69 406 PHE A C 1
ATOM 3069 O O . PHE A 1 406 ? -2.307 -16.658 -2.406 1.00 81.69 406 PHE A O 1
ATOM 3076 N N . VAL A 1 407 ? -2.878 -17.543 -0.415 1.00 80.38 407 VAL A N 1
ATOM 3077 C CA . VAL A 1 407 ? -2.367 -16.473 0.443 1.00 80.38 407 VAL A CA 1
ATOM 3078 C C . VAL A 1 407 ? -0.864 -16.280 0.228 1.00 80.38 407 VAL A C 1
ATOM 3080 O O . VAL A 1 407 ? -0.425 -15.152 0.007 1.00 80.38 407 VAL A O 1
ATOM 3083 N N . ASN A 1 408 ? -0.088 -17.364 0.145 1.00 76.50 408 ASN A N 1
ATOM 3084 C CA . ASN A 1 408 ? 1.350 -17.312 -0.138 1.00 76.50 408 ASN A CA 1
ATOM 3085 C C . ASN A 1 408 ? 1.639 -16.746 -1.533 1.00 76.50 408 ASN A C 1
ATOM 3087 O O . ASN A 1 408 ? 2.590 -15.990 -1.729 1.00 76.50 408 ASN A O 1
ATOM 3091 N N . ARG A 1 409 ? 0.850 -17.120 -2.549 1.00 77.38 409 ARG A N 1
ATOM 3092 C CA . ARG A 1 409 ? 0.979 -16.551 -3.902 1.00 77.38 409 ARG A CA 1
ATOM 3093 C C . ARG A 1 409 ? 0.639 -15.065 -3.905 1.00 77.38 409 ARG A C 1
ATOM 3095 O O . ARG A 1 409 ? 1.369 -14.294 -4.518 1.00 77.38 409 ARG A O 1
ATOM 3102 N N . LEU A 1 410 ? -0.423 -14.671 -3.211 1.00 73.44 410 LEU A N 1
ATOM 3103 C CA . LEU A 1 410 ? -0.874 -13.287 -3.132 1.00 73.44 410 LEU A CA 1
ATOM 3104 C C . LEU A 1 410 ? 0.143 -12.411 -2.379 1.00 73.44 410 LEU A C 1
ATOM 3106 O O . LEU A 1 410 ? 0.544 -11.367 -2.890 1.00 73.44 410 LEU A O 1
ATOM 3110 N N . GLY A 1 411 ? 0.651 -12.878 -1.236 1.00 68.25 411 GLY A N 1
ATOM 3111 C CA . GLY A 1 411 ? 1.726 -12.221 -0.488 1.00 68.25 411 GLY A CA 1
ATOM 3112 C C . GLY A 1 411 ? 3.002 -12.060 -1.318 1.00 68.25 411 GLY A C 1
ATOM 3113 O O . GLY A 1 411 ? 3.555 -10.962 -1.393 1.00 68.25 411 GLY A O 1
ATOM 3114 N N . ARG A 1 412 ? 3.422 -13.112 -2.038 1.00 69.62 412 ARG A N 1
ATOM 3115 C CA . ARG A 1 412 ? 4.570 -13.052 -2.963 1.00 69.62 412 ARG A CA 1
ATOM 3116 C C . ARG A 1 412 ? 4.365 -12.058 -4.101 1.00 69.62 412 ARG A C 1
ATOM 3118 O O . ARG A 1 412 ? 5.284 -11.306 -4.413 1.00 69.62 412 ARG A O 1
ATOM 3125 N N . TYR A 1 413 ? 3.175 -12.054 -4.699 1.00 66.94 413 TYR A N 1
ATOM 3126 C CA . TYR A 1 413 ? 2.815 -11.158 -5.797 1.00 66.94 413 TYR A CA 1
ATOM 3127 C C . TYR A 1 413 ? 2.887 -9.687 -5.374 1.00 66.94 413 TYR A C 1
ATOM 3129 O O . TYR A 1 413 ? 3.424 -8.862 -6.106 1.00 66.94 413 TYR A O 1
ATOM 3137 N N . ILE A 1 414 ? 2.388 -9.366 -4.178 1.00 64.69 414 ILE A N 1
ATOM 3138 C CA . ILE A 1 414 ? 2.308 -7.987 -3.679 1.00 64.69 414 ILE A CA 1
ATOM 3139 C C . ILE A 1 414 ? 3.658 -7.512 -3.126 1.00 64.69 414 ILE A C 1
ATOM 3141 O O . ILE A 1 414 ? 4.073 -6.385 -3.384 1.00 64.69 414 ILE A O 1
ATOM 3145 N N . ALA A 1 415 ? 4.355 -8.351 -2.355 1.00 58.88 415 ALA A N 1
ATOM 3146 C CA . ALA A 1 415 ? 5.555 -7.943 -1.626 1.00 58.88 415 ALA A CA 1
ATOM 3147 C C . ALA A 1 415 ? 6.874 -8.211 -2.367 1.00 58.88 415 ALA A C 1
ATOM 3149 O O . ALA A 1 415 ? 7.929 -7.768 -1.902 1.00 58.88 415 ALA A O 1
ATOM 3150 N N . GLY A 1 416 ? 6.847 -8.981 -3.461 1.00 60.06 416 GLY A N 1
ATOM 3151 C CA . GLY A 1 416 ? 8.042 -9.376 -4.212 1.00 60.06 416 GLY A CA 1
ATOM 3152 C C . GLY A 1 416 ? 9.039 -10.219 -3.407 1.00 60.06 416 GLY A C 1
ATOM 3153 O O . GLY A 1 416 ? 10.214 -10.281 -3.762 1.00 60.06 416 GLY A O 1
ATOM 3154 N N . ARG A 1 417 ? 8.610 -10.832 -2.294 1.00 56.28 417 ARG A N 1
ATOM 3155 C CA . ARG A 1 417 ? 9.463 -11.634 -1.403 1.00 56.28 417 ARG A CA 1
ATOM 3156 C C . ARG A 1 417 ? 8.753 -12.929 -0.985 1.00 56.28 417 ARG A C 1
ATOM 3158 O O . ARG A 1 417 ? 7.552 -12.871 -0.722 1.00 56.28 417 ARG A O 1
ATOM 3165 N N . PRO A 1 418 ? 9.473 -14.064 -0.907 1.00 53.84 418 PRO A N 1
ATOM 3166 C CA . PRO A 1 418 ? 8.903 -15.377 -0.595 1.00 53.84 418 PRO A CA 1
ATOM 3167 C C . PRO A 1 418 ? 8.300 -15.495 0.815 1.00 53.84 418 PRO A C 1
ATOM 3169 O O . PRO A 1 418 ? 7.347 -16.249 0.974 1.00 53.84 418 PRO A O 1
ATOM 3172 N N . ASP A 1 419 ? 8.774 -14.698 1.783 1.00 57.19 419 ASP A N 1
ATOM 3173 C CA . ASP A 1 419 ? 8.516 -14.924 3.218 1.00 57.19 419 ASP A CA 1
ATOM 3174 C C . ASP A 1 419 ? 7.745 -13.786 3.916 1.00 57.19 419 ASP A C 1
ATOM 3176 O O . ASP A 1 419 ? 7.967 -13.507 5.096 1.00 57.19 419 ASP A O 1
ATOM 3180 N N . ARG A 1 420 ? 6.893 -13.035 3.204 1.00 62.25 420 ARG A N 1
ATOM 3181 C CA . ARG A 1 420 ? 6.149 -11.929 3.836 1.00 62.25 420 ARG A CA 1
ATOM 3182 C C . ARG A 1 420 ? 4.798 -12.347 4.403 1.00 62.25 420 ARG A C 1
ATOM 3184 O O . ARG A 1 420 ? 4.062 -13.120 3.805 1.00 62.25 420 ARG A O 1
ATOM 3191 N N . SER A 1 421 ? 4.478 -11.707 5.526 1.00 73.31 421 SER A N 1
ATOM 3192 C CA . SER A 1 421 ? 3.199 -11.754 6.222 1.00 73.31 421 SER A CA 1
ATOM 3193 C C . SER A 1 421 ? 2.024 -11.333 5.342 1.00 73.31 421 SER A C 1
ATOM 3195 O O . SER A 1 421 ? 2.032 -10.234 4.787 1.00 73.31 421 SER A O 1
ATOM 3197 N N . PHE A 1 422 ? 0.985 -12.155 5.309 1.00 83.44 422 PHE A N 1
ATOM 3198 C CA . PHE A 1 422 ? -0.344 -11.832 4.817 1.00 83.44 422 PHE A CA 1
ATOM 3199 C C . PHE A 1 422 ? -1.187 -11.165 5.908 1.00 83.44 422 PHE A C 1
ATOM 3201 O O . PHE A 1 422 ? -1.207 -11.596 7.056 1.00 83.44 422 PHE A O 1
ATOM 3208 N N . GLN A 1 423 ? -1.885 -10.102 5.529 1.00 87.94 423 GLN A N 1
ATOM 3209 C CA . GLN A 1 423 ? -2.682 -9.226 6.395 1.00 87.94 423 GLN A CA 1
ATOM 3210 C C . GLN A 1 423 ? -3.894 -8.718 5.607 1.00 87.94 423 GLN A C 1
ATOM 3212 O O . GLN A 1 423 ? -3.918 -8.838 4.380 1.00 87.94 423 GLN A O 1
ATOM 3217 N N . ASP A 1 424 ? -4.858 -8.104 6.284 1.00 90.56 424 ASP A N 1
ATOM 3218 C CA . ASP A 1 424 ? -6.072 -7.515 5.702 1.00 90.56 424 ASP A CA 1
ATOM 3219 C C . ASP A 1 424 ? -5.802 -6.576 4.510 1.00 90.56 424 ASP A C 1
ATOM 3221 O O . ASP A 1 424 ? -6.535 -6.617 3.524 1.00 90.56 424 ASP A O 1
ATOM 3225 N N . MET A 1 425 ? -4.702 -5.817 4.516 1.00 88.38 425 MET A N 1
ATOM 3226 C CA . MET A 1 425 ? -4.287 -4.981 3.374 1.00 88.38 425 MET A CA 1
ATOM 3227 C C . MET A 1 425 ? -4.168 -5.761 2.058 1.00 88.38 425 MET A C 1
ATOM 3229 O O . MET A 1 425 ? -4.517 -5.271 0.985 1.00 88.38 425 MET A O 1
ATOM 3233 N N . HIS A 1 426 ? -3.726 -7.016 2.125 1.00 88.50 426 HIS A N 1
ATOM 3234 C CA . HIS A 1 426 ? -3.616 -7.867 0.943 1.00 88.50 426 HIS A CA 1
ATOM 3235 C C . HIS A 1 426 ? -4.997 -8.264 0.411 1.00 88.50 426 HIS A C 1
ATOM 3237 O O . HIS A 1 426 ? -5.151 -8.469 -0.795 1.00 88.50 426 HIS A O 1
ATOM 3243 N N . MET A 1 427 ? -6.011 -8.323 1.281 1.00 91.44 427 MET A N 1
ATOM 3244 C CA . MET A 1 427 ? -7.397 -8.518 0.864 1.00 91.44 427 MET A CA 1
ATOM 3245 C C . MET A 1 427 ? -7.973 -7.293 0.176 1.00 91.44 427 MET A C 1
ATOM 3247 O O . MET A 1 427 ? -8.733 -7.472 -0.767 1.00 91.44 427 MET A O 1
ATOM 3251 N N . PHE A 1 428 ? -7.575 -6.078 0.553 1.00 91.50 428 PHE A N 1
ATOM 3252 C CA . PHE A 1 428 ? -7.934 -4.890 -0.222 1.00 91.50 428 PHE A CA 1
ATOM 3253 C C . PHE A 1 428 ? -7.355 -4.942 -1.631 1.00 91.50 428 PHE A C 1
ATOM 3255 O O . PHE A 1 428 ? -8.081 -4.708 -2.594 1.00 91.50 428 PHE A O 1
ATOM 3262 N N . TYR A 1 429 ? -6.080 -5.313 -1.778 1.00 86.81 429 TYR A N 1
ATOM 3263 C CA . TYR A 1 429 ? -5.478 -5.452 -3.105 1.00 86.81 429 TYR A CA 1
ATOM 3264 C C . TYR A 1 429 ? -6.144 -6.565 -3.908 1.00 86.81 429 TYR A C 1
ATOM 3266 O O . TYR A 1 429 ? -6.446 -6.365 -5.080 1.00 86.81 429 TYR A O 1
ATOM 3274 N N . HIS A 1 430 ? -6.452 -7.704 -3.283 1.00 86.25 430 HIS A N 1
ATOM 3275 C CA . HIS A 1 430 ? -7.189 -8.775 -3.948 1.00 86.25 430 HIS A CA 1
ATOM 3276 C C . HIS A 1 430 ? -8.606 -8.353 -4.346 1.00 86.25 430 HIS A C 1
ATOM 3278 O O . HIS A 1 430 ? -9.047 -8.632 -5.462 1.00 86.25 430 HIS A O 1
ATOM 3284 N N . TYR A 1 431 ? -9.318 -7.658 -3.460 1.00 89.44 431 TYR A N 1
ATOM 3285 C CA . TYR A 1 431 ? -10.669 -7.177 -3.711 1.00 89.44 431 TYR A CA 1
ATOM 3286 C C . TYR A 1 431 ? -10.681 -6.132 -4.825 1.00 89.44 431 TYR A C 1
ATOM 3288 O O . TYR A 1 431 ? -11.440 -6.254 -5.786 1.00 89.44 431 TYR A O 1
ATOM 3296 N N . ARG A 1 432 ? -9.763 -5.164 -4.781 1.00 88.25 432 ARG A N 1
ATOM 3297 C CA . ARG A 1 432 ? -9.512 -4.220 -5.871 1.00 88.25 432 ARG A CA 1
ATOM 3298 C C . ARG A 1 432 ? -9.220 -4.950 -7.174 1.00 88.25 432 ARG A C 1
ATOM 3300 O O . ARG A 1 432 ? -9.829 -4.653 -8.197 1.00 88.25 432 ARG A O 1
ATOM 3307 N N . ASP A 1 433 ? -8.315 -5.920 -7.146 1.00 78.69 433 ASP A N 1
ATOM 3308 C CA . ASP A 1 433 ? -7.876 -6.639 -8.338 1.00 78.69 433 ASP A CA 1
ATOM 3309 C C . ASP A 1 433 ? -8.930 -7.615 -8.868 1.00 78.69 433 ASP A C 1
ATOM 3311 O O . ASP A 1 433 ? -8.826 -8.013 -10.027 1.00 78.69 433 ASP A O 1
ATOM 3315 N N . SER A 1 434 ? -9.953 -7.977 -8.090 1.00 75.94 434 SER A N 1
ATOM 3316 C CA . SER A 1 434 ? -11.085 -8.812 -8.520 1.00 75.94 434 SER A CA 1
ATOM 3317 C C . SER A 1 434 ? -12.308 -7.993 -8.948 1.00 75.94 434 SER A C 1
ATOM 3319 O O . SER A 1 434 ? -13.007 -8.404 -9.869 1.00 75.94 434 SER A O 1
ATOM 3321 N N . THR A 1 435 ? -12.520 -6.802 -8.380 1.00 72.19 435 THR A N 1
ATOM 3322 C CA . THR A 1 435 ? -13.688 -5.939 -8.672 1.00 72.19 435 THR A CA 1
ATOM 3323 C C . THR A 1 435 ? -13.399 -4.713 -9.534 1.00 72.19 435 THR A C 1
ATOM 3325 O O . THR A 1 435 ? -14.332 -3.992 -9.873 1.00 72.19 435 THR A O 1
ATOM 3328 N N . ARG A 1 436 ? -12.119 -4.481 -9.862 1.00 66.75 436 ARG A N 1
ATOM 3329 C CA . ARG A 1 436 ? -11.519 -3.366 -10.620 1.00 66.75 436 ARG A CA 1
ATOM 3330 C C . ARG A 1 436 ? -12.481 -2.291 -11.156 1.00 66.75 436 ARG A C 1
ATOM 3332 O O . ARG A 1 436 ? -13.332 -2.548 -12.001 1.00 66.75 436 ARG A O 1
ATOM 3339 N N . GLY A 1 437 ? -12.254 -1.048 -10.724 1.00 69.81 437 GLY A N 1
ATOM 3340 C CA . GLY A 1 437 ? -13.117 0.105 -11.021 1.00 69.81 437 GLY A CA 1
ATOM 3341 C C . GLY A 1 437 ? -14.152 0.396 -9.930 1.00 69.81 437 GLY A C 1
ATOM 3342 O O . GLY A 1 437 ? -15.010 1.252 -10.124 1.00 69.81 437 GLY A O 1
ATOM 3343 N N . VAL A 1 438 ? -14.074 -0.328 -8.811 1.00 80.69 438 VAL A N 1
ATOM 3344 C CA . VAL A 1 438 ? -14.887 -0.146 -7.596 1.00 80.69 438 VAL A CA 1
ATOM 3345 C C . VAL A 1 438 ? -14.013 0.383 -6.466 1.00 80.69 438 VAL A C 1
ATOM 3347 O O . VAL A 1 438 ? -14.378 1.350 -5.803 1.00 80.69 438 VAL A O 1
ATOM 3350 N N . VAL A 1 439 ? -12.839 -0.225 -6.294 1.00 88.06 439 VAL A N 1
ATOM 3351 C CA . VAL A 1 439 ? -11.820 0.190 -5.333 1.00 88.06 439 VAL A CA 1
ATOM 3352 C C . VAL A 1 439 ? -10.762 1.018 -6.058 1.00 88.06 439 VAL A C 1
ATOM 3354 O O . VAL A 1 439 ? -10.184 0.558 -7.046 1.00 88.06 439 VAL A O 1
ATOM 3357 N N . LEU A 1 440 ? -10.526 2.238 -5.590 1.00 86.00 440 LEU A N 1
ATOM 3358 C CA . LEU A 1 440 ? -9.439 3.088 -6.050 1.00 86.00 440 LEU A CA 1
ATOM 3359 C C . LEU A 1 440 ? -8.116 2.553 -5.505 1.00 86.00 440 LEU A C 1
ATOM 3361 O O . LEU A 1 440 ? -8.003 2.305 -4.308 1.00 86.00 440 LEU A O 1
ATOM 3365 N N . SER A 1 441 ? -7.123 2.400 -6.381 1.00 83.69 441 SER A N 1
ATOM 3366 C CA . SER A 1 441 ? -5.775 2.020 -5.963 1.00 83.69 441 SER A CA 1
ATOM 3367 C C . SER A 1 441 ? -5.056 3.208 -5.339 1.00 83.69 441 SER A C 1
ATOM 3369 O O . SER A 1 441 ? -5.022 4.290 -5.933 1.00 83.69 441 SER A O 1
ATOM 3371 N N . GLN A 1 442 ? -4.348 2.961 -4.246 1.00 75.62 442 GLN A N 1
ATOM 3372 C CA . GLN A 1 442 ? -3.455 3.900 -3.586 1.00 75.62 442 GLN A CA 1
ATOM 3373 C C . GLN A 1 442 ? -2.354 4.423 -4.507 1.00 75.62 442 GLN A C 1
ATOM 3375 O O . GLN A 1 442 ? -1.777 5.479 -4.265 1.00 75.62 442 GLN A O 1
ATOM 3380 N N . TYR A 1 443 ? -2.073 3.685 -5.582 1.00 69.69 443 TYR A N 1
ATOM 3381 C CA . TYR A 1 443 ? -1.102 4.067 -6.595 1.00 69.69 443 TYR A CA 1
ATOM 3382 C C . TYR A 1 443 ? -1.728 4.856 -7.750 1.00 69.69 443 TYR A C 1
ATOM 3384 O O . TYR A 1 443 ? -1.002 5.515 -8.478 1.00 69.69 443 TYR A O 1
ATOM 3392 N N . SER A 1 444 ? -3.045 4.767 -7.976 1.00 62.00 444 SER A N 1
ATOM 3393 C CA . SER A 1 444 ? -3.679 5.159 -9.250 1.00 62.00 444 SER A CA 1
ATOM 3394 C C . SER A 1 444 ? -3.888 6.655 -9.486 1.00 62.00 444 SER A C 1
ATOM 3396 O O . SER A 1 444 ? -4.346 7.010 -10.567 1.00 62.00 444 SER A O 1
ATOM 3398 N N . VAL A 1 445 ? -3.563 7.540 -8.542 1.00 56.00 445 VAL A N 1
ATOM 3399 C CA . VAL A 1 445 ? -3.810 8.981 -8.712 1.00 56.00 445 VAL A CA 1
ATOM 3400 C C . VAL A 1 445 ? -2.738 9.787 -7.979 1.00 56.00 445 VAL A C 1
ATOM 3402 O O . VAL A 1 445 ? -2.400 9.429 -6.847 1.00 56.00 445 VAL A O 1
ATOM 3405 N N . PRO A 1 446 ? -2.272 10.927 -8.528 1.00 50.84 446 PRO A N 1
ATOM 3406 C CA . PRO A 1 446 ? -1.806 12.028 -7.699 1.00 50.84 446 PRO A CA 1
ATOM 3407 C C . PRO A 1 446 ? -3.037 12.574 -6.971 1.00 50.84 446 PRO A C 1
ATOM 3409 O O . PRO A 1 446 ? -3.655 13.541 -7.404 1.00 50.84 446 PRO A O 1
ATOM 3412 N N . PHE A 1 447 ? -3.493 11.869 -5.936 1.00 47.56 447 PHE A N 1
ATOM 3413 C CA . PHE A 1 447 ? -4.605 12.307 -5.105 1.00 47.56 447 PHE A CA 1
ATOM 3414 C C . PHE A 1 447 ? -4.179 13.658 -4.525 1.00 47.56 447 PHE A C 1
ATOM 3416 O O . PHE A 1 447 ? -3.331 13.714 -3.632 1.00 47.56 447 PHE A O 1
ATOM 3423 N N . HIS A 1 448 ? -4.656 14.751 -5.124 1.00 43.59 448 HIS A N 1
ATOM 3424 C CA . HIS A 1 448 ? -4.389 16.115 -4.691 1.00 43.59 448 HIS A CA 1
ATOM 3425 C C . HIS A 1 448 ? -5.017 16.262 -3.302 1.00 43.59 448 HIS A C 1
ATOM 3427 O O . HIS A 1 448 ? -6.205 16.537 -3.186 1.00 43.59 448 HIS A O 1
ATOM 3433 N N . GLY A 1 449 ? -4.246 15.946 -2.259 1.00 54.56 449 GLY A N 1
ATOM 3434 C CA . GLY A 1 449 ? -4.799 15.653 -0.937 1.00 54.56 449 GLY A CA 1
ATOM 3435 C C . GLY A 1 449 ? -4.142 14.503 -0.164 1.00 54.56 449 GLY A C 1
ATOM 3436 O O . GLY A 1 449 ? -4.527 14.293 0.977 1.00 54.56 449 GLY A O 1
ATOM 3437 N N . GLY A 1 450 ? -3.195 13.757 -0.751 1.00 64.19 450 GLY A N 1
ATOM 3438 C CA . GLY A 1 450 ? -2.286 12.800 -0.100 1.00 64.19 450 GLY A CA 1
ATOM 3439 C C . GLY A 1 450 ? -2.817 12.116 1.166 1.00 64.19 450 GLY A C 1
ATOM 3440 O O . GLY A 1 450 ? -2.667 12.632 2.272 1.00 64.19 450 GLY A O 1
ATOM 3441 N N . LEU A 1 451 ? -3.414 10.932 1.039 1.00 73.06 451 LEU A N 1
ATOM 3442 C CA . LEU A 1 451 ? -3.525 10.046 2.197 1.00 73.06 451 LEU A CA 1
ATOM 3443 C C . LEU A 1 451 ? -2.124 9.500 2.463 1.00 73.06 451 LEU A C 1
ATOM 3445 O O . LEU A 1 451 ? -1.561 8.790 1.627 1.00 73.06 451 LEU A O 1
ATOM 3449 N N . ASP A 1 452 ? -1.515 9.903 3.577 1.00 71.88 452 ASP A N 1
ATOM 3450 C CA . ASP A 1 452 ? -0.148 9.497 3.876 1.00 71.88 452 ASP A CA 1
ATOM 3451 C C . ASP A 1 452 ? -0.048 7.989 4.049 1.00 71.88 452 ASP A C 1
ATOM 3453 O O . ASP A 1 452 ? -0.755 7.426 4.871 1.00 71.88 452 ASP A O 1
ATOM 3457 N N . GLN A 1 453 ? 0.865 7.347 3.318 1.00 65.69 453 GLN A N 1
ATOM 3458 C CA . GLN A 1 453 ? 1.140 5.929 3.496 1.00 65.69 453 GLN A CA 1
ATOM 3459 C C . GLN A 1 453 ? 1.813 5.621 4.826 1.00 65.69 453 GLN A C 1
ATOM 3461 O O . GLN A 1 453 ? 1.467 4.653 5.500 1.00 65.69 453 GLN A O 1
ATOM 3466 N N . ALA A 1 454 ? 2.803 6.432 5.167 1.00 72.25 454 ALA A N 1
ATOM 3467 C CA . ALA A 1 454 ? 3.510 6.384 6.426 1.00 72.25 454 ALA A CA 1
ATOM 3468 C C . ALA A 1 454 ? 4.392 7.626 6.506 1.00 72.25 454 ALA A C 1
ATOM 3470 O O . ALA A 1 454 ? 5.165 7.912 5.582 1.00 72.25 454 ALA A O 1
ATOM 3471 N N . SER A 1 455 ? 4.393 8.269 7.668 1.00 70.94 455 SER A N 1
ATOM 3472 C CA . SER A 1 455 ? 5.178 9.482 7.920 1.00 70.94 455 SER A CA 1
ATOM 3473 C C . SER A 1 455 ? 6.696 9.274 7.801 1.00 70.94 455 SER A C 1
ATOM 3475 O O . SER A 1 455 ? 7.462 10.234 7.749 1.00 70.94 455 SER A O 1
ATOM 3477 N N . THR A 1 456 ? 7.135 8.014 7.726 1.00 66.31 456 THR A N 1
ATOM 3478 C CA . THR A 1 456 ? 8.539 7.568 7.669 1.00 66.31 456 THR A CA 1
ATOM 3479 C C . THR A 1 456 ? 9.048 7.247 6.267 1.00 66.31 456 THR A C 1
ATOM 3481 O O . THR A 1 456 ? 10.220 6.908 6.101 1.00 66.31 456 THR A O 1
ATOM 3484 N N . LEU A 1 457 ? 8.177 7.277 5.258 1.00 66.00 457 LEU A N 1
ATOM 3485 C CA . LEU A 1 457 ? 8.553 7.024 3.871 1.00 66.00 457 LEU A CA 1
ATOM 3486 C C . LEU A 1 457 ? 8.695 8.365 3.165 1.00 66.00 457 LEU A C 1
ATOM 3488 O O . LEU A 1 457 ? 7.734 9.116 3.151 1.00 66.00 457 LEU A O 1
ATOM 3492 N N . SER A 1 458 ? 9.839 8.682 2.549 1.00 70.12 458 SER A N 1
ATOM 3493 C CA . SER A 1 458 ? 9.947 9.975 1.854 1.00 70.12 458 SER A CA 1
ATOM 3494 C C . SER A 1 458 ? 8.922 10.081 0.728 1.00 70.12 458 SER A C 1
ATOM 3496 O O . SER A 1 458 ? 8.254 11.095 0.608 1.00 70.12 458 SER A O 1
ATOM 3498 N N . ASN A 1 459 ? 8.728 9.018 -0.062 1.00 70.75 459 ASN A N 1
ATOM 3499 C CA . ASN A 1 459 ? 7.823 8.995 -1.220 1.00 70.75 459 ASN A CA 1
ATOM 3500 C C . ASN A 1 459 ? 8.022 10.196 -2.171 1.00 70.75 459 ASN A C 1
ATOM 3502 O O . ASN A 1 459 ? 7.083 10.625 -2.830 1.00 70.75 459 ASN A O 1
ATOM 3506 N N . GLY A 1 460 ? 9.251 10.727 -2.249 1.00 69.56 460 GLY A N 1
ATOM 3507 C CA . GLY A 1 460 ? 9.558 11.938 -3.020 1.00 69.56 460 GLY A CA 1
ATOM 3508 C C . GLY A 1 460 ? 9.147 13.244 -2.333 1.00 69.56 460 GLY A C 1
ATOM 3509 O O . GLY A 1 460 ? 9.040 14.262 -3.003 1.00 69.56 460 GLY A O 1
ATOM 3510 N N . LEU A 1 461 ? 8.899 13.226 -1.025 1.00 79.94 461 LEU A N 1
ATOM 3511 C CA . LEU A 1 461 ? 8.670 14.402 -0.192 1.00 79.94 461 LEU A CA 1
ATOM 3512 C C . LEU A 1 461 ? 9.901 14.737 0.636 1.00 79.94 461 LEU A C 1
ATOM 3514 O O . LEU A 1 461 ? 10.670 13.855 1.020 1.00 79.94 461 LEU A O 1
ATOM 3518 N N . GLU A 1 462 ? 10.031 16.018 0.957 1.00 81.50 462 GLU A N 1
ATOM 3519 C CA . GLU A 1 462 ? 11.059 16.552 1.829 1.00 81.50 462 GLU A CA 1
ATOM 3520 C C . GLU A 1 462 ? 11.008 15.845 3.184 1.00 81.50 462 GLU A C 1
ATOM 3522 O O . GLU A 1 462 ? 9.982 15.821 3.877 1.00 81.50 462 GLU A O 1
ATOM 3527 N N . THR A 1 463 ? 12.145 15.279 3.573 1.00 82.06 463 THR A N 1
ATOM 3528 C CA . THR A 1 463 ? 12.316 14.662 4.883 1.00 82.06 463 THR A CA 1
ATOM 3529 C C . THR A 1 463 ? 13.331 15.435 5.717 1.00 82.06 463 THR A C 1
ATOM 3531 O O . THR A 1 463 ? 14.162 16.178 5.196 1.00 82.06 463 THR A O 1
ATOM 3534 N N . GLY A 1 464 ? 13.237 15.307 7.040 1.00 73.81 464 GLY A N 1
ATOM 3535 C CA . GLY A 1 464 ? 14.245 15.858 7.943 1.00 73.81 464 GLY A CA 1
ATOM 3536 C C . GLY A 1 464 ? 15.620 15.212 7.740 1.00 73.81 464 GLY A C 1
ATOM 3537 O O . GLY A 1 464 ? 15.724 14.062 7.301 1.00 73.81 464 GLY A O 1
ATOM 3538 N N . SER A 1 465 ? 16.682 15.927 8.114 1.00 69.00 465 SER A N 1
ATOM 3539 C CA . SER A 1 465 ? 18.034 15.360 8.111 1.00 69.00 465 SER A CA 1
ATOM 3540 C C . SER A 1 465 ? 18.101 14.144 9.049 1.00 69.00 465 SER A C 1
ATOM 3542 O O . SER A 1 465 ? 17.493 14.179 10.130 1.00 69.00 465 SER A O 1
ATOM 3544 N N . PRO A 1 466 ? 18.849 13.079 8.699 1.00 56.84 466 PRO A N 1
ATOM 3545 C CA . PRO A 1 466 ? 19.118 11.975 9.616 1.00 56.84 466 PRO A CA 1
ATOM 3546 C C . PRO A 1 466 ? 19.693 12.517 10.935 1.00 56.84 466 PRO A C 1
ATOM 3548 O O . PRO A 1 466 ? 20.790 13.061 10.965 1.00 56.84 466 PRO A O 1
ATOM 3551 N N . GLY A 1 467 ? 18.917 12.429 12.019 1.00 55.28 467 GLY A N 1
ATOM 3552 C CA . GLY A 1 467 ? 19.273 12.966 13.340 1.00 55.28 467 GLY A CA 1
ATOM 3553 C C . GLY A 1 467 ? 18.278 13.973 13.923 1.00 55.28 467 GLY A C 1
ATOM 3554 O O . GLY A 1 467 ? 18.154 14.028 15.143 1.00 55.28 467 GLY A O 1
ATOM 3555 N N . GLU A 1 468 ? 17.499 14.685 13.096 1.00 56.19 468 GLU A N 1
ATOM 3556 C CA . GLU A 1 468 ? 16.491 15.642 13.596 1.00 56.19 468 GLU A CA 1
ATOM 3557 C C . GLU A 1 468 ? 15.368 14.930 14.376 1.00 56.19 468 GLU A C 1
ATOM 3559 O O . GLU A 1 468 ? 14.911 15.437 15.395 1.00 56.19 468 GLU A O 1
ATOM 3564 N N . LEU A 1 469 ? 14.977 13.719 13.950 1.00 49.81 469 LEU A N 1
ATOM 3565 C CA . LEU A 1 469 ? 13.986 12.848 14.620 1.00 49.81 469 LEU A CA 1
ATOM 3566 C C . LEU A 1 469 ? 14.318 11.339 14.516 1.00 49.81 469 LEU A C 1
ATOM 3568 O O . LEU A 1 469 ? 13.588 10.482 15.020 1.00 49.81 469 LEU A O 1
ATOM 3572 N N . ALA A 1 470 ? 15.446 11.006 13.881 1.00 45.22 470 ALA A N 1
ATOM 3573 C CA . ALA A 1 470 ? 15.876 9.639 13.580 1.00 45.22 470 ALA A CA 1
ATOM 3574 C C . ALA A 1 470 ? 15.971 8.682 14.794 1.00 45.22 470 ALA A C 1
ATOM 3576 O O . ALA A 1 470 ? 15.715 7.493 14.604 1.00 45.22 470 ALA A O 1
ATOM 3577 N N . PRO A 1 471 ? 16.281 9.117 16.037 1.00 46.72 471 PRO A N 1
ATOM 3578 C CA . PRO A 1 471 ? 16.358 8.184 17.164 1.00 46.72 471 PRO A CA 1
ATOM 3579 C C . PRO A 1 471 ? 15.011 7.563 17.554 1.00 46.72 471 PRO A C 1
ATOM 3581 O O . PRO A 1 471 ? 14.998 6.452 18.075 1.00 46.72 471 PRO A O 1
ATOM 3584 N N . ILE A 1 472 ? 13.894 8.259 17.308 1.00 48.50 472 ILE A N 1
ATOM 3585 C CA . ILE A 1 472 ? 12.547 7.803 17.692 1.00 48.50 472 ILE A CA 1
ATOM 3586 C C . ILE A 1 472 ? 12.004 6.799 16.668 1.00 48.50 472 ILE A C 1
ATOM 3588 O O . ILE A 1 472 ? 11.334 5.835 17.030 1.00 48.50 472 ILE A O 1
ATOM 3592 N N . VAL A 1 473 ? 12.336 6.983 15.385 1.00 53.12 473 VAL A N 1
ATOM 3593 C CA . VAL A 1 473 ? 11.760 6.198 14.284 1.00 53.12 473 VAL A CA 1
ATOM 3594 C C . VAL A 1 473 ? 12.789 5.301 13.600 1.00 53.12 473 VAL A C 1
ATOM 3596 O O . VAL A 1 473 ? 12.861 5.203 12.375 1.00 53.12 473 VAL A O 1
ATOM 3599 N N . LEU A 1 474 ? 13.598 4.617 14.411 1.00 54.97 474 LEU A N 1
ATOM 3600 C CA . LEU A 1 474 ? 14.532 3.576 13.960 1.00 54.97 474 LEU A CA 1
ATOM 3601 C C . LEU A 1 474 ? 15.522 4.035 12.869 1.00 54.97 474 LEU A C 1
ATOM 3603 O O . LEU A 1 474 ? 15.791 3.300 11.920 1.00 54.97 474 LEU A O 1
ATOM 3607 N N . GLY A 1 475 ? 16.047 5.256 12.965 1.00 55.38 475 GLY A N 1
ATOM 3608 C CA . GLY A 1 475 ? 17.014 5.789 12.002 1.00 55.38 475 GLY A CA 1
ATOM 3609 C C . GLY A 1 475 ? 16.404 6.304 10.694 1.00 55.38 475 GLY A C 1
ATOM 3610 O O . GLY A 1 475 ? 17.152 6.688 9.798 1.00 55.38 475 GLY A O 1
ATOM 3611 N N . LYS A 1 476 ? 15.072 6.321 10.560 1.00 61.75 476 LYS A N 1
ATOM 3612 C CA . LYS A 1 476 ? 14.391 6.840 9.367 1.00 61.75 476 LYS A CA 1
ATOM 3613 C C . LYS A 1 476 ? 14.123 8.337 9.487 1.00 61.75 476 LYS A C 1
ATOM 3615 O O . LYS A 1 476 ? 13.758 8.827 10.556 1.00 61.75 476 LYS A O 1
ATOM 3620 N N . SER A 1 477 ? 14.261 9.049 8.373 1.00 69.94 477 SER A N 1
ATOM 3621 C CA . SER A 1 477 ? 13.826 10.438 8.271 1.00 69.94 477 SER A CA 1
ATOM 3622 C C . SER A 1 477 ? 12.299 10.515 8.227 1.00 69.94 477 SER A C 1
ATOM 3624 O O . SER A 1 477 ? 11.647 9.735 7.535 1.00 69.94 477 SER A O 1
ATOM 3626 N N . LEU A 1 478 ? 11.731 11.459 8.976 1.00 78.69 478 LEU A N 1
ATOM 3627 C CA . LEU A 1 478 ? 10.308 11.781 8.912 1.00 78.69 478 LEU A CA 1
ATOM 3628 C C . LEU A 1 478 ? 10.054 12.819 7.824 1.00 78.69 478 LEU A C 1
ATOM 3630 O O . LEU A 1 478 ? 10.886 13.706 7.608 1.00 78.69 478 LEU A O 1
ATOM 3634 N N . LYS A 1 479 ? 8.895 12.721 7.172 1.00 84.44 479 LYS A N 1
ATOM 3635 C CA . LYS A 1 479 ? 8.385 13.777 6.295 1.00 84.44 479 LYS A CA 1
ATOM 3636 C C . LYS A 1 479 ? 8.282 15.084 7.075 1.00 84.44 479 LYS A C 1
ATOM 3638 O O . LYS A 1 479 ? 7.842 15.079 8.223 1.00 84.44 479 LYS A O 1
ATOM 3643 N N . ARG A 1 480 ? 8.687 16.194 6.459 1.00 85.62 480 ARG A N 1
ATOM 3644 C CA . ARG A 1 480 ? 8.668 17.516 7.093 1.00 85.62 480 ARG A CA 1
ATOM 3645 C C . ARG A 1 480 ? 7.295 18.176 6.894 1.00 85.62 480 ARG A C 1
ATOM 3647 O O . ARG A 1 480 ? 6.974 18.511 5.752 1.00 85.62 480 ARG A O 1
ATOM 3654 N N . PRO A 1 481 ? 6.486 18.355 7.956 1.00 88.19 481 PRO A N 1
ATOM 3655 C CA . PRO A 1 481 ? 5.159 18.935 7.823 1.00 88.19 481 PRO A CA 1
ATOM 3656 C C . PRO A 1 481 ? 5.217 20.458 7.666 1.00 88.19 481 PRO A C 1
ATOM 3658 O O . PRO A 1 481 ? 6.041 21.147 8.271 1.00 88.19 481 PRO A O 1
ATOM 3661 N N . TYR A 1 482 ? 4.285 20.979 6.882 1.00 88.31 482 TYR A N 1
ATOM 3662 C CA . TYR A 1 482 ? 3.989 22.397 6.720 1.00 88.31 482 TYR A CA 1
ATOM 3663 C C . TYR A 1 482 ? 2.522 22.618 7.068 1.00 88.31 482 TYR A C 1
ATOM 3665 O O . TYR A 1 482 ? 1.691 21.774 6.735 1.00 88.31 482 TYR A O 1
ATOM 3673 N N . VAL A 1 483 ? 2.202 23.724 7.736 1.00 86.00 483 VAL A N 1
ATOM 3674 C CA . VAL A 1 483 ? 0.810 24.084 8.023 1.00 86.00 483 VAL A CA 1
ATOM 3675 C C . VAL A 1 483 ? 0.484 25.395 7.328 1.00 86.00 483 VAL A C 1
ATOM 3677 O O . VAL A 1 483 ? 1.232 26.369 7.431 1.00 86.00 483 VAL A O 1
ATOM 3680 N N . GLU A 1 484 ? -0.619 25.393 6.591 1.00 85.38 484 GLU A N 1
ATOM 3681 C CA . GLU A 1 484 ? -1.168 26.567 5.924 1.00 85.38 484 GLU A CA 1
ATOM 3682 C C . GLU A 1 484 ? -2.683 26.568 6.137 1.00 85.38 484 GLU A C 1
ATOM 3684 O O . GLU A 1 484 ? -3.375 25.635 5.726 1.00 85.38 484 GLU A O 1
ATOM 3689 N N . ASN A 1 485 ? -3.205 27.597 6.812 1.00 81.81 485 ASN A N 1
ATOM 3690 C CA . ASN A 1 485 ? -4.634 27.738 7.122 1.00 81.81 485 ASN A CA 1
ATOM 3691 C C . ASN A 1 485 ? -5.230 26.493 7.815 1.00 81.81 485 ASN A C 1
ATOM 3693 O O . ASN A 1 485 ? -6.282 25.983 7.411 1.00 81.81 485 ASN A O 1
ATOM 3697 N N . GLY A 1 486 ? -4.509 25.939 8.792 1.00 78.00 486 GLY A N 1
ATOM 3698 C CA . GLY A 1 486 ? -4.921 24.758 9.554 1.00 78.00 486 GLY A CA 1
ATOM 3699 C C . GLY A 1 486 ? -4.889 23.453 8.761 1.00 78.00 486 GLY A C 1
ATOM 3700 O O . GLY A 1 486 ? -5.370 22.422 9.237 1.00 78.00 486 GLY A O 1
ATOM 3701 N N . ARG A 1 487 ? -4.343 23.469 7.541 1.00 86.69 487 ARG A N 1
ATOM 3702 C CA . ARG A 1 487 ? -4.197 22.289 6.687 1.00 86.69 487 ARG A CA 1
ATOM 3703 C C . ARG A 1 487 ? -2.769 21.788 6.720 1.00 86.69 487 ARG A C 1
ATOM 3705 O O . ARG A 1 487 ? -1.829 22.573 6.753 1.00 86.69 487 ARG A O 1
ATOM 3712 N N . LEU A 1 488 ? -2.616 20.467 6.684 1.00 90.75 488 LEU A N 1
ATOM 3713 C CA . LEU A 1 488 ? -1.315 19.819 6.584 1.00 90.75 488 LEU A CA 1
ATOM 3714 C C . LEU A 1 488 ? -0.858 19.781 5.129 1.00 90.75 488 LEU A C 1
ATOM 3716 O O . LEU A 1 488 ? -1.596 19.351 4.242 1.00 90.75 488 LEU A O 1
ATOM 3720 N N . HIS A 1 489 ? 0.386 20.175 4.905 1.00 90.31 489 HIS A N 1
ATOM 3721 C CA . HIS A 1 489 ? 1.072 20.102 3.629 1.00 90.31 489 HIS A CA 1
ATOM 3722 C C . HIS A 1 489 ? 2.432 19.416 3.792 1.00 90.31 489 HIS A C 1
ATOM 3724 O O . HIS A 1 489 ? 3.071 19.492 4.841 1.00 90.31 489 HIS A O 1
ATOM 3730 N N . PHE A 1 490 ? 2.905 18.782 2.724 1.00 88.50 490 PHE A N 1
ATOM 3731 C CA . PHE A 1 490 ? 4.287 18.329 2.583 1.00 88.50 490 PHE A CA 1
ATOM 3732 C C . PHE A 1 490 ? 4.869 18.879 1.289 1.00 88.50 490 PHE A C 1
ATOM 3734 O O . PHE A 1 490 ? 4.150 19.080 0.313 1.00 88.50 490 PHE A O 1
ATOM 3741 N N . ARG A 1 491 ? 6.174 19.122 1.276 1.00 86.94 491 ARG A N 1
ATOM 3742 C CA . ARG A 1 491 ? 6.881 19.644 0.105 1.00 86.94 491 ARG A CA 1
ATOM 3743 C C . ARG A 1 491 ? 7.482 18.503 -0.704 1.00 86.94 491 ARG A C 1
ATOM 3745 O O . ARG A 1 491 ? 7.998 17.567 -0.105 1.00 86.94 491 ARG A O 1
ATOM 3752 N N . GLU A 1 492 ? 7.443 18.570 -2.030 1.00 84.06 492 GLU A N 1
ATOM 3753 C CA . GLU A 1 492 ? 8.171 17.624 -2.892 1.00 84.06 492 GLU A CA 1
ATOM 3754 C C . GLU A 1 492 ? 9.700 17.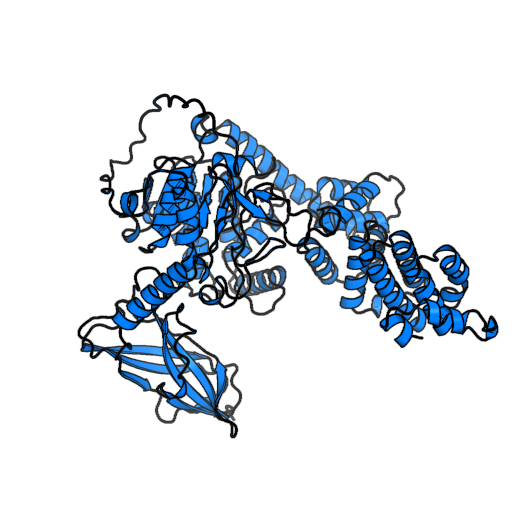784 -2.739 1.00 84.06 492 GLU A C 1
ATOM 3756 O O . GLU A 1 492 ? 10.221 18.897 -2.650 1.00 84.06 492 GLU A O 1
ATOM 3761 N N . GLU A 1 493 ? 10.427 16.666 -2.703 1.00 77.31 493 GLU A N 1
ATOM 3762 C CA . GLU A 1 493 ? 11.892 16.599 -2.645 1.00 77.31 493 GLU A CA 1
ATOM 3763 C C . GLU A 1 493 ? 12.478 16.582 -4.063 1.00 77.31 493 GLU A C 1
ATOM 3765 O O . GLU A 1 493 ? 12.120 15.731 -4.876 1.00 77.31 493 GLU A O 1
ATOM 3770 N N . GLY A 1 494 ? 13.411 17.495 -4.358 1.00 69.00 494 GLY A N 1
ATOM 3771 C CA . GLY A 1 494 ? 14.148 17.512 -5.629 1.00 69.00 494 GLY A CA 1
ATOM 3772 C C . GLY A 1 494 ? 13.373 18.020 -6.856 1.00 69.00 494 GLY A C 1
ATOM 3773 O O . GLY A 1 494 ? 13.871 17.863 -7.965 1.00 69.00 494 GLY A O 1
ATOM 3774 N N . GLY A 1 495 ? 12.188 18.615 -6.672 1.00 63.12 495 GLY A N 1
ATOM 3775 C CA . GLY A 1 495 ? 11.402 19.284 -7.724 1.00 63.12 495 GLY A CA 1
ATOM 3776 C C . GLY A 1 495 ? 11.271 20.798 -7.503 1.00 63.12 495 GLY A C 1
ATOM 3777 O O . GLY A 1 495 ? 12.047 21.387 -6.754 1.00 63.12 495 GLY A O 1
ATOM 3778 N N . GLU A 1 496 ? 10.235 21.423 -8.076 1.00 71.50 496 GLU A N 1
ATOM 3779 C CA . GLU A 1 496 ? 9.905 22.857 -7.896 1.00 71.50 496 GLU A CA 1
ATOM 3780 C C . GLU A 1 496 ? 9.549 23.243 -6.442 1.00 71.50 496 GLU A C 1
ATOM 3782 O O . GLU A 1 496 ? 9.260 24.399 -6.142 1.00 71.50 496 GLU A O 1
ATOM 3787 N N . GLY A 1 497 ? 9.553 22.277 -5.516 1.00 78.12 497 GLY A N 1
ATOM 3788 C CA . GLY A 1 497 ? 9.219 22.501 -4.113 1.00 78.12 497 GLY A CA 1
ATOM 3789 C C . GLY A 1 497 ? 7.727 22.742 -3.890 1.00 78.12 497 GLY A C 1
ATOM 3790 O O . GLY A 1 497 ? 7.355 23.443 -2.948 1.00 78.12 497 GLY A O 1
ATOM 3791 N N . ARG A 1 498 ? 6.868 22.166 -4.739 1.00 85.31 498 ARG A N 1
ATOM 3792 C CA . ARG A 1 498 ? 5.412 22.274 -4.620 1.00 85.31 498 ARG A CA 1
ATOM 3793 C C . ARG A 1 498 ? 4.934 21.727 -3.274 1.00 85.31 498 ARG A C 1
ATOM 3795 O O . ARG A 1 498 ? 5.357 20.656 -2.835 1.00 85.31 498 ARG A O 1
ATOM 3802 N N . LEU A 1 499 ? 4.014 22.453 -2.642 1.00 86.62 499 LEU A N 1
ATOM 3803 C CA . LEU A 1 499 ? 3.298 21.990 -1.459 1.00 86.62 499 LEU A CA 1
ATOM 3804 C C . LEU A 1 499 ? 2.110 21.124 -1.870 1.00 86.62 499 LEU A C 1
ATOM 3806 O O . LEU A 1 499 ? 1.222 21.554 -2.604 1.00 86.62 499 LEU A O 1
ATOM 3810 N N . ILE A 1 500 ? 2.072 19.907 -1.349 1.00 84.75 500 ILE A N 1
ATOM 3811 C CA . ILE A 1 500 ? 0.969 18.970 -1.517 1.00 84.75 500 ILE A CA 1
ATOM 3812 C C . ILE A 1 500 ? 0.183 18.952 -0.214 1.00 84.75 500 ILE A C 1
ATOM 3814 O O . ILE A 1 500 ? 0.738 18.622 0.832 1.00 84.75 500 ILE A O 1
ATOM 3818 N N . ARG A 1 501 ? -1.111 19.271 -0.281 1.00 88.06 501 ARG A N 1
ATOM 3819 C CA . ARG A 1 501 ? -2.038 19.108 0.844 1.00 88.06 501 ARG A CA 1
ATOM 3820 C C . ARG A 1 501 ? -2.204 17.624 1.172 1.00 88.06 501 ARG A C 1
ATOM 3822 O O . ARG A 1 501 ? -2.342 16.816 0.258 1.00 88.06 501 ARG A O 1
ATOM 3829 N N . TYR A 1 502 ? -2.221 17.281 2.454 1.00 89.38 502 TYR A N 1
ATOM 3830 C CA . TYR A 1 502 ? -2.474 15.936 2.965 1.00 89.38 502 TYR A CA 1
ATOM 3831 C C . TYR A 1 502 ? -3.703 15.942 3.876 1.00 89.38 502 TYR A C 1
ATOM 3833 O O . TYR A 1 502 ? -3.851 16.813 4.733 1.00 89.38 502 TYR A O 1
ATOM 3841 N N . HIS A 1 503 ? -4.598 14.973 3.692 1.00 91.38 503 HIS A N 1
ATOM 3842 C CA . HIS A 1 503 ? -5.815 14.861 4.497 1.00 91.38 503 HIS A CA 1
ATOM 3843 C C . HIS A 1 503 ? -5.606 14.060 5.776 1.00 91.38 503 HIS A C 1
ATOM 3845 O O . HIS A 1 503 ? -6.286 14.323 6.764 1.00 91.38 503 HIS A O 1
ATOM 3851 N N . THR A 1 504 ? -4.690 13.092 5.767 1.00 92.31 504 THR A N 1
ATOM 3852 C CA . THR A 1 504 ? -4.357 12.287 6.944 1.00 92.31 504 THR A CA 1
ATOM 3853 C C . THR A 1 504 ? -2.866 12.006 7.009 1.00 92.31 504 THR A C 1
ATOM 3855 O O . THR A 1 504 ? -2.219 11.864 5.970 1.00 92.31 504 THR A O 1
ATOM 3858 N N . VAL A 1 505 ? -2.342 11.853 8.224 1.00 91.44 505 VAL A N 1
ATOM 3859 C CA . VAL A 1 505 ? -0.987 11.347 8.481 1.00 91.44 505 VAL A CA 1
ATOM 3860 C C . VAL A 1 505 ? -1.080 9.996 9.179 1.00 91.44 505 VAL A C 1
ATOM 3862 O O . VAL A 1 505 ? -1.817 9.870 10.153 1.00 91.44 505 VAL A O 1
ATOM 3865 N N . HIS A 1 506 ? -0.348 8.995 8.693 1.00 91.25 506 HIS A N 1
ATOM 3866 C CA . HIS A 1 506 ? -0.333 7.655 9.277 1.00 91.25 506 HIS A CA 1
ATOM 3867 C C . HIS A 1 506 ? 1.012 7.398 9.957 1.00 91.25 506 HIS A C 1
ATOM 3869 O O . HIS A 1 506 ? 2.085 7.513 9.353 1.00 91.25 506 HIS A O 1
ATOM 3875 N N . CYS A 1 507 ? 0.960 7.041 11.235 1.00 88.50 507 CYS A N 1
ATOM 3876 C CA . CYS A 1 507 ? 2.124 6.874 12.091 1.00 88.50 507 CYS A CA 1
ATOM 3877 C C . CYS A 1 507 ? 2.263 5.414 12.529 1.00 88.50 507 CYS A C 1
ATOM 3879 O O . CYS A 1 507 ? 2.135 5.088 13.704 1.00 88.50 507 CYS A O 1
ATOM 3881 N N . GLN A 1 508 ? 2.586 4.527 11.588 1.00 82.81 508 GLN A N 1
ATOM 3882 C CA . GLN A 1 508 ? 2.707 3.098 11.873 1.00 82.81 508 GLN A CA 1
ATOM 3883 C C . GLN A 1 508 ? 3.923 2.745 12.751 1.00 82.81 508 GLN A C 1
ATOM 3885 O O . GLN A 1 508 ? 5.038 3.250 12.569 1.00 82.81 508 GLN A O 1
ATOM 3890 N N . GLY A 1 509 ? 3.732 1.782 13.656 1.00 83.06 509 GLY A N 1
ATOM 3891 C CA . GLY A 1 509 ? 4.811 1.187 14.447 1.00 83.06 509 GLY A CA 1
ATOM 3892 C C . GLY A 1 509 ? 5.512 2.222 15.342 1.00 83.06 509 GLY A C 1
ATOM 3893 O O . GLY A 1 509 ? 4.838 2.923 16.093 1.00 83.06 509 GLY A O 1
ATOM 3894 N N . PRO A 1 510 ? 6.847 2.365 15.286 1.00 72.81 510 PRO A N 1
ATOM 3895 C CA . PRO A 1 510 ? 7.572 3.355 16.090 1.00 72.81 510 PRO A CA 1
ATOM 3896 C C . PRO A 1 510 ? 7.198 4.811 15.785 1.00 72.81 510 PRO A C 1
ATOM 3898 O O . PRO A 1 510 ? 7.394 5.684 16.627 1.00 72.81 510 PRO A O 1
ATOM 3901 N N . ALA A 1 511 ? 6.631 5.090 14.605 1.00 80.19 511 ALA A N 1
ATOM 3902 C CA . ALA A 1 511 ? 6.186 6.436 14.262 1.00 80.19 511 ALA A CA 1
ATOM 3903 C C . ALA A 1 511 ? 5.021 6.920 15.145 1.00 80.19 511 ALA A C 1
ATOM 3905 O O . ALA A 1 511 ? 4.802 8.125 15.232 1.00 80.19 511 ALA A O 1
ATOM 3906 N N . LYS A 1 512 ? 4.322 6.031 15.869 1.00 84.12 512 LYS A N 1
ATOM 3907 C CA . LYS A 1 512 ? 3.286 6.418 16.846 1.00 84.12 512 LYS A CA 1
ATOM 3908 C C . LYS A 1 512 ? 3.797 7.417 17.881 1.00 84.12 512 LYS A C 1
ATOM 3910 O O . LYS A 1 512 ? 3.054 8.295 18.303 1.00 84.12 512 LYS A O 1
ATOM 3915 N N . ALA A 1 513 ? 5.083 7.352 18.230 1.00 77.00 513 ALA A N 1
ATOM 3916 C CA . ALA A 1 513 ? 5.703 8.275 19.177 1.00 77.00 513 ALA A CA 1
ATOM 3917 C C . ALA A 1 513 ? 5.699 9.744 18.707 1.00 77.00 513 ALA A C 1
ATOM 3919 O O . ALA A 1 513 ? 5.833 10.644 19.534 1.00 77.00 513 ALA A O 1
ATOM 3920 N N . VAL A 1 514 ? 5.521 10.007 17.405 1.00 80.25 514 VAL A N 1
ATOM 3921 C CA . VAL A 1 514 ? 5.391 11.371 16.867 1.00 80.25 514 VAL A CA 1
ATOM 3922 C C . VAL A 1 514 ? 3.942 11.789 16.599 1.00 80.25 514 VAL A C 1
ATOM 3924 O O . VAL A 1 514 ? 3.723 12.897 16.117 1.00 80.25 514 VAL A O 1
ATOM 3927 N N . LEU A 1 515 ? 2.935 10.979 16.959 1.00 85.44 515 LEU A N 1
ATOM 3928 C CA . LEU A 1 515 ? 1.522 11.378 16.851 1.00 85.44 515 LEU A CA 1
ATOM 3929 C C . LEU A 1 515 ? 1.224 12.644 17.658 1.00 85.44 515 LEU A C 1
ATOM 3931 O O . LEU A 1 515 ? 0.576 13.544 17.139 1.00 85.44 515 LEU A O 1
ATOM 3935 N N . HIS A 1 516 ? 1.771 12.778 18.871 1.00 82.12 516 HIS A N 1
ATOM 3936 C CA . HIS A 1 516 ? 1.636 14.010 19.660 1.00 82.12 516 HIS A CA 1
ATOM 3937 C C . HIS A 1 516 ? 2.201 15.236 18.936 1.00 82.12 516 HIS A C 1
ATOM 3939 O O . HIS A 1 516 ? 1.621 16.313 19.027 1.00 82.12 516 HIS A O 1
ATOM 3945 N N . HIS A 1 517 ? 3.305 15.079 18.197 1.00 81.75 517 HIS A N 1
ATOM 3946 C CA . HIS A 1 517 ? 3.883 16.175 17.422 1.00 81.75 517 HIS A CA 1
ATOM 3947 C C . HIS A 1 517 ? 2.920 16.623 16.320 1.00 81.75 517 HIS A C 1
ATOM 3949 O O . HIS A 1 517 ? 2.625 17.808 16.229 1.00 81.75 517 HIS A O 1
ATOM 3955 N N . TYR A 1 518 ? 2.362 15.684 15.549 1.00 85.44 518 TYR A N 1
ATOM 3956 C CA . TYR A 1 518 ? 1.359 16.003 14.529 1.00 85.44 518 TYR A CA 1
ATOM 3957 C C . TYR A 1 518 ? 0.056 16.559 15.126 1.00 85.44 518 TYR A C 1
ATOM 3959 O O . TYR A 1 518 ? -0.510 17.496 14.570 1.00 85.44 518 TYR A O 1
ATOM 3967 N N . ALA A 1 519 ? -0.399 16.048 16.272 1.00 85.69 519 ALA A N 1
ATOM 3968 C CA . ALA A 1 519 ? -1.588 16.552 16.958 1.00 85.69 519 ALA A CA 1
ATOM 3969 C C . ALA A 1 519 ? -1.400 17.998 17.451 1.00 85.69 519 ALA A C 1
ATOM 3971 O O . ALA A 1 519 ? -2.311 18.815 17.338 1.00 85.69 519 ALA A O 1
ATOM 3972 N N . GLN A 1 520 ? -0.204 18.358 17.931 1.00 81.12 520 GLN A N 1
ATOM 3973 C CA . GLN A 1 520 ? 0.117 19.741 18.303 1.00 81.12 520 GLN A CA 1
ATOM 3974 C C . GLN A 1 520 ? -0.006 20.710 17.122 1.00 81.12 520 GLN A C 1
ATOM 3976 O O . GLN A 1 520 ? -0.442 21.841 17.329 1.00 81.12 520 GLN A O 1
ATOM 3981 N N . LEU A 1 521 ? 0.308 20.267 15.897 1.00 81.25 521 LEU A N 1
ATOM 3982 C CA . LEU A 1 521 ? 0.142 21.086 14.689 1.00 81.25 521 LEU A CA 1
ATOM 3983 C C . LEU A 1 521 ? -1.319 21.495 14.466 1.00 81.25 521 LEU A C 1
ATOM 3985 O O . LEU A 1 521 ? -1.585 22.572 13.944 1.00 81.25 521 LEU A O 1
ATOM 3989 N N . MET A 1 522 ? -2.266 20.646 14.873 1.00 78.62 522 MET A N 1
ATOM 3990 C CA . MET A 1 522 ? -3.696 20.942 14.770 1.00 78.62 522 MET A CA 1
ATOM 3991 C C . MET A 1 522 ? -4.150 21.959 15.820 1.00 78.62 522 MET A C 1
ATOM 3993 O O . MET A 1 522 ? -5.092 22.712 15.587 1.00 78.62 522 MET A O 1
ATOM 3997 N N . LEU A 1 523 ? -3.497 21.968 16.984 1.00 70.69 523 LEU A N 1
ATOM 3998 C CA . LEU A 1 523 ? -3.860 22.821 18.113 1.00 70.69 523 LEU A CA 1
ATOM 3999 C C . LEU A 1 523 ? -3.212 24.203 18.053 1.00 70.69 523 LEU A C 1
ATOM 4001 O O . LEU A 1 523 ? -3.781 25.140 18.594 1.00 70.69 523 LEU A O 1
ATOM 4005 N N . SER A 1 524 ? -2.063 24.376 17.394 1.00 64.44 524 SER A N 1
ATOM 4006 C CA . SER A 1 524 ? -1.337 25.657 17.390 1.00 64.44 524 SER A CA 1
ATOM 4007 C C . SER A 1 524 ? -2.099 26.834 16.764 1.00 64.44 524 SER A C 1
ATOM 4009 O O . SER A 1 524 ? -1.749 27.981 17.033 1.00 64.44 524 SER A O 1
ATOM 4011 N N . GLU A 1 525 ? -3.150 26.582 15.979 1.00 60.06 525 GLU A N 1
ATOM 4012 C CA . GLU A 1 525 ? -4.022 27.635 15.435 1.00 60.06 525 GLU A CA 1
ATOM 4013 C C . GLU A 1 525 ? -5.249 27.952 16.318 1.00 60.06 525 GLU A C 1
ATOM 4015 O O . GLU A 1 525 ? -5.916 28.967 16.116 1.00 60.06 525 GLU A O 1
ATOM 4020 N N . GLY A 1 526 ? -5.543 27.130 17.333 1.00 52.50 526 GLY A N 1
ATOM 4021 C CA . GLY A 1 526 ? -6.663 27.313 18.259 1.00 52.50 526 GLY A CA 1
ATOM 4022 C C . GLY A 1 526 ? -6.180 27.543 19.691 1.00 52.50 526 GLY A C 1
ATOM 4023 O O . GLY A 1 526 ? -5.272 26.885 20.172 1.00 52.50 526 GLY A O 1
ATOM 4024 N N . LYS A 1 527 ? -6.813 28.443 20.448 1.00 48.03 527 LYS A N 1
ATOM 4025 C CA . LYS A 1 527 ? -6.464 28.731 21.861 1.00 48.03 527 LYS A CA 1
ATOM 4026 C C . LYS A 1 527 ? -6.653 27.545 22.842 1.00 48.03 527 LYS A C 1
ATOM 4028 O O . LYS A 1 527 ? -6.620 27.756 24.051 1.00 48.03 527 LYS A O 1
ATOM 4033 N N . ALA A 1 528 ? -6.892 26.324 22.361 1.00 54.22 528 ALA A N 1
ATOM 4034 C CA . ALA A 1 528 ? -7.115 25.137 23.179 1.00 54.22 528 ALA A CA 1
ATOM 4035 C C . ALA A 1 528 ? -5.816 24.333 23.338 1.00 54.22 528 ALA A C 1
ATOM 4037 O O . ALA A 1 528 ? -5.154 23.998 22.359 1.00 54.22 528 ALA A O 1
ATOM 4038 N N . SER A 1 529 ? -5.462 23.996 24.580 1.00 57.19 529 SER A N 1
ATOM 4039 C CA . SER A 1 529 ? -4.320 23.125 24.872 1.00 57.19 529 SER A CA 1
ATOM 4040 C C . SER A 1 529 ? -4.744 21.654 24.881 1.00 57.19 529 SER A C 1
ATOM 4042 O O . SER A 1 529 ? -5.892 21.348 25.203 1.00 57.19 529 SER A O 1
ATOM 4044 N N . LEU A 1 530 ? -3.813 20.735 24.597 1.00 52.28 530 LEU A N 1
ATOM 4045 C CA . LEU A 1 530 ? -4.041 19.285 24.710 1.00 52.28 530 LEU A CA 1
ATOM 4046 C C . LEU A 1 530 ? -4.555 18.904 26.117 1.00 52.28 530 LEU A C 1
ATOM 4048 O O . LEU A 1 530 ? -5.475 18.105 26.252 1.00 52.28 530 LEU A O 1
ATOM 4052 N N . ALA A 1 531 ? -4.042 19.577 27.154 1.00 56.03 531 ALA A N 1
ATOM 4053 C CA . ALA A 1 531 ? -4.445 19.386 28.549 1.00 56.03 531 ALA A CA 1
ATOM 4054 C C . ALA A 1 531 ? -5.916 19.757 28.817 1.00 56.03 531 ALA A C 1
ATOM 4056 O O . ALA A 1 531 ? -6.553 19.197 29.703 1.00 56.03 531 ALA A O 1
ATOM 4057 N N . THR A 1 532 ? -6.482 20.687 28.042 1.00 60.53 532 THR A N 1
ATOM 4058 C CA . THR A 1 532 ? -7.902 21.054 28.139 1.00 60.53 532 THR A CA 1
ATOM 4059 C C . THR A 1 532 ? -8.810 19.922 27.646 1.00 60.53 532 THR A C 1
ATOM 4061 O O . THR A 1 532 ? -9.933 19.794 28.122 1.00 60.53 532 THR A O 1
ATOM 4064 N N . TRP A 1 533 ? -8.324 19.093 26.720 1.00 54.44 533 TRP A N 1
ATOM 4065 C CA . TRP A 1 533 ? -9.058 17.948 26.180 1.00 54.44 533 TRP A CA 1
ATOM 4066 C C . TRP A 1 533 ? -8.941 16.717 27.076 1.00 54.44 533 TRP A C 1
ATOM 4068 O O . TRP A 1 533 ? -9.948 16.076 27.352 1.00 54.44 533 TRP A O 1
ATOM 4078 N N . GLU A 1 534 ? -7.740 16.433 27.583 1.00 52.03 534 GLU A N 1
ATOM 4079 C CA . GLU A 1 534 ? -7.499 15.322 28.516 1.00 52.03 534 GLU A CA 1
ATOM 4080 C C . GLU A 1 534 ? -8.267 15.486 29.845 1.00 52.03 534 GLU A C 1
ATOM 4082 O O . GLU A 1 534 ? -8.562 14.500 30.513 1.00 52.03 534 GLU A O 1
ATOM 4087 N N . GLY A 1 535 ? -8.618 16.723 30.226 1.00 47.00 535 GLY A N 1
ATOM 4088 C CA . GLY A 1 535 ? -9.345 17.036 31.462 1.00 47.00 535 GLY A CA 1
ATOM 4089 C C . GLY A 1 535 ? -10.860 17.250 31.324 1.00 47.00 535 GLY A C 1
ATOM 4090 O O . GLY A 1 535 ? -11.509 17.550 32.328 1.00 47.00 535 GLY A O 1
ATOM 4091 N N . ALA A 1 536 ? -11.439 17.155 30.121 1.00 48.44 536 ALA A N 1
ATOM 4092 C CA . ALA A 1 536 ? -12.874 17.376 29.934 1.00 48.44 536 ALA A CA 1
ATOM 4093 C C . ALA A 1 536 ? -13.687 16.174 30.470 1.00 48.44 536 ALA A C 1
ATOM 4095 O O . ALA A 1 536 ? -13.375 15.032 30.136 1.00 48.44 536 ALA A O 1
ATOM 4096 N N . PRO A 1 537 ? -14.731 16.387 31.295 1.00 43.09 537 PRO A N 1
ATOM 4097 C CA . PRO A 1 537 ? -15.507 15.289 31.861 1.00 43.09 537 PRO A CA 1
ATOM 4098 C C . PRO A 1 537 ? -16.237 14.499 30.769 1.00 43.09 537 PRO A C 1
ATOM 4100 O O . PRO A 1 537 ? -16.902 15.072 29.904 1.00 43.09 537 PRO A O 1
ATOM 4103 N N . VAL A 1 538 ? -16.141 13.170 30.850 1.00 42.81 538 VAL A N 1
ATOM 4104 C CA . VAL A 1 538 ? -16.854 12.223 29.986 1.00 42.81 538 VAL A CA 1
ATOM 4105 C C . VAL A 1 538 ? -18.357 12.433 30.168 1.00 42.81 538 VAL A C 1
ATOM 4107 O O . VAL A 1 538 ? -18.900 12.203 31.250 1.00 42.81 538 VAL A O 1
ATOM 4110 N N . ALA A 1 539 ? -19.046 12.886 29.121 1.00 42.03 539 ALA A N 1
ATOM 4111 C CA . ALA A 1 539 ? -20.500 12.954 29.147 1.00 42.03 539 ALA A CA 1
ATOM 4112 C C . ALA A 1 539 ? -21.065 11.532 29.301 1.00 42.03 539 ALA A C 1
ATOM 4114 O O . ALA A 1 539 ? -20.687 10.631 28.552 1.00 42.03 539 ALA A O 1
ATOM 4115 N N . ALA A 1 540 ? -21.963 11.327 30.269 1.00 39.53 540 ALA A N 1
ATOM 4116 C CA . ALA A 1 540 ? -22.602 10.031 30.479 1.00 39.53 540 ALA A CA 1
ATOM 4117 C C . ALA A 1 540 ? -23.283 9.546 29.181 1.00 39.53 540 ALA A C 1
ATOM 4119 O O . ALA A 1 540 ? -23.901 10.363 28.484 1.00 39.53 540 ALA A O 1
ATOM 4120 N N . PRO A 1 541 ? -23.191 8.245 28.845 1.00 39.28 541 PRO A N 1
ATOM 4121 C CA . PRO A 1 541 ? -23.806 7.703 27.642 1.00 39.28 541 PRO A CA 1
ATOM 4122 C C . PRO A 1 541 ? -25.322 7.903 27.733 1.00 39.28 541 PRO A C 1
ATOM 4124 O O . PRO A 1 541 ? -25.992 7.293 28.560 1.00 39.28 541 PRO A O 1
ATOM 4127 N N . LYS A 1 542 ? -25.865 8.807 26.913 1.00 39.59 542 LYS A N 1
ATOM 4128 C CA . LYS A 1 542 ? -27.315 8.938 26.744 1.00 39.59 542 LYS A CA 1
ATOM 4129 C C . LYS A 1 542 ? -27.808 7.775 25.891 1.00 39.59 542 LYS A C 1
ATOM 4131 O O . LYS A 1 542 ? -27.179 7.460 24.880 1.00 39.59 542 LYS A O 1
ATOM 4136 N N . ASP A 1 543 ? -28.931 7.181 26.289 1.00 38.62 543 ASP A N 1
ATOM 4137 C CA . ASP A 1 543 ? -29.617 6.120 25.550 1.00 38.62 543 ASP A CA 1
ATOM 4138 C C . ASP A 1 543 ? -29.686 6.434 24.051 1.00 38.62 543 ASP A C 1
ATOM 4140 O O . ASP A 1 543 ? -30.024 7.550 23.645 1.00 38.62 543 ASP A O 1
ATOM 4144 N N . ALA A 1 544 ? -29.345 5.434 23.235 1.00 37.16 544 ALA A N 1
ATOM 4145 C CA . ALA A 1 544 ? -29.088 5.514 21.797 1.00 37.16 544 ALA A CA 1
ATOM 4146 C C . ALA A 1 544 ? -30.346 5.753 20.935 1.00 37.16 544 ALA A C 1
ATOM 4148 O O . ALA A 1 544 ? -30.547 5.103 19.908 1.00 37.16 544 ALA A O 1
ATOM 4149 N N . THR A 1 545 ? -31.193 6.704 21.318 1.00 35.59 545 THR A N 1
ATOM 4150 C CA . THR A 1 545 ? -32.271 7.188 20.456 1.00 35.59 545 THR A CA 1
ATOM 4151 C C . THR A 1 545 ? -31.702 8.313 19.590 1.00 35.59 545 THR A C 1
ATOM 4153 O O . THR A 1 545 ? -31.237 9.315 20.140 1.00 35.59 545 THR A O 1
ATOM 4156 N N . PRO A 1 546 ? -31.672 8.180 18.251 1.00 36.44 546 PRO A N 1
ATOM 4157 C CA . PRO A 1 546 ? -31.202 9.261 17.397 1.00 36.44 546 PRO A CA 1
ATOM 4158 C C . PRO A 1 546 ? -32.084 10.497 17.637 1.00 36.44 546 PRO A C 1
ATOM 4160 O O . PRO A 1 546 ? -33.311 10.363 17.619 1.00 36.44 546 PRO A O 1
ATOM 4163 N N . PRO A 1 547 ? -31.501 11.686 17.883 1.00 39.50 547 PRO A N 1
ATOM 4164 C CA . PRO A 1 547 ? -32.296 12.894 18.019 1.00 39.50 547 PRO A CA 1
ATOM 4165 C C . PRO A 1 547 ? -33.092 13.120 16.722 1.00 39.50 547 PRO A C 1
ATOM 4167 O O . PRO A 1 547 ? -32.586 12.812 15.634 1.00 39.50 547 PRO A O 1
ATOM 4170 N N . PRO A 1 548 ? -34.335 13.627 16.805 1.00 37.34 548 PRO A N 1
ATOM 4171 C CA . PRO A 1 548 ? -35.067 14.051 15.621 1.00 37.34 548 PRO A CA 1
ATOM 4172 C C . PRO A 1 548 ? -34.218 15.063 14.846 1.00 37.34 548 PRO A C 1
ATOM 4174 O O . PRO A 1 548 ? -33.452 15.821 15.438 1.00 37.34 548 PRO A O 1
ATOM 4177 N N . ALA A 1 549 ? -34.319 15.030 13.517 1.00 37.72 549 ALA A N 1
ATOM 4178 C CA . ALA A 1 549 ? -33.550 15.887 12.623 1.00 37.72 549 ALA A CA 1
ATOM 4179 C C . ALA A 1 549 ? -33.914 17.367 12.839 1.00 37.72 549 ALA A C 1
ATOM 4181 O O . ALA A 1 549 ? -34.758 17.918 12.136 1.00 37.72 549 ALA A O 1
ATOM 4182 N N . GLU A 1 550 ? -33.292 18.012 13.822 1.00 38.28 550 GLU A N 1
ATOM 4183 C CA . GLU A 1 550 ? -33.306 19.461 13.950 1.00 38.28 550 GLU A CA 1
ATOM 4184 C C . GLU A 1 550 ? -32.408 20.065 12.870 1.00 38.28 550 GLU A C 1
ATOM 4186 O O . GLU A 1 550 ? -31.314 19.574 12.576 1.00 38.28 550 GLU A O 1
ATOM 4191 N N . ALA A 1 551 ? -32.912 21.120 12.233 1.00 34.84 551 ALA A N 1
ATOM 4192 C CA . ALA A 1 551 ? -32.225 21.828 11.169 1.00 34.84 551 ALA A CA 1
ATOM 4193 C C . ALA A 1 551 ? -30.932 22.457 11.707 1.00 34.84 551 ALA A C 1
ATOM 4195 O O . ALA A 1 551 ? -30.951 23.489 12.375 1.00 34.84 551 ALA A O 1
ATOM 4196 N N . VAL A 1 552 ? -29.799 21.831 11.396 1.00 37.53 552 VAL A N 1
ATOM 4197 C CA . VAL A 1 552 ? -28.470 22.396 11.632 1.00 37.53 552 VAL A CA 1
ATOM 4198 C C . VAL A 1 552 ? -28.330 23.642 10.759 1.00 37.53 552 VAL A C 1
ATOM 4200 O O . VAL A 1 552 ? -28.310 23.542 9.531 1.00 37.53 552 VAL A O 1
ATOM 4203 N N . SER A 1 553 ? -28.245 24.823 11.375 1.00 31.31 553 SER A N 1
ATOM 4204 C CA . SER A 1 553 ? -27.856 26.033 10.656 1.00 31.31 553 SER A CA 1
ATOM 4205 C C . SER A 1 553 ? -26.367 25.941 10.322 1.00 31.31 553 SER A C 1
ATOM 4207 O O . SER A 1 553 ? -25.515 25.782 11.193 1.00 31.31 553 SER A O 1
ATOM 4209 N N . THR A 1 554 ? -26.040 25.990 9.034 1.00 31.17 554 THR A N 1
ATOM 4210 C CA . THR A 1 554 ? -24.654 26.062 8.563 1.00 31.17 554 THR A CA 1
ATOM 4211 C C . THR A 1 554 ? -24.066 27.411 8.990 1.00 31.17 554 THR A C 1
ATOM 4213 O O . THR A 1 554 ? -24.570 28.440 8.531 1.00 31.17 554 THR A O 1
ATOM 4216 N N . PRO A 1 555 ? -23.028 27.467 9.845 1.00 35.56 555 PRO A N 1
ATOM 4217 C CA . PRO A 1 555 ? -22.363 28.729 10.130 1.00 35.56 555 PRO A CA 1
ATOM 4218 C C . PRO A 1 555 ? -21.655 29.222 8.862 1.00 35.56 555 PRO A C 1
ATOM 4220 O O . PRO A 1 555 ? -21.034 28.442 8.137 1.00 35.56 555 PRO A O 1
ATOM 4223 N N . ALA A 1 556 ? -21.767 30.520 8.579 1.00 29.22 556 ALA A N 1
ATOM 4224 C CA . ALA A 1 556 ? -21.049 31.149 7.477 1.00 29.22 556 ALA A CA 1
ATOM 4225 C C . ALA A 1 556 ? -19.527 30.987 7.687 1.00 29.22 556 ALA A C 1
ATOM 4227 O O . ALA A 1 556 ? -19.057 31.172 8.814 1.00 29.22 556 ALA A O 1
ATOM 4228 N N . PRO A 1 557 ? -18.745 30.649 6.644 1.00 33.41 557 PRO A N 1
ATOM 4229 C CA . PRO A 1 557 ? -17.307 30.468 6.786 1.00 33.41 557 PRO A CA 1
ATOM 4230 C C . PRO A 1 557 ? -16.659 31.788 7.212 1.00 33.41 557 PRO A C 1
ATOM 4232 O O . PRO A 1 557 ? -16.807 32.817 6.548 1.00 33.41 557 PRO A O 1
ATOM 4235 N N . ALA A 1 558 ? -15.949 31.758 8.340 1.00 35.06 558 ALA A N 1
ATOM 4236 C CA . ALA A 1 558 ? -15.163 32.888 8.808 1.00 35.06 558 ALA A CA 1
ATOM 4237 C C . ALA A 1 558 ? -14.105 33.253 7.754 1.00 35.06 558 ALA A C 1
ATOM 4239 O O . ALA A 1 558 ? -13.408 32.385 7.227 1.00 35.06 558 ALA A O 1
ATOM 4240 N N . ARG A 1 559 ? -13.994 34.546 7.437 1.00 30.03 559 ARG A N 1
ATOM 4241 C CA . ARG A 1 559 ? -12.953 35.078 6.549 1.00 30.03 559 ARG A CA 1
ATOM 4242 C C . ARG A 1 559 ? -11.593 34.875 7.227 1.00 30.03 559 ARG A C 1
ATOM 4244 O O . ARG A 1 559 ? -11.352 35.457 8.282 1.00 30.03 559 ARG A O 1
ATOM 4251 N N . LEU A 1 560 ? -10.744 34.033 6.643 1.00 36.25 560 LEU A N 1
ATOM 4252 C CA . LEU A 1 560 ? -9.385 33.783 7.129 1.00 36.25 560 LEU A CA 1
ATOM 4253 C C . LEU A 1 560 ? -8.440 34.933 6.712 1.00 36.25 560 LEU A C 1
ATOM 4255 O O . LEU A 1 560 ? -8.636 35.498 5.633 1.00 36.25 560 LEU A O 1
ATOM 4259 N N . PRO A 1 561 ? -7.460 35.310 7.556 1.00 39.94 561 PRO A N 1
ATOM 4260 C CA . PRO A 1 561 ? -6.427 36.300 7.229 1.00 39.94 561 PRO A CA 1
ATOM 4261 C C . PRO A 1 561 ? -5.454 35.790 6.147 1.00 39.94 561 PRO A C 1
ATOM 4263 O O . PRO A 1 561 ? -5.401 34.591 5.885 1.00 39.94 561 PRO A O 1
ATOM 4266 N N . ASP A 1 562 ? -4.682 36.703 5.539 1.00 41.44 562 ASP A N 1
ATOM 4267 C CA . ASP A 1 562 ? -3.656 36.390 4.529 1.00 41.44 562 ASP A CA 1
ATOM 4268 C C . ASP A 1 562 ? -2.724 35.257 4.998 1.00 41.44 562 ASP A C 1
ATOM 4270 O O . ASP A 1 562 ? -2.140 35.306 6.085 1.00 41.44 562 ASP A O 1
ATOM 4274 N N . SER A 1 563 ? -2.615 34.210 4.176 1.00 45.72 563 SER A N 1
ATOM 4275 C CA . SER A 1 563 ? -1.995 32.934 4.530 1.00 45.72 563 SER A CA 1
ATOM 4276 C C . SER A 1 563 ? -0.478 33.059 4.673 1.00 45.72 563 SER A C 1
ATOM 4278 O O . SER A 1 563 ? 0.248 33.183 3.685 1.00 45.72 563 SER A O 1
ATOM 4280 N N . SER A 1 564 ? 0.027 32.981 5.906 1.00 65.19 564 SER A N 1
ATOM 4281 C CA . SER A 1 564 ? 1.455 32.750 6.135 1.00 65.19 564 SER A CA 1
ATOM 4282 C C . SER A 1 564 ? 1.715 31.244 6.168 1.00 65.19 564 SER A C 1
ATOM 4284 O O . SER A 1 564 ? 1.167 30.519 6.993 1.00 65.19 564 SER A O 1
ATOM 4286 N N . LEU A 1 565 ? 2.539 30.754 5.240 1.00 76.12 565 LEU A N 1
ATOM 4287 C CA . LEU A 1 565 ? 3.032 29.382 5.270 1.00 76.12 565 LEU A CA 1
ATOM 4288 C C . LEU A 1 565 ? 3.937 29.221 6.495 1.00 76.12 565 LEU A C 1
ATOM 4290 O O . LEU A 1 565 ? 5.059 29.740 6.517 1.00 76.12 565 LEU A O 1
ATOM 4294 N N . ILE A 1 566 ? 3.481 28.480 7.501 1.00 73.31 566 ILE A N 1
ATOM 4295 C CA . ILE A 1 566 ? 4.272 28.243 8.706 1.00 73.31 566 ILE A CA 1
ATOM 4296 C C . ILE A 1 566 ? 5.062 26.953 8.509 1.00 73.31 566 ILE A C 1
ATOM 4298 O O . ILE A 1 566 ? 4.529 25.839 8.488 1.00 73.31 566 ILE A O 1
ATOM 4302 N N . ARG A 1 567 ? 6.381 27.106 8.367 1.00 69.56 567 ARG A N 1
ATOM 4303 C CA . ARG A 1 567 ? 7.301 25.976 8.485 1.00 69.56 567 ARG A CA 1
ATOM 4304 C C . ARG A 1 567 ? 7.316 25.534 9.938 1.00 69.56 567 ARG A C 1
ATOM 4306 O O . ARG A 1 567 ? 7.786 26.270 10.804 1.00 69.56 567 ARG A O 1
ATOM 4313 N N . MET A 1 568 ? 6.878 24.308 10.179 1.00 61.09 568 MET A N 1
ATOM 4314 C CA . MET A 1 568 ? 6.916 23.749 11.517 1.00 61.09 568 MET A CA 1
ATOM 4315 C C . MET A 1 568 ? 8.312 23.177 11.767 1.00 61.09 568 MET A C 1
ATOM 4317 O O . MET A 1 568 ? 8.792 22.350 10.981 1.00 61.09 568 MET A O 1
ATOM 4321 N N . PRO A 1 569 ? 9.027 23.641 12.807 1.00 54.50 569 PRO A N 1
ATOM 4322 C CA . PRO A 1 569 ? 10.254 22.979 13.200 1.00 54.50 569 PRO A CA 1
ATOM 4323 C C . PRO A 1 569 ? 9.901 21.550 13.628 1.00 54.50 569 PRO A C 1
ATOM 4325 O O . PRO A 1 569 ? 8.940 21.329 14.365 1.00 54.50 569 PRO A O 1
ATOM 4328 N N . ASN A 1 570 ? 10.697 20.578 13.181 1.00 56.50 570 ASN A N 1
ATOM 4329 C CA . ASN A 1 570 ? 10.732 19.254 13.806 1.00 56.50 570 ASN A CA 1
ATOM 4330 C C . ASN A 1 570 ? 10.914 19.434 15.329 1.00 56.50 570 ASN A C 1
ATOM 4332 O O . ASN A 1 570 ? 11.523 20.437 15.717 1.00 56.50 570 ASN A O 1
ATOM 4336 N N . LEU A 1 571 ? 10.399 18.511 16.170 1.00 53.50 571 LEU A N 1
ATOM 4337 C CA . LEU A 1 571 ? 10.504 18.600 17.646 1.00 53.50 571 LEU A CA 1
ATOM 4338 C C . LEU A 1 571 ? 11.844 19.222 18.041 1.00 53.50 571 LEU A C 1
ATOM 4340 O O . LEU A 1 571 ? 12.899 18.702 17.656 1.00 53.50 571 LEU A O 1
ATOM 4344 N N . ARG A 1 572 ? 11.817 20.352 18.763 1.00 53.28 572 ARG A N 1
ATOM 4345 C CA . ARG A 1 572 ? 13.058 21.058 19.103 1.00 53.28 572 ARG A CA 1
ATOM 4346 C C . ARG A 1 572 ? 13.968 20.088 19.842 1.00 53.28 572 ARG A C 1
ATOM 4348 O O . ARG A 1 572 ? 13.486 19.257 20.608 1.00 53.28 572 ARG A O 1
ATOM 4355 N N . HIS A 1 573 ? 15.284 20.206 19.672 1.00 49.91 573 HIS A N 1
ATOM 4356 C CA . HIS A 1 573 ? 16.236 19.284 20.304 1.00 49.91 573 HIS A CA 1
ATOM 4357 C C . HIS A 1 573 ? 15.996 19.137 21.825 1.00 49.91 573 HIS A C 1
ATOM 4359 O O . HIS A 1 573 ? 16.190 18.053 22.370 1.00 49.91 573 HIS A O 1
ATOM 4365 N N . ALA A 1 574 ? 15.511 20.188 22.499 1.00 52.09 574 ALA A N 1
ATOM 4366 C CA . ALA A 1 574 ? 15.114 20.164 23.908 1.00 52.09 574 ALA A CA 1
ATOM 4367 C C . ALA A 1 574 ? 13.794 19.411 24.184 1.00 52.09 574 ALA A C 1
ATOM 4369 O O . ALA A 1 574 ? 13.723 18.668 25.154 1.00 52.09 574 ALA A O 1
ATOM 4370 N N . GLU A 1 575 ? 12.768 19.541 23.337 1.00 51.69 575 GLU A N 1
ATOM 4371 C CA . GLU A 1 575 ? 11.495 18.800 23.451 1.00 51.69 575 GLU A CA 1
ATOM 4372 C C . GLU A 1 575 ? 11.687 17.319 23.108 1.00 51.69 575 GLU A C 1
ATOM 4374 O O . GLU A 1 575 ? 11.139 16.442 23.769 1.00 51.69 575 GLU A O 1
ATOM 4379 N N . HIS A 1 576 ? 12.542 17.032 22.124 1.00 51.59 576 HIS A N 1
ATOM 4380 C CA . HIS A 1 576 ? 13.009 15.688 21.809 1.00 51.59 576 HIS A CA 1
ATOM 4381 C C . HIS A 1 576 ? 13.832 15.103 22.963 1.00 51.59 576 HIS A C 1
ATOM 4383 O O . HIS A 1 576 ? 13.596 13.963 23.357 1.00 51.59 576 HIS A O 1
ATOM 4389 N N . ALA A 1 577 ? 14.760 15.872 23.544 1.00 51.69 577 ALA A N 1
ATOM 4390 C CA . ALA A 1 577 ? 15.502 15.447 24.726 1.00 51.69 577 ALA A CA 1
ATOM 4391 C C . ALA A 1 577 ? 14.559 15.194 25.906 1.00 51.69 577 ALA A C 1
ATOM 4393 O O . ALA A 1 577 ? 14.706 14.170 26.553 1.00 51.69 577 ALA A O 1
ATOM 4394 N N . ALA A 1 578 ? 13.553 16.043 26.126 1.00 57.91 578 ALA A N 1
ATOM 4395 C CA . ALA A 1 578 ? 12.558 15.879 27.181 1.00 57.91 578 ALA A CA 1
ATOM 4396 C C . ALA A 1 578 ? 11.638 14.673 26.949 1.00 57.91 578 ALA A C 1
ATOM 4398 O O . ALA A 1 578 ? 11.347 13.959 27.898 1.00 57.91 578 ALA A O 1
ATOM 4399 N N . LEU A 1 579 ? 11.209 14.388 25.714 1.00 50.84 579 LEU A N 1
ATOM 4400 C CA . LEU A 1 579 ? 10.419 13.192 25.393 1.00 50.84 579 LEU A CA 1
ATOM 4401 C C . LEU A 1 579 ? 11.259 11.918 25.528 1.00 50.84 579 LEU A C 1
ATOM 4403 O O . LEU A 1 579 ? 10.812 10.940 26.121 1.00 50.84 579 LEU A O 1
ATOM 4407 N N . LYS A 1 580 ? 12.497 11.940 25.025 1.00 49.94 580 LYS A N 1
ATOM 4408 C CA . LYS A 1 580 ? 13.464 10.847 25.175 1.00 49.94 580 LYS A CA 1
ATOM 4409 C C . LYS A 1 580 ? 13.799 10.611 26.643 1.00 49.94 580 LYS A C 1
ATOM 4411 O O . LYS A 1 580 ? 13.915 9.465 27.056 1.00 49.94 580 LYS A O 1
ATOM 4416 N N . GLU A 1 581 ? 13.927 11.678 27.419 1.00 54.44 581 GLU A N 1
ATOM 4417 C CA . GLU A 1 581 ? 14.166 11.630 28.852 1.00 54.44 581 GLU A CA 1
ATOM 4418 C C . GLU A 1 581 ? 12.913 11.194 29.609 1.00 54.44 581 GLU A C 1
ATOM 4420 O O . GLU A 1 581 ? 13.030 10.372 30.493 1.00 54.44 581 GLU A O 1
ATOM 4425 N N . LYS A 1 582 ? 11.702 11.599 29.216 1.00 53.72 582 LYS A N 1
ATOM 4426 C CA . LYS A 1 582 ? 10.442 11.104 29.793 1.00 53.72 582 LYS A CA 1
ATOM 4427 C C . LYS A 1 582 ? 10.260 9.613 29.523 1.00 53.72 582 LYS A C 1
ATOM 4429 O O . LYS A 1 582 ? 9.876 8.890 30.436 1.00 53.72 582 LYS A O 1
ATOM 4434 N N . LEU A 1 583 ? 10.578 9.144 28.313 1.00 47.69 583 LEU A N 1
ATOM 4435 C CA . LEU A 1 583 ? 10.592 7.722 27.959 1.00 47.69 583 LEU A CA 1
ATOM 4436 C C . LEU A 1 583 ? 11.674 6.974 28.739 1.00 47.69 583 LEU A C 1
ATOM 4438 O O . LEU A 1 583 ? 11.375 5.950 29.334 1.00 47.69 583 LEU A O 1
ATOM 4442 N N . ARG A 1 584 ? 12.900 7.503 28.823 1.00 51.31 584 ARG A N 1
ATOM 4443 C CA . ARG A 1 584 ? 13.972 6.921 29.646 1.00 51.31 584 ARG A CA 1
ATOM 4444 C C . ARG A 1 584 ? 13.645 6.917 31.126 1.00 51.31 584 ARG A C 1
ATOM 4446 O O . ARG A 1 584 ? 13.923 5.924 31.761 1.00 51.31 584 ARG A O 1
ATOM 4453 N N . GLN A 1 585 ? 13.057 7.972 31.673 1.00 51.66 585 GLN A N 1
ATOM 4454 C CA . GLN A 1 585 ? 12.621 8.080 33.064 1.00 51.66 585 GLN A CA 1
ATOM 4455 C C . GLN A 1 585 ? 11.414 7.201 33.330 1.00 51.66 585 GLN A C 1
ATOM 4457 O O . GLN A 1 585 ? 11.234 6.752 34.448 1.00 51.66 585 GLN A O 1
ATOM 4462 N N . HIS A 1 586 ? 10.548 6.978 32.347 1.00 47.03 586 HIS A N 1
ATOM 4463 C CA . HIS A 1 586 ? 9.463 6.016 32.461 1.00 47.03 586 HIS A CA 1
ATOM 4464 C C . HIS A 1 586 ? 10.037 4.595 32.470 1.00 47.03 586 HIS A C 1
ATOM 4466 O O . HIS A 1 586 ? 9.815 3.882 33.435 1.00 47.03 586 HIS A O 1
ATOM 4472 N N . VAL A 1 587 ? 10.902 4.247 31.512 1.00 47.66 587 VAL A N 1
ATOM 4473 C CA . VAL A 1 587 ? 11.652 2.977 31.478 1.00 47.66 587 VAL A CA 1
ATOM 4474 C C . VAL A 1 587 ? 12.516 2.785 32.732 1.00 47.66 587 VAL A C 1
ATOM 4476 O O . VAL A 1 587 ? 12.541 1.709 33.301 1.00 47.66 587 VAL A O 1
ATOM 4479 N N . ALA A 1 588 ? 13.156 3.835 33.238 1.00 48.72 588 ALA A N 1
ATOM 4480 C CA . ALA A 1 588 ? 13.948 3.801 34.465 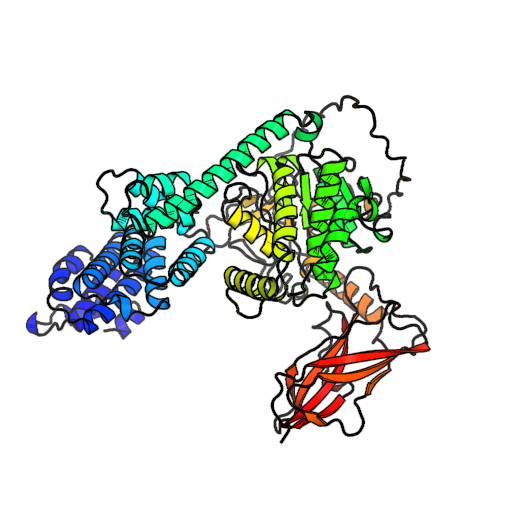1.00 48.72 588 ALA A CA 1
ATOM 4481 C C . ALA A 1 588 ? 13.073 3.762 35.728 1.00 48.72 588 ALA A C 1
ATOM 4483 O O . ALA A 1 588 ? 13.499 3.200 36.730 1.00 48.72 588 ALA A O 1
ATOM 4484 N N . ARG A 1 589 ? 11.846 4.309 35.696 1.00 46.91 589 ARG A N 1
ATOM 4485 C CA . ARG A 1 589 ? 10.832 4.148 36.759 1.00 46.91 589 ARG A CA 1
ATOM 4486 C C . ARG A 1 589 ? 10.242 2.742 36.791 1.00 46.91 589 ARG A C 1
ATOM 4488 O O . ARG A 1 589 ? 9.811 2.319 37.858 1.00 46.91 589 ARG A O 1
ATOM 4495 N N . LEU A 1 590 ? 10.252 2.023 35.667 1.00 43.72 590 LEU A N 1
ATOM 4496 C CA . LEU A 1 590 ? 10.020 0.575 35.652 1.00 43.72 590 LEU A CA 1
ATOM 4497 C C . LEU A 1 590 ? 11.189 -0.187 36.308 1.00 43.72 590 LEU A C 1
ATOM 4499 O O . LEU A 1 590 ? 11.034 -1.361 36.633 1.00 43.72 590 LEU A O 1
ATOM 4503 N N . GLY A 1 591 ? 12.323 0.493 36.541 1.00 45.69 591 GLY A N 1
ATOM 4504 C CA . GLY A 1 591 ? 13.598 -0.100 36.933 1.00 45.69 591 GLY A CA 1
ATOM 4505 C C . GLY A 1 591 ? 14.182 -0.963 35.810 1.00 45.69 591 GLY A C 1
ATOM 4506 O O . GLY A 1 591 ? 13.524 -1.181 34.791 1.00 45.69 591 GLY A O 1
ATOM 4507 N N . PRO A 1 592 ? 15.389 -1.542 35.972 1.00 56.03 592 PRO A N 1
ATOM 4508 C CA . PRO A 1 592 ? 15.561 -2.886 35.436 1.00 56.03 592 PRO A CA 1
ATOM 4509 C C . PRO A 1 592 ? 14.351 -3.685 35.927 1.00 56.03 592 PRO A C 1
ATOM 4511 O O . PRO A 1 592 ? 14.017 -3.604 37.114 1.00 56.03 592 PRO A O 1
ATOM 4514 N N . LEU A 1 593 ? 13.667 -4.407 35.034 1.00 57.78 593 LEU A N 1
ATOM 4515 C CA . LEU A 1 593 ? 12.790 -5.477 35.486 1.00 57.78 593 LEU A CA 1
ATOM 4516 C C . LEU A 1 593 ? 13.719 -6.352 36.327 1.00 57.78 593 LEU A C 1
ATOM 4518 O O . LEU A 1 593 ? 14.527 -7.088 35.768 1.00 57.78 593 LEU A O 1
ATOM 4522 N N . ASN A 1 594 ? 13.699 -6.194 37.653 1.00 65.06 594 ASN A N 1
ATOM 4523 C CA . ASN A 1 594 ? 14.551 -6.927 38.590 1.00 65.06 594 ASN A CA 1
ATOM 4524 C C . ASN A 1 594 ? 14.075 -8.379 38.652 1.00 65.06 594 ASN A C 1
ATOM 4526 O O . ASN A 1 594 ? 14.069 -8.988 39.706 1.00 65.06 594 ASN A O 1
ATOM 4530 N N . VAL A 1 595 ? 13.582 -8.906 37.538 1.00 69.19 595 VAL A N 1
ATOM 4531 C CA . VAL A 1 595 ? 13.063 -10.237 37.424 1.00 69.19 595 VAL A CA 1
ATOM 4532 C C . VAL A 1 595 ? 14.239 -11.194 37.329 1.00 69.19 595 VAL A C 1
ATOM 4534 O O . VAL A 1 595 ? 15.143 -11.014 36.510 1.00 69.19 595 VAL A O 1
ATOM 4537 N N . ASP A 1 596 ? 14.220 -12.235 38.148 1.00 79.75 596 ASP A N 1
ATOM 4538 C CA . ASP A 1 596 ? 15.169 -13.323 37.994 1.00 79.75 596 ASP A CA 1
ATOM 4539 C C . ASP A 1 596 ? 14.639 -14.247 36.907 1.00 79.75 596 ASP A C 1
ATOM 4541 O O . ASP A 1 596 ? 13.621 -14.926 37.072 1.00 79.75 596 ASP A O 1
ATOM 4545 N N . ILE A 1 597 ? 15.330 -14.253 35.771 1.00 81.94 597 ILE A N 1
ATOM 4546 C CA . ILE A 1 597 ? 14.983 -15.090 34.630 1.00 81.94 597 ILE A CA 1
ATOM 4547 C C . ILE A 1 597 ? 15.845 -16.348 34.670 1.00 81.94 597 ILE A C 1
ATOM 4549 O O . ILE A 1 597 ? 17.075 -16.278 34.662 1.00 81.94 597 ILE A O 1
ATOM 4553 N N . LYS A 1 598 ? 15.202 -17.514 34.661 1.00 84.81 598 LYS A N 1
ATOM 4554 C CA . LYS A 1 598 ? 15.859 -18.808 34.473 1.00 84.81 598 LYS A CA 1
ATOM 4555 C C . LYS A 1 598 ? 15.255 -19.505 33.266 1.00 84.81 598 LYS A C 1
ATOM 4557 O O . LYS A 1 598 ? 14.044 -19.672 33.180 1.00 84.81 598 LYS A O 1
ATOM 4562 N N . VAL A 1 599 ? 16.110 -19.926 32.345 1.00 86.25 599 VAL A N 1
ATOM 4563 C CA . VAL A 1 599 ? 15.714 -20.781 31.224 1.00 86.25 599 VAL A CA 1
ATOM 4564 C C . VAL A 1 599 ? 15.939 -22.226 31.643 1.00 86.25 599 VAL A C 1
ATOM 4566 O O . VAL A 1 599 ? 16.992 -22.545 32.196 1.00 86.25 599 VAL A O 1
ATOM 4569 N N . ARG A 1 600 ? 14.966 -23.096 31.389 1.00 87.31 600 ARG A N 1
ATOM 4570 C CA . ARG A 1 600 ? 15.114 -24.544 31.527 1.00 87.31 600 ARG A CA 1
ATOM 4571 C C . ARG A 1 600 ? 14.806 -25.218 30.201 1.00 87.31 600 ARG A C 1
ATOM 4573 O O . ARG A 1 600 ? 13.834 -24.880 29.530 1.00 87.31 600 ARG A O 1
ATOM 4580 N N . LEU A 1 601 ? 15.660 -26.171 29.860 1.00 87.50 601 LEU A N 1
ATOM 4581 C CA . LEU A 1 601 ? 15.453 -27.137 28.791 1.00 87.50 601 LEU A CA 1
ATOM 4582 C C . LEU A 1 601 ? 15.291 -28.526 29.431 1.00 87.50 601 LEU A C 1
ATOM 4584 O O . LEU A 1 601 ? 15.700 -28.693 30.587 1.00 87.50 601 LEU A O 1
ATOM 4588 N N . PRO A 1 602 ? 14.734 -29.517 28.715 1.00 84.75 602 PRO A N 1
ATOM 4589 C CA . PRO A 1 602 ? 14.772 -30.907 29.154 1.00 84.75 602 PRO A CA 1
ATOM 4590 C C . PRO A 1 602 ? 16.197 -31.352 29.493 1.00 84.75 602 PRO A C 1
ATOM 4592 O O . PRO A 1 602 ? 17.170 -30.917 28.871 1.00 84.75 602 PRO A O 1
ATOM 4595 N N . GLU A 1 603 ? 16.326 -32.221 30.490 1.00 76.25 603 GLU A N 1
ATOM 4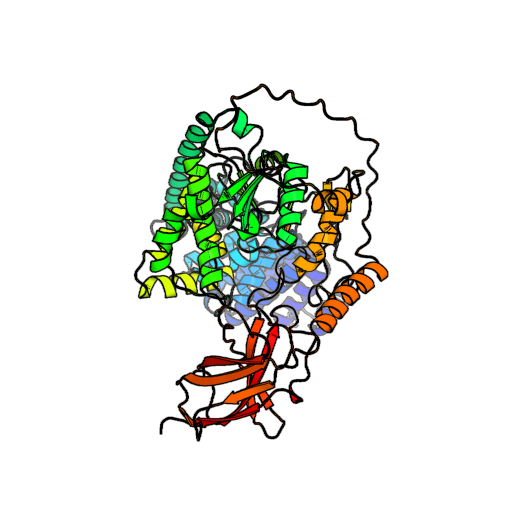596 C CA . GLU A 1 603 ? 17.622 -32.727 30.933 1.00 76.25 603 GLU A CA 1
ATOM 4597 C C . GLU A 1 603 ? 18.325 -33.466 29.779 1.00 76.25 603 GLU A C 1
ATOM 4599 O O . GLU A 1 603 ? 17.735 -34.322 29.124 1.00 76.25 603 GLU A O 1
ATOM 4604 N N . GLY A 1 604 ? 19.571 -33.083 29.479 1.00 72.31 604 GLY A N 1
ATOM 4605 C CA . GLY A 1 604 ? 20.335 -33.649 28.360 1.00 72.31 604 GLY A CA 1
ATOM 4606 C C . GLY A 1 604 ? 19.988 -33.112 26.964 1.00 72.31 604 GLY A C 1
ATOM 4607 O O . GLY A 1 604 ? 20.442 -33.720 25.998 1.00 72.31 604 GLY A O 1
ATOM 4608 N N . ALA A 1 605 ? 19.228 -32.005 26.859 1.00 74.38 605 ALA A N 1
ATOM 4609 C CA . ALA A 1 605 ? 18.685 -31.395 25.632 1.00 74.38 605 ALA A CA 1
ATOM 4610 C C . ALA A 1 605 ? 19.521 -31.625 24.356 1.00 74.38 605 ALA A C 1
ATOM 4612 O O . ALA A 1 605 ? 20.362 -30.816 23.949 1.00 74.38 605 ALA A O 1
ATOM 4613 N N . THR A 1 606 ? 19.231 -32.752 23.723 1.00 85.06 606 THR A N 1
ATOM 4614 C CA . THR A 1 606 ? 19.636 -33.121 22.377 1.00 85.06 606 THR A CA 1
ATOM 4615 C C . THR A 1 606 ? 18.336 -33.224 21.602 1.00 85.06 606 THR A C 1
ATOM 4617 O O . THR A 1 606 ? 17.428 -33.929 22.037 1.00 85.06 606 THR A O 1
ATOM 4620 N N . VAL A 1 607 ? 18.208 -32.450 20.531 1.00 88.69 607 VAL A N 1
ATOM 4621 C CA . VAL A 1 607 ? 16.997 -32.389 19.707 1.00 88.69 607 VAL A CA 1
ATOM 4622 C C . VAL A 1 607 ? 17.370 -32.783 18.288 1.00 88.69 607 VAL A C 1
ATOM 4624 O O . VAL A 1 607 ? 18.399 -32.347 17.770 1.00 88.69 607 VAL A O 1
ATOM 4627 N N . GLU A 1 608 ? 16.559 -33.626 17.663 1.00 87.44 608 GLU A N 1
ATOM 4628 C CA . GLU A 1 608 ? 16.743 -33.962 16.256 1.00 87.44 608 GLU A CA 1
ATOM 4629 C C . GLU A 1 608 ? 16.380 -32.760 15.378 1.00 87.44 608 GLU A C 1
ATOM 4631 O O . GLU A 1 608 ? 15.415 -32.037 15.635 1.00 87.44 608 GLU A O 1
ATOM 4636 N N . ALA A 1 609 ? 17.174 -32.514 14.335 1.00 83.44 609 ALA A N 1
ATOM 4637 C CA . ALA A 1 609 ? 16.914 -31.433 13.392 1.00 83.44 609 ALA A CA 1
ATOM 4638 C C . ALA A 1 609 ? 15.525 -31.603 12.749 1.00 83.44 609 ALA A C 1
ATOM 4640 O O . ALA A 1 609 ? 15.318 -32.499 11.934 1.00 83.44 609 ALA A O 1
ATOM 4641 N N . GLY A 1 610 ? 14.581 -30.723 13.091 1.00 80.19 610 GLY A N 1
ATOM 4642 C CA . GLY A 1 610 ? 13.185 -30.855 12.657 1.00 80.19 610 GLY A CA 1
ATOM 4643 C C . GLY A 1 610 ? 12.183 -30.720 13.795 1.00 80.19 610 GLY A C 1
ATOM 4644 O O . GLY A 1 610 ? 11.115 -30.146 13.579 1.00 80.19 610 GLY A O 1
ATOM 4645 N N . ASP A 1 611 ? 12.555 -31.166 14.993 1.00 86.94 611 ASP A N 1
ATOM 4646 C CA . ASP A 1 611 ? 11.676 -31.178 16.160 1.00 86.94 611 ASP A CA 1
ATOM 4647 C C . ASP A 1 611 ? 11.656 -29.828 16.877 1.00 86.94 611 ASP A C 1
ATOM 4649 O O . ASP A 1 611 ? 12.638 -29.084 16.896 1.00 86.94 611 ASP A O 1
ATOM 4653 N N . ASP A 1 612 ? 10.544 -29.473 17.511 1.00 86.75 612 ASP A N 1
ATOM 4654 C CA . ASP A 1 612 ? 10.541 -28.276 18.346 1.00 86.75 612 ASP A CA 1
ATOM 4655 C C . ASP A 1 612 ? 11.239 -28.552 19.688 1.00 86.75 612 ASP A C 1
ATOM 4657 O O . ASP A 1 612 ? 10.949 -29.535 20.367 1.00 86.75 612 ASP A O 1
ATOM 4661 N N . LEU A 1 613 ? 12.117 -27.642 20.118 1.00 87.56 613 LEU A N 1
ATOM 4662 C CA . LEU A 1 613 ? 12.758 -27.707 21.432 1.00 87.56 613 LEU A CA 1
ATOM 4663 C C . LEU A 1 613 ? 11.800 -27.133 22.487 1.00 87.56 613 LEU A C 1
ATOM 4665 O O . LEU A 1 613 ? 11.580 -25.915 22.486 1.00 87.56 613 LEU A O 1
ATOM 4669 N N . PRO A 1 614 ? 11.240 -27.941 23.405 1.00 90.50 614 PRO A N 1
ATOM 4670 C CA . PRO A 1 614 ? 10.451 -27.404 24.503 1.00 90.50 614 PRO A CA 1
ATOM 4671 C C . PRO A 1 614 ? 11.345 -26.559 25.416 1.00 90.50 614 PRO A C 1
ATOM 4673 O O . PRO A 1 614 ? 12.471 -26.934 25.749 1.00 90.50 614 PRO A O 1
ATOM 4676 N N . VAL A 1 615 ? 10.834 -25.402 25.819 1.00 88.62 615 VAL A N 1
ATOM 4677 C CA . VAL A 1 615 ? 11.529 -24.461 26.692 1.00 88.62 615 VAL A CA 1
ATOM 4678 C C . VAL A 1 615 ? 10.588 -23.966 27.777 1.00 88.62 615 VAL A C 1
ATOM 4680 O O . VAL A 1 615 ? 9.419 -23.663 27.526 1.00 88.62 615 VAL A O 1
ATOM 4683 N N . GLU A 1 616 ? 11.123 -23.844 28.986 1.00 89.62 616 GLU A N 1
ATOM 4684 C CA . GLU A 1 616 ? 10.462 -23.148 30.079 1.00 89.62 616 GLU A CA 1
ATOM 4685 C C . GLU A 1 616 ? 11.256 -21.901 30.450 1.00 89.62 616 GLU A C 1
ATOM 4687 O O . GLU A 1 616 ? 12.459 -21.957 30.725 1.00 89.62 616 GLU A O 1
ATOM 4692 N N . LEU A 1 617 ? 10.569 -20.768 30.508 1.00 85.12 617 LEU A N 1
ATOM 4693 C CA . LEU A 1 617 ? 11.101 -19.539 31.065 1.00 85.12 617 LEU A CA 1
ATOM 4694 C C . LEU A 1 617 ? 10.468 -19.293 32.428 1.00 85.12 617 LEU A C 1
ATOM 4696 O O . LEU A 1 617 ? 9.280 -19.005 32.534 1.00 85.12 617 LEU A O 1
ATOM 4700 N N . HIS A 1 618 ? 11.275 -19.391 33.472 1.00 88.62 618 HIS A N 1
ATOM 4701 C CA . HIS A 1 618 ? 10.883 -19.083 34.837 1.00 88.62 618 HIS A CA 1
ATOM 4702 C C . HIS A 1 618 ? 11.247 -17.630 35.101 1.00 88.62 618 HIS A C 1
ATOM 4704 O O . HIS A 1 618 ? 12.427 -17.290 35.169 1.00 88.62 618 HIS A O 1
ATOM 4710 N N . VAL A 1 619 ? 10.241 -16.775 35.220 1.00 84.75 619 VAL A N 1
ATOM 4711 C CA . VAL A 1 619 ? 10.407 -15.343 35.468 1.00 84.75 619 VAL A CA 1
ATOM 4712 C C . VAL A 1 619 ? 9.915 -15.057 36.878 1.00 84.75 619 VAL A C 1
ATOM 4714 O O . VAL A 1 619 ? 8.711 -15.037 37.129 1.00 84.75 619 VAL A O 1
ATOM 4717 N N . HIS A 1 620 ? 10.838 -14.881 37.819 1.00 87.94 620 HIS A N 1
ATOM 4718 C CA . HIS A 1 620 ? 10.507 -14.455 39.174 1.00 87.94 620 HIS A CA 1
ATOM 4719 C C . HIS A 1 620 ? 10.500 -12.935 39.242 1.00 87.94 620 HIS A C 1
ATOM 4721 O O . HIS A 1 620 ? 11.503 -12.328 38.904 1.00 87.94 620 HIS A O 1
ATOM 4727 N N . ASN A 1 621 ? 9.408 -12.318 39.682 1.00 85.62 621 ASN A N 1
ATOM 4728 C CA . ASN A 1 621 ? 9.354 -10.884 39.942 1.00 85.62 621 ASN A CA 1
ATOM 4729 C C . ASN A 1 621 ? 9.507 -10.623 41.451 1.00 85.62 621 ASN A C 1
ATOM 4731 O O . ASN A 1 621 ? 8.508 -10.670 42.162 1.00 85.62 621 ASN A O 1
ATOM 4735 N N . PRO A 1 622 ? 10.710 -10.313 41.965 1.00 81.62 622 PRO A N 1
ATOM 4736 C CA . PRO A 1 622 ? 10.914 -9.981 43.375 1.00 81.62 622 PRO A CA 1
ATOM 4737 C C . PRO A 1 622 ? 10.441 -8.559 43.722 1.00 81.62 622 PRO A C 1
ATOM 4739 O O . PRO A 1 622 ? 10.511 -8.144 44.879 1.00 81.62 622 PRO A O 1
ATOM 4742 N N . GLY A 1 623 ? 9.999 -7.778 42.731 1.00 79.50 623 GLY A N 1
ATOM 4743 C CA . GLY A 1 623 ? 9.504 -6.425 42.927 1.00 79.50 623 GLY A CA 1
ATOM 4744 C C . GLY A 1 623 ? 8.194 -6.389 43.714 1.00 79.50 623 GLY A C 1
ATOM 4745 O O . GLY A 1 623 ? 7.409 -7.332 43.719 1.00 79.50 623 GLY A O 1
ATOM 4746 N N . GLN A 1 624 ? 7.925 -5.246 44.348 1.00 74.06 624 GLN A N 1
ATOM 4747 C CA . GLN A 1 624 ? 6.683 -4.997 45.095 1.00 74.06 624 GLN A CA 1
ATOM 4748 C C . GLN A 1 624 ? 5.478 -4.667 44.194 1.00 74.06 624 GLN A C 1
ATOM 4750 O O . GLN A 1 624 ? 4.381 -4.431 44.695 1.00 74.06 624 GLN A O 1
ATOM 4755 N N . ARG A 1 625 ? 5.672 -4.603 42.870 1.00 72.38 625 ARG A N 1
ATOM 4756 C CA . ARG A 1 625 ? 4.632 -4.291 41.879 1.00 72.38 625 ARG A CA 1
ATOM 4757 C C . ARG A 1 625 ? 4.581 -5.378 40.813 1.00 72.38 625 ARG A C 1
ATOM 4759 O O . ARG A 1 625 ? 5.628 -5.844 40.370 1.00 72.38 625 ARG A O 1
ATOM 4766 N N . GLY A 1 626 ? 3.369 -5.778 40.431 1.00 71.81 626 GLY A N 1
ATOM 4767 C CA . GLY A 1 626 ? 3.161 -6.660 39.289 1.00 71.81 626 GLY A CA 1
ATOM 4768 C C . GLY A 1 626 ? 3.454 -5.927 37.983 1.00 71.81 626 GLY A C 1
ATOM 4769 O O . GLY A 1 626 ? 3.214 -4.725 37.879 1.00 71.81 626 GLY A O 1
ATOM 4770 N N . PHE A 1 627 ? 3.977 -6.648 36.998 1.00 69.88 627 PHE A N 1
ATOM 4771 C CA . PHE A 1 627 ? 4.052 -6.182 35.617 1.00 69.88 627 PHE A CA 1
ATOM 4772 C C . PHE A 1 627 ? 2.879 -6.797 34.870 1.00 69.88 627 PHE A C 1
ATOM 4774 O O . PHE A 1 627 ? 3.024 -7.889 34.340 1.00 69.88 627 PHE A O 1
ATOM 4781 N N . GLU A 1 628 ? 1.707 -6.170 34.912 1.00 63.09 628 GLU A N 1
ATOM 4782 C CA . GLU A 1 628 ? 0.514 -6.704 34.251 1.00 63.09 628 GLU A CA 1
ATOM 4783 C C . GLU A 1 628 ? 0.690 -6.736 32.721 1.00 63.09 628 GLU A C 1
ATOM 4785 O O . GLU A 1 628 ? 1.436 -5.944 32.146 1.00 63.09 628 GLU A O 1
ATOM 4790 N N . ASP A 1 629 ? -0.006 -7.669 32.066 1.00 47.94 629 ASP A N 1
ATOM 4791 C CA . ASP A 1 629 ? 0.085 -7.976 30.623 1.00 47.94 629 ASP A CA 1
ATOM 4792 C C . ASP A 1 629 ? -0.266 -6.774 29.713 1.00 47.94 629 ASP A C 1
ATOM 4794 O O . ASP A 1 629 ? 0.029 -6.741 28.519 1.00 47.94 629 ASP A O 1
ATOM 4798 N N . GLY A 1 630 ? -0.862 -5.735 30.299 1.00 46.50 630 GLY A N 1
ATOM 4799 C CA . GLY A 1 630 ? -1.098 -4.450 29.666 1.00 46.50 630 GLY A CA 1
ATOM 4800 C C . GLY A 1 630 ? -0.043 -3.435 30.075 1.00 46.50 630 GLY A C 1
ATOM 4801 O O . GLY A 1 630 ? -0.241 -2.681 31.023 1.00 46.50 630 GLY A O 1
ATOM 4802 N N . PHE A 1 631 ? 1.039 -3.323 29.305 1.00 44.62 631 PHE A N 1
ATOM 4803 C CA . PHE A 1 631 ? 1.686 -2.020 29.207 1.00 44.62 631 PHE A CA 1
ATOM 4804 C C . PHE A 1 631 ? 0.624 -1.048 28.676 1.00 44.62 631 PHE A C 1
ATOM 4806 O O . PHE A 1 631 ? 0.159 -1.217 27.545 1.00 44.62 631 PHE A O 1
ATOM 4813 N N . GLU A 1 632 ? 0.215 -0.065 29.481 1.00 41.53 632 GLU A N 1
ATOM 4814 C CA . GLU A 1 632 ? -0.620 1.048 29.026 1.00 41.53 632 GLU A CA 1
ATOM 4815 C C . GLU A 1 632 ? 0.000 1.617 27.737 1.00 41.53 632 GLU A C 1
ATOM 4817 O O . GLU A 1 632 ? 1.100 2.172 27.717 1.00 41.53 632 GLU A O 1
ATOM 4822 N N . GLY A 1 633 ? -0.664 1.404 26.605 1.00 45.78 633 GLY A N 1
ATOM 4823 C CA . GLY A 1 633 ? -0.395 2.176 25.400 1.00 45.78 633 GLY A CA 1
ATOM 4824 C C . GLY A 1 633 ? 0.595 1.629 24.374 1.00 45.78 633 GLY A C 1
ATOM 4825 O O . GLY A 1 633 ? 0.343 1.821 23.183 1.00 45.78 633 GLY A O 1
ATOM 4826 N N . PHE A 1 634 ? 1.718 1.009 24.759 1.00 39.22 634 PHE A N 1
ATOM 4827 C CA . PHE A 1 634 ? 2.890 1.074 23.863 1.00 39.22 634 PHE A CA 1
ATOM 4828 C C . PHE A 1 634 ? 3.822 -0.138 23.729 1.00 39.22 634 PHE A C 1
ATOM 4830 O O . PHE A 1 634 ? 4.777 0.014 22.982 1.00 39.22 634 PHE A O 1
ATOM 4837 N N . ALA A 1 635 ? 3.615 -1.313 24.340 1.00 48.22 635 ALA A N 1
ATOM 4838 C CA . ALA A 1 635 ? 4.420 -2.507 24.013 1.00 48.22 635 ALA A CA 1
ATOM 4839 C C . ALA A 1 635 ? 3.813 -3.821 24.524 1.00 48.22 635 ALA A C 1
ATOM 4841 O O . ALA A 1 635 ? 3.537 -3.932 25.711 1.00 48.22 635 ALA A O 1
ATOM 4842 N N . ALA A 1 636 ? 3.712 -4.848 23.671 1.00 53.22 636 ALA A N 1
ATOM 4843 C CA . ALA A 1 636 ? 3.556 -6.214 24.164 1.00 53.22 636 ALA A CA 1
ATOM 4844 C C . ALA A 1 636 ? 4.859 -6.629 24.870 1.00 53.22 636 ALA A C 1
ATOM 4846 O O . ALA A 1 636 ? 5.955 -6.505 24.300 1.00 53.22 636 ALA A O 1
ATOM 4847 N N . LEU A 1 637 ? 4.747 -7.072 26.122 1.00 60.97 637 LEU A N 1
ATOM 4848 C CA . LEU A 1 637 ? 5.840 -7.733 26.821 1.00 60.97 637 LEU A CA 1
ATOM 4849 C C . LEU A 1 637 ? 5.898 -9.164 26.290 1.00 60.97 637 LEU A C 1
ATOM 4851 O O . LEU A 1 637 ? 4.924 -9.900 26.368 1.00 60.97 637 LEU A O 1
ATOM 4855 N N . THR A 1 638 ? 7.024 -9.549 25.701 1.00 66.88 638 THR A N 1
ATOM 4856 C CA . THR A 1 638 ? 7.219 -10.910 25.183 1.00 66.88 638 THR A CA 1
ATOM 4857 C C . THR A 1 638 ? 8.432 -11.542 25.839 1.00 66.88 638 THR A C 1
ATOM 4859 O O . THR A 1 638 ? 9.413 -10.860 26.151 1.00 66.88 638 THR A O 1
ATOM 4862 N N . ALA A 1 639 ? 8.392 -12.857 26.022 1.00 70.00 639 ALA A N 1
ATOM 4863 C CA . ALA A 1 639 ? 9.585 -13.632 26.313 1.00 70.00 639 ALA A CA 1
ATOM 4864 C C . ALA A 1 639 ? 10.343 -13.841 24.997 1.00 70.00 639 ALA A C 1
ATOM 4866 O O . ALA A 1 639 ? 9.951 -14.653 24.157 1.00 70.00 639 ALA A O 1
ATOM 4867 N N . GLY A 1 640 ? 11.391 -13.048 24.781 1.00 74.19 640 GLY A N 1
ATOM 4868 C CA . GLY A 1 640 ? 12.235 -13.138 23.597 1.00 74.19 640 GLY A CA 1
ATOM 4869 C C . GLY A 1 640 ? 13.376 -14.119 23.821 1.00 74.19 640 GLY A C 1
ATOM 4870 O O . GLY A 1 640 ? 14.130 -13.995 24.787 1.00 74.19 640 GLY A O 1
ATOM 4871 N N . PHE A 1 641 ? 13.544 -15.053 22.893 1.00 75.69 641 PHE A N 1
ATOM 4872 C CA . PHE A 1 641 ? 14.666 -15.982 22.875 1.00 75.69 641 PHE A CA 1
ATOM 4873 C C . PHE A 1 641 ? 15.612 -15.596 21.748 1.00 75.69 641 PHE A C 1
ATOM 4875 O O . PHE A 1 641 ? 15.174 -15.165 20.687 1.00 75.69 641 PHE A O 1
ATOM 4882 N N . LEU A 1 642 ? 16.911 -15.757 21.954 1.00 79.12 642 LEU A N 1
ATOM 4883 C CA . LEU A 1 642 ? 17.931 -15.660 20.920 1.00 79.12 642 LEU A CA 1
ATOM 4884 C C . LEU A 1 642 ? 18.640 -17.008 20.856 1.00 79.12 642 LEU A C 1
ATOM 4886 O O . LEU A 1 642 ? 19.304 -17.397 21.815 1.00 79.12 642 LEU A O 1
ATOM 4890 N N . ILE A 1 643 ? 18.497 -17.686 19.722 1.00 79.88 643 ILE A N 1
ATOM 4891 C CA . ILE A 1 643 ? 19.207 -18.925 19.412 1.00 79.88 643 ILE A CA 1
ATOM 4892 C C . ILE A 1 643 ? 20.447 -18.546 18.616 1.00 79.88 643 ILE A C 1
ATOM 4894 O O . ILE A 1 643 ? 20.337 -17.926 17.551 1.00 79.88 643 ILE A O 1
ATOM 4898 N N . ALA A 1 644 ? 21.613 -18.915 19.128 1.00 85.19 644 ALA A N 1
ATOM 4899 C CA . ALA A 1 644 ? 22.888 -18.709 18.469 1.00 85.19 644 ALA A CA 1
ATOM 4900 C C . ALA A 1 644 ? 23.641 -20.033 18.310 1.00 85.19 644 ALA A C 1
ATOM 4902 O O . ALA A 1 644 ? 23.629 -20.861 19.217 1.00 85.19 644 ALA A O 1
ATOM 4903 N N . LEU A 1 645 ? 24.276 -20.229 17.158 1.00 86.44 645 LEU A N 1
ATOM 4904 C CA . LEU A 1 645 ? 25.206 -21.324 16.917 1.00 86.44 645 LEU A CA 1
ATOM 4905 C C . LEU A 1 645 ? 26.494 -21.033 17.686 1.00 86.44 645 LEU A C 1
ATOM 4907 O O . LEU A 1 645 ? 27.069 -19.957 17.529 1.00 86.44 645 LEU A O 1
ATOM 4911 N N . ASP A 1 646 ? 26.938 -21.972 18.512 1.00 87.25 646 ASP A N 1
ATOM 4912 C CA . ASP A 1 646 ? 28.168 -21.835 19.286 1.00 87.25 646 ASP A CA 1
ATOM 4913 C C . ASP A 1 646 ? 29.369 -22.153 18.388 1.00 87.25 646 ASP A C 1
ATOM 4915 O O . ASP A 1 646 ? 29.685 -23.317 18.133 1.00 87.25 646 ASP A O 1
ATOM 4919 N N . THR A 1 647 ? 30.002 -21.116 17.836 1.00 86.12 647 THR A N 1
ATOM 4920 C CA . THR A 1 647 ? 31.182 -21.268 16.974 1.00 86.12 647 THR A CA 1
ATOM 4921 C C . THR A 1 647 ? 32.464 -20.940 17.743 1.00 86.12 647 THR A C 1
ATOM 4923 O O . THR A 1 647 ? 32.425 -20.166 18.701 1.00 86.12 647 THR A O 1
ATOM 4926 N N . PRO A 1 648 ? 33.642 -21.416 17.294 1.00 83.50 648 PRO A N 1
ATOM 4927 C CA . PRO A 1 648 ? 34.922 -21.005 17.878 1.00 83.50 648 PRO A CA 1
ATOM 4928 C C . PRO A 1 648 ? 35.172 -19.485 17.853 1.00 83.50 648 PRO A C 1
ATOM 4930 O O . PRO A 1 648 ? 35.951 -18.982 18.657 1.00 83.50 648 PRO A O 1
ATOM 4933 N N . ALA A 1 649 ? 34.519 -18.749 16.943 1.00 82.81 649 ALA A N 1
ATOM 4934 C CA . ALA A 1 649 ? 34.595 -17.289 16.848 1.00 82.81 649 ALA A CA 1
ATOM 4935 C C . ALA A 1 649 ? 33.577 -16.565 17.758 1.00 82.81 649 ALA A C 1
ATOM 4937 O O . ALA A 1 649 ? 33.556 -15.333 17.799 1.00 82.81 649 ALA A O 1
ATOM 4938 N N . GLY A 1 650 ? 32.748 -17.320 18.483 1.00 80.75 650 GLY A N 1
ATOM 4939 C CA . GLY A 1 650 ? 31.668 -16.839 19.338 1.00 80.75 650 GLY A CA 1
ATOM 4940 C C . GLY A 1 650 ? 30.270 -17.235 18.837 1.00 80.75 650 GLY A C 1
ATOM 4941 O O . GLY A 1 650 ? 30.123 -17.799 17.748 1.00 80.75 650 GLY A O 1
ATOM 4942 N N . PRO A 1 651 ? 29.222 -16.949 19.629 1.00 79.81 651 PRO A N 1
ATOM 4943 C CA . PRO A 1 651 ? 27.845 -17.273 19.273 1.00 79.81 651 PRO A CA 1
ATOM 4944 C C . PRO A 1 651 ? 27.358 -16.468 18.052 1.00 79.81 651 PRO A C 1
ATOM 4946 O O . PRO A 1 651 ? 27.286 -15.239 18.096 1.00 79.81 651 PRO A O 1
ATOM 4949 N N . GLU A 1 652 ? 26.967 -17.154 16.975 1.00 82.50 652 GLU A N 1
ATOM 4950 C CA . GLU A 1 652 ? 26.387 -16.562 15.761 1.00 82.50 652 GLU A CA 1
ATOM 4951 C C . GLU A 1 652 ? 24.857 -16.660 15.792 1.00 82.50 652 GLU A C 1
ATOM 4953 O O . GLU A 1 652 ? 24.297 -17.745 15.902 1.00 82.50 652 GLU A O 1
ATOM 4958 N N . LYS A 1 653 ? 24.144 -15.534 15.686 1.00 84.38 653 LYS A N 1
ATOM 4959 C CA . LYS A 1 653 ? 22.672 -15.512 15.737 1.00 84.38 653 LYS A CA 1
ATOM 4960 C C . LYS A 1 653 ? 22.045 -16.314 14.588 1.00 84.38 653 LYS A C 1
ATOM 4962 O O . LYS A 1 653 ? 22.242 -15.968 13.428 1.00 84.38 653 LYS A O 1
ATOM 4967 N N . VAL A 1 654 ? 21.163 -17.261 14.921 1.00 81.12 654 VAL A N 1
ATOM 4968 C CA . VAL A 1 654 ? 20.422 -18.081 13.945 1.00 81.12 654 VAL A CA 1
ATOM 4969 C C . VAL A 1 654 ? 18.918 -17.804 13.961 1.00 81.12 654 VAL A C 1
ATOM 4971 O O . VAL A 1 654 ? 18.312 -17.647 12.902 1.00 81.12 654 VAL A O 1
ATOM 4974 N N . ALA A 1 655 ? 18.301 -17.680 15.140 1.00 76.31 655 ALA A N 1
ATOM 4975 C CA . ALA A 1 655 ? 16.862 -17.424 15.261 1.00 76.31 655 ALA A CA 1
ATOM 4976 C C . ALA A 1 655 ? 16.518 -16.560 16.485 1.00 76.31 655 ALA A C 1
ATOM 4978 O O . ALA A 1 655 ? 17.315 -16.421 17.412 1.00 76.31 655 ALA A O 1
ATOM 4979 N N . GLU A 1 656 ? 15.327 -15.952 16.481 1.00 80.81 656 GLU A N 1
ATOM 4980 C CA . GLU A 1 656 ? 14.829 -15.136 17.599 1.00 80.81 656 GLU A CA 1
ATOM 4981 C C . GLU A 1 656 ? 13.320 -15.352 17.849 1.00 80.81 656 GLU A C 1
ATOM 4983 O O . GLU A 1 656 ? 12.515 -14.461 17.550 1.00 80.81 656 GLU A O 1
ATOM 4988 N N . PRO A 1 657 ? 12.902 -16.551 18.297 1.00 78.44 657 PRO A N 1
ATOM 4989 C CA . PRO A 1 657 ? 11.495 -16.840 18.563 1.00 78.44 657 PRO A CA 1
ATOM 4990 C C . PRO A 1 657 ? 10.982 -16.083 19.798 1.00 78.44 657 PRO A C 1
ATOM 4992 O O . PRO A 1 657 ? 11.752 -15.604 20.636 1.00 78.44 657 PRO A O 1
ATOM 4995 N N . ARG A 1 658 ? 9.657 -15.955 19.895 1.00 79.56 658 ARG A N 1
ATOM 4996 C CA . ARG A 1 658 ? 8.972 -15.237 20.973 1.00 79.56 658 ARG A CA 1
ATOM 4997 C C . ARG A 1 658 ? 7.874 -16.103 21.559 1.00 79.56 658 ARG A C 1
ATOM 4999 O O . ARG A 1 658 ? 7.148 -16.742 20.801 1.00 79.56 658 ARG A O 1
ATOM 5006 N N . LEU A 1 659 ? 7.735 -16.062 22.877 1.00 76.94 659 LEU A N 1
ATOM 5007 C CA . LEU A 1 659 ? 6.588 -16.631 23.569 1.00 76.94 659 LEU A CA 1
ATOM 5008 C C . LEU A 1 659 ? 5.726 -15.505 24.154 1.00 76.94 659 LEU A C 1
ATOM 5010 O O . LEU A 1 659 ? 6.285 -14.531 24.683 1.00 76.94 659 LEU A O 1
ATOM 5014 N N . PRO A 1 660 ? 4.390 -15.615 24.043 1.00 74.94 660 PRO A N 1
ATOM 5015 C CA . PRO A 1 660 ? 3.484 -14.675 24.682 1.00 74.94 660 PRO A CA 1
ATOM 5016 C C . PRO A 1 660 ? 3.635 -14.772 26.202 1.00 74.94 660 PRO A C 1
ATOM 5018 O O . PRO A 1 660 ? 3.889 -15.849 26.750 1.00 74.94 660 PRO A O 1
ATOM 5021 N N . VAL A 1 661 ? 3.495 -13.639 26.882 1.00 76.44 661 VAL A N 1
ATOM 5022 C CA . VAL A 1 661 ? 3.400 -13.613 28.342 1.00 76.44 661 VAL A CA 1
ATOM 5023 C C . VAL A 1 661 ? 1.974 -14.040 28.736 1.00 76.44 661 VAL A C 1
ATOM 5025 O O . VAL A 1 661 ? 1.032 -13.761 27.994 1.00 76.44 661 VAL A O 1
ATOM 5028 N N . PRO A 1 662 ? 1.784 -14.796 29.833 1.00 76.19 662 PRO A N 1
ATOM 5029 C CA . PRO A 1 662 ? 0.452 -15.170 30.293 1.00 76.19 662 PRO A CA 1
ATOM 5030 C C . PRO A 1 662 ? -0.391 -13.950 30.677 1.00 76.19 662 PRO A C 1
ATOM 5032 O O . PRO A 1 662 ? 0.127 -12.974 31.220 1.00 76.19 662 PRO A O 1
ATOM 5035 N N . ALA A 1 663 ? -1.710 -14.064 30.498 1.00 71.12 663 ALA A N 1
ATOM 5036 C CA . ALA A 1 663 ? -2.662 -13.062 30.968 1.00 71.12 663 ALA A CA 1
ATOM 5037 C C . ALA A 1 663 ? -2.450 -12.761 32.463 1.00 71.12 663 ALA A C 1
ATOM 5039 O O . ALA A 1 663 ? -2.431 -13.671 33.292 1.00 71.12 663 ALA A O 1
ATOM 5040 N N . GLY A 1 664 ? -2.289 -11.478 32.799 1.00 73.44 664 GLY A N 1
ATOM 5041 C CA . GLY A 1 664 ? -1.914 -11.017 34.144 1.00 73.44 664 GLY A CA 1
ATOM 5042 C C . GLY A 1 664 ? -0.417 -10.730 34.329 1.00 73.44 664 GLY A C 1
ATOM 5043 O O . GLY A 1 664 ? -0.035 -10.166 35.354 1.00 73.44 664 GLY A O 1
ATOM 5044 N N . GLY A 1 665 ? 0.418 -11.032 33.330 1.00 82.81 665 GLY A N 1
ATOM 5045 C CA . GLY A 1 665 ? 1.818 -10.629 33.281 1.00 82.81 665 GLY A CA 1
ATOM 5046 C C . GLY A 1 665 ? 2.692 -11.309 34.342 1.00 82.81 665 GLY A C 1
ATOM 5047 O O . GLY A 1 665 ? 2.648 -12.527 34.493 1.00 82.81 665 GLY A O 1
ATOM 5048 N N . PHE A 1 666 ? 3.499 -10.537 35.076 1.00 83.31 666 PHE A N 1
ATOM 5049 C CA . PHE A 1 666 ? 4.384 -11.016 36.147 1.00 83.31 666 PHE A CA 1
ATOM 5050 C C . PHE A 1 666 ? 4.000 -10.401 37.501 1.00 83.31 666 PHE A C 1
ATOM 5052 O O . PHE A 1 666 ? 4.538 -9.347 37.866 1.00 83.31 666 PHE A O 1
ATOM 5059 N N . PRO A 1 667 ? 3.089 -11.014 38.275 1.00 84.94 667 PRO A N 1
ATOM 5060 C CA . PRO A 1 667 ? 2.673 -10.483 39.571 1.00 84.94 667 PRO A CA 1
ATOM 5061 C C . PRO A 1 667 ? 3.838 -10.337 40.563 1.00 84.94 667 PRO A C 1
ATOM 5063 O O . PRO A 1 667 ? 4.773 -11.141 40.570 1.00 84.94 667 PRO A O 1
ATOM 5066 N N . ALA A 1 668 ? 3.763 -9.318 41.422 1.00 85.56 668 ALA A N 1
ATOM 5067 C CA . ALA A 1 668 ? 4.749 -9.052 42.472 1.00 85.56 668 ALA A CA 1
ATOM 5068 C C . ALA A 1 668 ? 4.972 -10.278 43.370 1.00 85.56 668 ALA A C 1
ATOM 5070 O O . ALA A 1 668 ? 4.014 -10.900 43.823 1.00 85.56 668 ALA A O 1
ATOM 5071 N N . GLY A 1 669 ? 6.229 -10.604 43.659 1.00 88.19 669 GLY A N 1
ATOM 5072 C CA . GLY A 1 669 ? 6.620 -11.716 44.527 1.00 88.19 669 GLY A CA 1
ATOM 5073 C C . GLY A 1 669 ? 6.365 -13.115 43.956 1.00 88.19 669 GLY A C 1
ATOM 5074 O O . GLY A 1 669 ? 6.531 -14.094 44.681 1.00 88.19 669 GLY A O 1
ATOM 5075 N N . THR A 1 670 ? 5.960 -13.244 42.689 1.00 89.19 670 THR A N 1
ATOM 5076 C CA . THR A 1 670 ? 5.615 -14.542 42.087 1.00 89.19 670 THR A CA 1
ATOM 5077 C C . THR A 1 670 ? 6.625 -14.985 41.038 1.00 89.19 670 THR A C 1
ATOM 5079 O O . THR A 1 670 ? 7.335 -14.175 40.443 1.00 89.19 670 THR A O 1
ATOM 5082 N N . THR A 1 671 ? 6.689 -16.296 40.802 1.00 91.19 671 THR A N 1
ATOM 5083 C CA . THR A 1 671 ? 7.372 -16.873 39.643 1.00 91.19 671 THR A CA 1
ATOM 5084 C C . THR A 1 671 ? 6.335 -17.293 38.624 1.00 91.19 671 THR A C 1
ATOM 5086 O O . THR A 1 671 ? 5.510 -18.162 38.892 1.00 91.19 671 THR A O 1
ATOM 5089 N N . THR A 1 672 ? 6.394 -16.683 37.448 1.00 88.25 672 THR A N 1
ATOM 5090 C CA . THR A 1 672 ? 5.579 -17.075 36.300 1.00 88.25 672 THR A CA 1
ATOM 5091 C C . THR A 1 672 ? 6.394 -18.012 35.424 1.00 88.25 672 THR A C 1
ATOM 5093 O O . THR A 1 672 ? 7.546 -17.714 35.102 1.00 88.25 672 THR A O 1
ATOM 5096 N N . VAL A 1 673 ? 5.809 -19.147 35.049 1.00 89.62 673 VAL A N 1
ATOM 5097 C CA . VAL A 1 673 ? 6.433 -20.105 34.133 1.00 89.62 673 VAL A CA 1
ATOM 5098 C C . VAL A 1 673 ? 5.800 -19.937 32.763 1.00 89.62 673 VAL A C 1
ATOM 5100 O O . VAL A 1 673 ? 4.595 -20.113 32.603 1.00 89.62 673 VAL A O 1
ATOM 5103 N N . ILE A 1 674 ? 6.618 -19.589 31.776 1.00 85.12 674 ILE A N 1
ATOM 5104 C CA . ILE A 1 674 ? 6.210 -19.497 30.378 1.00 85.12 674 ILE A CA 1
ATOM 5105 C C . ILE A 1 674 ? 6.725 -20.745 29.680 1.00 85.12 674 ILE A C 1
ATOM 5107 O O . ILE A 1 674 ? 7.932 -20.923 29.526 1.00 85.12 674 ILE A O 1
ATOM 5111 N N . THR A 1 675 ? 5.808 -21.611 29.274 1.00 87.62 675 THR A N 1
ATOM 5112 C CA . THR A 1 675 ? 6.119 -22.824 28.519 1.00 87.62 675 THR A CA 1
ATOM 5113 C C . THR A 1 675 ? 5.906 -22.573 27.036 1.00 87.62 675 THR A C 1
ATOM 5115 O O . THR A 1 675 ? 4.892 -21.994 26.642 1.00 87.62 675 THR A O 1
ATOM 5118 N N . GLY A 1 676 ? 6.817 -23.046 26.199 1.00 86.62 676 GLY A N 1
ATOM 5119 C CA . GLY A 1 676 ? 6.630 -23.014 24.757 1.00 86.62 676 GLY A CA 1
ATOM 5120 C C . GLY A 1 676 ? 7.601 -23.927 24.038 1.00 86.62 676 GLY A C 1
ATOM 5121 O O . GLY A 1 676 ? 8.307 -24.718 24.659 1.00 86.62 676 GLY A O 1
ATOM 5122 N N . SER A 1 677 ? 7.624 -23.812 22.718 1.00 86.50 677 SER A N 1
ATOM 5123 C CA . SER A 1 677 ? 8.488 -24.607 21.862 1.00 86.50 677 SER A CA 1
ATOM 5124 C C . SER A 1 677 ? 9.273 -23.675 20.933 1.00 86.50 677 SER A C 1
ATOM 5126 O O . SER A 1 677 ? 8.756 -22.660 20.454 1.00 86.50 677 SER A O 1
ATOM 5128 N N . LEU A 1 678 ? 10.565 -23.949 20.758 1.00 83.00 678 LEU A N 1
ATOM 5129 C CA . LEU A 1 678 ? 11.439 -23.198 19.865 1.00 83.00 678 LEU A CA 1
ATOM 5130 C C . LEU A 1 678 ? 11.606 -23.992 18.568 1.00 83.00 678 LEU A C 1
ATOM 5132 O O . LEU A 1 678 ? 12.044 -25.141 18.626 1.00 83.00 678 LEU A O 1
ATOM 5136 N N . PRO A 1 679 ? 11.312 -23.398 17.400 1.00 82.12 679 PRO A N 1
ATOM 5137 C CA . PRO A 1 679 ? 11.386 -24.124 16.143 1.00 82.12 679 PRO A CA 1
ATOM 5138 C C . PRO A 1 679 ? 12.845 -24.434 15.795 1.00 82.12 679 PRO A C 1
ATOM 5140 O O . PRO A 1 679 ? 13.633 -23.508 15.574 1.00 82.12 679 PRO A O 1
ATOM 5143 N N . THR A 1 680 ? 13.204 -25.720 15.701 1.00 83.69 680 THR A N 1
ATOM 5144 C CA . THR A 1 680 ? 14.558 -26.138 15.284 1.00 83.69 680 THR A CA 1
ATOM 5145 C C . THR A 1 680 ? 14.644 -26.596 13.830 1.00 83.69 680 THR A C 1
ATOM 5147 O O . THR A 1 680 ? 15.740 -26.819 13.331 1.00 83.69 680 THR A O 1
ATOM 5150 N N . ALA A 1 681 ? 13.528 -26.633 13.093 1.00 81.50 681 ALA A N 1
ATOM 5151 C CA . ALA A 1 681 ? 13.457 -27.180 11.731 1.00 81.50 681 ALA A CA 1
ATOM 5152 C C . ALA A 1 681 ? 14.393 -26.536 10.684 1.00 81.50 681 ALA A C 1
ATOM 5154 O O . ALA A 1 681 ? 14.534 -27.046 9.576 1.00 81.50 681 ALA A O 1
ATOM 5155 N N . LYS A 1 682 ? 15.013 -25.392 10.999 1.00 81.31 682 LYS A N 1
ATOM 5156 C CA . LYS A 1 682 ? 16.005 -24.719 10.141 1.00 81.31 682 LYS A CA 1
ATOM 5157 C C . LYS A 1 682 ? 17.428 -24.755 10.705 1.00 81.31 682 LYS A C 1
ATOM 5159 O O . LYS A 1 682 ? 18.330 -24.197 10.081 1.00 81.31 682 LYS A O 1
ATOM 5164 N N . LEU A 1 683 ? 17.624 -25.336 11.886 1.00 85.88 683 LEU A N 1
ATOM 5165 C CA . LEU A 1 683 ? 18.930 -25.474 12.516 1.00 85.88 683 LEU A CA 1
ATOM 5166 C C . LEU A 1 683 ? 19.669 -26.653 11.879 1.00 85.88 683 LEU A C 1
ATOM 5168 O O . LEU A 1 683 ? 19.071 -27.670 11.539 1.00 85.88 683 LEU A O 1
ATOM 5172 N N . GLN A 1 684 ? 20.969 -26.480 11.680 1.00 89.88 684 GLN A N 1
ATOM 5173 C CA . GLN A 1 684 ? 21.847 -27.551 11.224 1.00 89.88 684 GLN A CA 1
ATOM 5174 C C . GLN A 1 684 ? 22.346 -28.334 12.445 1.00 89.88 684 GLN A C 1
ATOM 5176 O O . GLN A 1 684 ? 22.293 -27.809 13.555 1.00 89.88 684 GLN A O 1
ATOM 5181 N N . PRO A 1 685 ? 22.854 -29.561 12.280 1.00 91.12 685 PRO A N 1
ATOM 5182 C CA . PRO A 1 685 ? 23.506 -30.269 13.373 1.00 91.12 685 PRO A CA 1
ATOM 5183 C C . PRO A 1 685 ? 24.647 -29.436 13.971 1.00 91.12 685 PRO A C 1
ATOM 5185 O O . PRO A 1 685 ? 25.473 -28.879 13.244 1.00 91.12 685 PRO A O 1
ATOM 5188 N N . GLY A 1 686 ? 24.689 -29.329 15.297 1.00 91.19 686 GLY A N 1
ATOM 5189 C CA . GLY A 1 686 ? 25.659 -28.487 15.990 1.00 91.19 686 GLY A CA 1
ATOM 5190 C C . GLY A 1 686 ? 25.263 -28.139 17.420 1.00 91.19 686 GLY A C 1
ATOM 5191 O O . GLY A 1 686 ? 24.168 -28.454 17.886 1.00 91.19 686 GLY A O 1
ATOM 5192 N N . ARG A 1 687 ? 26.176 -27.470 18.125 1.00 92.19 687 ARG A N 1
ATOM 5193 C CA . ARG A 1 687 ? 25.934 -26.952 19.473 1.00 92.19 687 ARG A CA 1
ATOM 5194 C C . ARG A 1 687 ? 25.362 -25.544 19.386 1.00 92.19 687 ARG A C 1
ATOM 5196 O O . ARG A 1 687 ? 25.934 -24.671 18.738 1.00 92.19 687 ARG A O 1
ATOM 5203 N N . TYR A 1 688 ? 24.259 -25.315 20.078 1.00 90.75 688 TYR A N 1
ATOM 5204 C CA . TYR A 1 688 ? 23.571 -24.035 20.119 1.00 90.75 688 TYR A CA 1
ATOM 5205 C C . TYR A 1 688 ? 23.472 -23.522 21.549 1.00 90.75 688 TYR A C 1
ATOM 5207 O O . TYR A 1 688 ? 23.474 -24.284 22.515 1.00 90.75 688 TYR A O 1
ATOM 5215 N N . VAL A 1 689 ? 23.345 -22.207 21.674 1.00 88.69 689 VAL A N 1
ATOM 5216 C CA . VAL A 1 689 ? 23.025 -21.520 22.919 1.00 88.69 689 VAL A CA 1
ATOM 5217 C C . VAL A 1 689 ? 21.709 -20.788 22.726 1.00 88.69 689 VAL A C 1
ATOM 5219 O O . VAL A 1 689 ? 21.561 -19.988 21.800 1.00 88.69 689 VAL A O 1
ATOM 5222 N N . VAL A 1 690 ? 20.755 -21.037 23.619 1.00 85.88 690 VAL A N 1
ATOM 5223 C CA . VAL A 1 690 ? 19.570 -20.198 23.758 1.00 85.88 690 VAL A CA 1
ATOM 5224 C C . VAL A 1 690 ? 19.800 -19.214 24.895 1.00 85.88 690 VAL A C 1
ATOM 5226 O O . VAL A 1 690 ? 20.148 -19.607 26.006 1.00 85.88 690 VAL A O 1
ATOM 5229 N N . SER A 1 691 ? 19.613 -17.927 24.623 1.00 85.25 691 SER A N 1
ATOM 5230 C CA . SER A 1 691 ? 19.481 -16.912 25.668 1.00 85.25 691 SER A CA 1
ATOM 5231 C C . SER A 1 691 ? 18.055 -16.395 25.698 1.00 85.25 691 SER A C 1
ATOM 5233 O O . SER A 1 691 ? 17.438 -16.245 24.644 1.00 85.25 691 SER A O 1
ATOM 5235 N N . ALA A 1 692 ? 17.524 -16.114 26.882 1.00 82.25 692 ALA A N 1
ATOM 5236 C CA . ALA A 1 692 ? 16.191 -15.540 27.016 1.00 82.25 692 ALA A CA 1
ATOM 5237 C C . ALA A 1 692 ? 16.232 -14.210 27.758 1.00 82.25 692 ALA A C 1
ATOM 5239 O O . ALA A 1 692 ? 17.079 -13.973 28.618 1.00 82.25 692 ALA A O 1
ATOM 5240 N N . GLY A 1 693 ? 15.299 -13.336 27.421 1.00 80.44 693 GLY A N 1
ATOM 5241 C CA . GLY A 1 693 ? 15.066 -12.100 28.143 1.00 80.44 693 GLY A CA 1
ATOM 5242 C C . GLY A 1 693 ? 13.646 -11.621 27.910 1.00 80.44 693 GLY A C 1
ATOM 5243 O O . GLY A 1 693 ? 13.007 -11.977 26.918 1.00 80.44 693 GLY A O 1
ATOM 5244 N N . LEU A 1 694 ? 13.154 -10.790 28.818 1.00 73.81 694 LEU A N 1
ATOM 5245 C CA . LEU A 1 694 ? 11.930 -10.055 28.556 1.00 73.81 694 LEU A CA 1
ATOM 5246 C C . LEU A 1 694 ? 12.227 -8.949 27.548 1.00 73.81 694 LEU A C 1
ATOM 5248 O O . LEU A 1 694 ? 13.204 -8.211 27.675 1.00 73.81 694 LEU A O 1
ATOM 5252 N N . VAL A 1 695 ? 11.401 -8.867 26.514 1.00 66.56 695 VAL A N 1
ATOM 5253 C CA . VAL A 1 695 ? 11.532 -7.880 25.451 1.00 66.56 695 VAL A CA 1
ATOM 5254 C C . VAL A 1 695 ? 10.221 -7.125 25.357 1.00 66.56 695 VAL A C 1
ATOM 5256 O O . VAL A 1 695 ? 9.198 -7.683 24.960 1.00 66.56 695 VAL A O 1
ATOM 5259 N N . PHE A 1 696 ? 10.269 -5.832 25.666 1.00 60.94 696 PHE A N 1
ATOM 5260 C CA . PHE A 1 696 ? 9.236 -4.908 25.222 1.00 60.94 696 PHE A CA 1
ATOM 5261 C C . PHE A 1 696 ? 9.409 -4.699 23.724 1.00 60.94 696 PHE A C 1
ATOM 5263 O O . PHE A 1 696 ? 10.476 -4.273 23.267 1.00 60.94 696 PHE A O 1
ATOM 5270 N N . GLU A 1 697 ? 8.366 -4.981 22.951 1.00 53.53 697 GLU A N 1
ATOM 5271 C CA . GLU A 1 697 ? 8.437 -4.983 21.489 1.00 53.53 697 GLU A CA 1
ATOM 5272 C C . GLU A 1 697 ? 8.965 -3.657 20.891 1.00 53.53 697 GLU A C 1
ATOM 5274 O O . GLU A 1 697 ? 9.625 -3.654 19.849 1.00 53.53 697 GLU A O 1
ATOM 5279 N N . TYR A 1 698 ? 8.781 -2.543 21.610 1.00 51.09 698 TYR A N 1
ATOM 5280 C CA . TYR A 1 698 ? 9.191 -1.194 21.213 1.00 51.09 698 TYR A CA 1
ATOM 5281 C C . TYR A 1 698 ? 10.575 -0.762 21.738 1.00 51.09 698 TYR A C 1
ATOM 5283 O O . TYR A 1 698 ? 11.173 0.160 21.183 1.00 51.09 698 TYR A O 1
ATOM 5291 N N . ILE A 1 699 ? 11.137 -1.442 22.747 1.00 51.22 699 ILE A N 1
ATOM 5292 C CA . ILE A 1 699 ? 12.416 -1.082 23.409 1.00 51.22 699 ILE A CA 1
ATOM 5293 C C . ILE A 1 699 ? 13.579 -1.951 22.894 1.00 51.22 699 ILE A C 1
ATOM 5295 O O . ILE A 1 699 ? 14.684 -1.935 23.428 1.00 51.22 699 ILE A O 1
ATOM 5299 N N . ARG A 1 700 ? 13.378 -2.670 21.782 1.00 47.06 700 ARG A N 1
ATOM 5300 C CA . ARG A 1 700 ? 14.337 -3.608 21.157 1.00 47.06 700 ARG A CA 1
ATOM 5301 C C . ARG A 1 700 ? 15.765 -3.074 20.922 1.00 47.06 700 ARG A C 1
ATOM 5303 O O . ARG A 1 700 ? 16.651 -3.848 20.571 1.00 47.06 700 ARG A O 1
ATOM 5310 N N . TRP A 1 701 ? 15.992 -1.771 21.067 1.00 39.94 701 TRP A N 1
ATOM 5311 C CA . TRP A 1 701 ? 17.246 -1.095 20.743 1.00 39.94 701 TRP A CA 1
ATOM 5312 C C . TRP A 1 701 ? 18.004 -0.513 21.937 1.00 39.94 701 TRP A C 1
ATOM 5314 O O . TRP A 1 701 ? 19.157 -0.128 21.754 1.00 39.94 701 TRP A O 1
ATOM 5324 N N . PHE A 1 702 ? 17.413 -0.468 23.136 1.00 36.81 702 PHE A N 1
ATOM 5325 C CA . PHE A 1 702 ? 18.079 0.127 24.301 1.00 36.81 702 PHE A CA 1
ATOM 5326 C C . PHE A 1 702 ? 18.850 -0.877 25.166 1.00 36.81 702 PHE A C 1
ATOM 5328 O O . PHE A 1 702 ? 19.766 -0.463 25.868 1.00 36.81 702 PHE A O 1
ATOM 5335 N N . GLU A 1 703 ? 18.590 -2.183 25.052 1.00 47.88 703 GLU A N 1
ATOM 5336 C CA . GLU A 1 703 ? 19.257 -3.194 25.885 1.00 47.88 703 GLU A CA 1
ATOM 5337 C C . GLU A 1 703 ? 19.878 -4.310 25.038 1.00 47.88 703 GLU A C 1
ATOM 5339 O O . GLU A 1 703 ? 19.267 -5.332 24.720 1.00 47.88 703 GLU A O 1
ATOM 5344 N N . ARG A 1 704 ? 21.133 -4.074 24.637 1.00 47.50 704 ARG A N 1
ATOM 5345 C CA . ARG A 1 704 ? 21.971 -4.988 23.842 1.00 47.50 704 ARG A CA 1
ATOM 5346 C C . ARG A 1 704 ? 22.992 -5.774 24.659 1.00 47.50 704 ARG A C 1
ATOM 5348 O O . ARG A 1 704 ? 23.879 -6.378 24.063 1.00 47.50 704 ARG A O 1
ATOM 5355 N N . ASP A 1 705 ? 22.894 -5.809 25.984 1.00 60.47 705 ASP A N 1
ATOM 5356 C CA . ASP A 1 705 ? 23.840 -6.605 26.768 1.00 60.47 705 ASP A CA 1
ATOM 5357 C C . ASP A 1 705 ? 23.416 -8.083 26.795 1.00 60.47 705 ASP A C 1
ATOM 5359 O O . ASP A 1 705 ? 23.001 -8.635 27.811 1.00 60.47 705 ASP A O 1
ATOM 5363 N N . VAL A 1 706 ? 23.459 -8.718 25.618 1.00 57.50 706 VAL A N 1
ATOM 5364 C CA . VAL A 1 706 ? 23.163 -10.148 25.421 1.00 57.50 706 VAL A CA 1
ATOM 5365 C C . VAL A 1 706 ? 24.033 -11.008 26.340 1.00 57.50 706 VAL A C 1
ATOM 5367 O O . VAL A 1 706 ? 23.580 -12.053 26.794 1.00 57.50 706 VAL A O 1
ATOM 5370 N N . ALA A 1 707 ? 25.234 -10.531 26.681 1.00 63.31 707 ALA A N 1
ATOM 5371 C CA . ALA A 1 707 ? 26.161 -11.206 27.582 1.00 63.31 707 ALA A CA 1
ATOM 5372 C C . ALA A 1 707 ? 25.624 -11.376 29.015 1.00 63.31 707 ALA A C 1
ATOM 5374 O O . ALA A 1 707 ? 26.130 -12.219 29.748 1.00 63.31 707 ALA A O 1
ATOM 5375 N N . LYS A 1 708 ? 24.600 -10.613 29.421 1.00 69.06 708 LYS A N 1
ATOM 5376 C CA . LYS A 1 708 ? 23.973 -10.718 30.750 1.00 69.06 708 LYS A CA 1
ATOM 5377 C C . LYS A 1 708 ? 22.710 -11.575 30.777 1.00 69.06 708 LYS A C 1
ATOM 5379 O O . LYS A 1 708 ? 22.124 -11.751 31.842 1.00 69.06 708 LYS A O 1
ATOM 5384 N N . ARG A 1 709 ? 22.255 -12.081 29.628 1.00 79.50 709 ARG A N 1
ATOM 5385 C CA . ARG A 1 709 ? 21.047 -12.910 29.570 1.00 79.50 709 ARG A CA 1
ATOM 5386 C C . ARG A 1 709 ? 21.354 -14.322 30.071 1.00 79.50 709 ARG A C 1
ATOM 5388 O O . ARG A 1 709 ? 22.421 -14.842 29.746 1.00 79.50 709 ARG A O 1
ATOM 5395 N N . PRO A 1 710 ? 20.434 -14.971 30.804 1.00 80.62 710 PRO A N 1
ATOM 5396 C CA . PRO A 1 710 ? 20.575 -16.383 31.129 1.00 80.62 710 PRO A CA 1
ATOM 5397 C C . PRO A 1 710 ? 20.678 -17.194 29.836 1.00 80.62 710 PRO A C 1
ATOM 5399 O O . PRO A 1 710 ? 19.857 -17.034 28.928 1.00 80.62 710 PRO A O 1
ATOM 5402 N N . THR A 1 711 ? 21.697 -18.047 29.765 1.00 84.31 711 THR A N 1
ATOM 5403 C CA . THR A 1 711 ? 21.986 -18.917 28.626 1.00 84.31 711 THR A CA 1
ATOM 5404 C C . THR A 1 711 ? 21.884 -20.382 29.025 1.00 84.31 711 THR A C 1
ATOM 5406 O O . THR A 1 711 ? 22.292 -20.773 30.117 1.00 84.31 711 THR A O 1
ATOM 5409 N N . VAL A 1 712 ? 21.359 -21.206 28.121 1.00 86.56 712 VAL A N 1
ATOM 5410 C CA . VAL A 1 712 ? 21.404 -22.669 28.223 1.00 86.56 712 VAL A CA 1
ATOM 5411 C C . VAL A 1 712 ? 21.862 -23.218 26.878 1.00 86.56 712 VAL A C 1
ATOM 5413 O O . VAL A 1 712 ? 21.441 -22.732 25.829 1.00 86.56 712 VAL A O 1
ATOM 5416 N N . ALA A 1 713 ? 22.764 -24.197 26.901 1.00 89.94 713 ALA A N 1
ATOM 5417 C CA . ALA A 1 713 ? 23.241 -24.858 25.693 1.00 89.94 713 ALA A CA 1
ATOM 5418 C C . ALA A 1 713 ? 22.390 -26.094 25.370 1.00 89.94 713 ALA A C 1
ATOM 5420 O O . ALA A 1 713 ? 21.919 -26.772 26.281 1.00 89.94 713 ALA A O 1
ATOM 5421 N N . PHE A 1 714 ? 22.237 -26.395 24.084 1.00 91.00 714 PHE A N 1
ATOM 5422 C CA . PHE A 1 714 ? 21.620 -27.625 23.587 1.00 91.00 714 PHE A CA 1
ATOM 5423 C C . PHE A 1 714 ? 22.333 -28.100 22.320 1.00 91.00 714 PHE A C 1
ATOM 5425 O O . PHE A 1 714 ? 23.028 -27.319 21.663 1.00 91.00 714 PHE A O 1
ATOM 5432 N N . ASN A 1 715 ? 22.175 -29.377 21.981 1.00 89.75 715 ASN A N 1
ATOM 5433 C CA . ASN A 1 715 ? 22.725 -29.943 20.752 1.00 89.75 715 ASN A CA 1
ATOM 5434 C C . ASN A 1 715 ? 21.599 -30.252 19.769 1.00 89.75 715 ASN A C 1
ATOM 5436 O O . ASN A 1 715 ? 20.566 -30.796 20.156 1.00 89.75 715 ASN A O 1
ATOM 5440 N N . VAL A 1 716 ? 21.819 -29.922 18.501 1.00 88.38 716 VAL A N 1
ATOM 5441 C CA . VAL A 1 716 ? 21.003 -30.405 17.387 1.00 88.38 716 VAL A CA 1
ATOM 5442 C C . VAL A 1 716 ? 21.762 -31.544 16.721 1.00 88.38 716 VAL A C 1
ATOM 5444 O O . VAL A 1 716 ? 22.934 -31.376 16.375 1.00 88.38 716 VAL A O 1
ATOM 5447 N N . VAL A 1 717 ? 21.113 -32.691 16.549 1.00 90.38 717 VAL A N 1
ATOM 5448 C CA . VAL A 1 717 ? 21.690 -33.885 15.912 1.00 90.38 717 VAL A CA 1
ATOM 5449 C C . VAL A 1 717 ? 20.879 -34.283 14.681 1.00 90.38 717 VAL A C 1
ATOM 5451 O O . VAL A 1 717 ? 19.724 -33.888 14.528 1.00 90.38 717 VAL A O 1
ATOM 5454 N N . THR A 1 718 ? 21.492 -35.037 13.774 1.00 83.81 718 THR A N 1
ATOM 5455 C CA . THR A 1 718 ? 20.752 -35.796 12.758 1.00 83.81 718 THR A CA 1
ATOM 5456 C C . THR A 1 718 ? 20.130 -37.021 13.422 1.00 83.81 718 THR A C 1
ATOM 5458 O O . THR A 1 718 ? 20.768 -37.596 14.295 1.00 83.81 718 THR A O 1
ATOM 5461 N N . GLY A 1 719 ? 18.920 -37.420 13.025 1.00 74.12 719 GLY A N 1
ATOM 5462 C CA . GLY A 1 719 ? 18.217 -38.588 13.584 1.00 74.12 719 GLY A CA 1
ATOM 5463 C C . GLY A 1 719 ? 18.807 -39.961 13.213 1.00 74.12 719 GLY A C 1
ATOM 5464 O O . GLY A 1 719 ? 18.082 -40.948 13.261 1.00 74.12 719 GLY A O 1
ATOM 5465 N N . ASP A 1 720 ? 20.089 -40.015 12.828 1.00 50.91 720 ASP A N 1
ATOM 5466 C CA . ASP A 1 720 ? 20.834 -41.232 12.464 1.00 50.91 720 ASP A CA 1
ATOM 5467 C C . ASP A 1 720 ? 21.946 -41.529 13.480 1.00 50.91 720 ASP A C 1
ATOM 5469 O O . ASP A 1 720 ? 22.730 -40.593 13.788 1.00 50.91 720 ASP A O 1
#

Foldseek 3Di:
DVVCVVVLNLVVLCVVLVPDPPVPCDLVSLLSPLLSCLSVLVVVVSVVCLCVNQPPDALVSLLVLLLSLLVSLLVCLVVLVLVSSVVSLVSSVSSCVPRVNVVVDDLVSVLSSQVSCLSSLNSQSNLLVQLVCQVVPPDPVSLLVSLVVQLPDAQRDPRDTSLVSNLVVLLVLLVDPPRDLSSLLSSLSSCVSLLVLVSSLSSLVVHDPPGNSVVSNVLSVVLVVLLVVVLVVLVVLVVPADPVCLVAPAEEEEDEAQAPLLLLQLVLQCLARNQQRYEYAYDPNPLQSLGHHYDYLVVQQPLLVVQLVLDDFFAPDDPVVQSVLLSVLSSVLSVCVVVVNFWYKYAYSQKGFLHGLSVVLVLDDPSAQWALLSRTITGNGSVLSVLLSVLSSVLSVDDPVRNVVVQQVLQCSVVVDNRHGRGSSSSSVVSCVNNPSHYHYPSNDPSLADPDSAQQDCSQWDWDDQPLQCVQVVRTTGFFWKDKPSWTWTFGHPDPRDTRTHGMHGQPDSNSLCSVVVSVSNPPVDPDDPVNSVPDGNDPDDPPDPPPDDDDDDDDDDDDPDIDTDRDRRQPPVNVVVSVVVVVVVVCVCPPQPWDWDKDFPVQFEAEQFDWTKIKIKTFRQDPAFPAQDPRHHFGWWWWKWKFFQDPVGTHTDDIDIFHADHGHHGHRDIDIGIDTHGRNPPDWGKMKMFIDTDGPSCVPVDPPSVPTHIDMHTYDHPD

Radius of gyration: 30.36 Å; chains: 1; bounding box: 76×78×88 Å

pLDDT: mean 76.9, std 16.13, range [29.22, 98.38]

Sequence (720 aa):
MDNLIRQGRPAELLAIVEPLPNEARTRPIRLRQVIALLLLARLPEAEALREHLLSGATTDEAQRLVIEFWRIARRCAGADQVAEAAFAAGCAATLLHGHDVLPSMSDRHLLDGLLADAVSGKGEFAVSILGMLLDRGVDRSFFIKFVGSLGGSRPHLDGKRPLDVMADRARAVAAEPDAPSARKEGAALILYAAQDFQNALKVATGAPPGGIAAKVAEDAQKRVAVSQQMRKRATASARRSSAATRLNPPFIVVHRGGQDYFALCAASLAMQNGASNVVLLGDASTATIGIGRYAAISDYFDAAAAFAPSYVHHSVSEPVYGLFSFQRWLVVEEYCRKNRIDQCVVIDSDALAFSSASEIIAAMPEGYGMNDWTWTTTVRDRLALSGLADCMRSVYARPREEVVPFVNRLGRYIAGRPDRSFQDMHMFYHYRDSTRGVVLSQYSVPFHGGLDQASTLSNGLETGSPGELAPIVLGKSLKRPYVENGRLHFREEGGEGRLIRYHTVHCQGPAKAVLHHYAQLMLSEGKASLATWEGAPVAAPKDATPPPAEAVSTPAPARLPDSSLIRMPNLRHAEHAALKEKLRQHVARLGPLNVDIKVRLPEGATVEAGDDLPVELHVHNPGQRGFEDGFEGFAALTAGFLIALDTPAGPEKVAEPRLPVPAGGFPAGTTTVITGSLPTAKLQPGRYVVSAGLVFEYIRWFERDVAKRPTVAFNVVTGD

Organism: NCBI:txid2716930